Protein AF-A0AAD8GN77-F1 (afdb_monomer)

Nearest PDB structures (foldseek):
  3l4k-assembly1_A  TM=9.309E-01  e=2.927E-51  Saccharomyces cerevisiae
  6ca8-assembly1_A-2  TM=8.429E-01  e=8.773E-53  Plasmodium falciparum
  2rgr-assembly1_A-2  TM=9.368E-01  e=1.942E-48  Saccharomyces cerevisiae
  4gfh-assembly1_A  TM=6.280E-01  e=3.532E-57  Saccharomyces cerevisiae S288C
  8w50-assembly2_D  TM=7.967E-01  e=2.582E-47  Homo sapiens

Secondary structure (DSSP, 8-state):
------------SSSHHHHHHHHHH-SEEEEEEEETTTTEEEEEEEE------HHHHHHHHHHHHHHHHHHGGG----SSSS---BTTB-----SHHHHHHHHHHHT-S--SSPPP-----SSSHHHHGGGS-THHHHTT-SS----HHHHHTT---------SS--BSSTT--SB---GGGSSS--PPPHHHHHHHHHHS-HHHHHHHHHHHHHHHHHHTT-----S---S-TT-B--TTTTSTTTTT-EEEEEEHHHHHHHHHHHHHHH-SSSEEEEEE-SSPP-TTTS-HHHHHH-HHHHHHHHHHT--TTPPPSSSTTSS-SEEEEE--SSHHHHHHHHHHHHHHHHH-HHHHHSTTSEEEE---SEEEEETTEEEEESSHHHHHHHHHHHGGGGTTPEEEE--SGGGS-HHHHHHHHHTHHHHEEEEE--STHHHHHHHHHH-GGGHHHHHHHHHTPPTT----TT-SEEEHHHHIIIIIHHHHHHHHHHHSPPTTT---HHHHHHHHHHHHTT--S-EEHHHHHHHHHHHSSS--------SSS------BTTB-EE---TTHHHHTTGGGGGGS-EEEETTEEEEES----SS-HHHHH-EEEE-SS-EEEE----HHHHHHHHHHHHTTPPPPP---

Foldseek 3Di:
DDDDDDDDDDDDDDPDVPVVVVLVPDQKDWDWDQDPVVRDIDIDIDHDDDDDDDVVVVVVVVVLLVVQAQVAQPDDGADPPPADDPPHDHDPRRYVVVVVVVVVVLPDDDDPDHDDDDDDADAQLPPVCVLVPLVVVQVPPPPDDDDSVLLSVLDDDDDHAQFPPWDAPDPVRRHTPDDPVRRVDDDHDDPVNVVCCNPVVCSVVVSVVVVVVVLLVLLQVLAAFLDQDDPDDPPKFAANCFSHQCQLQAEEEEEAPPLRVVLVVLLCVQVPRNRYMYDYDPAADDLVQPDDSVRCSPDVVNSSVRHSFRGGFPDADQASSGTRHSAYEYEYWLALRSLNSLLSVVSSCCVGHVNLLQHWRRYKYFADFFKWKDADPDIDTHRDPVVVVVVVVVCPPVCVRIDMDGDQTSNRDDSVVSNVCSVVVQLRMAIEHEDDCVLSVLSCCQRPPVNLVVVVVLLVPDDPPQADDSRDRYDYSNSSSNRRNSVSQVVQCQQFAADQQALDRPLLQLLVQLQVVVVFADKDWPVVSLVVSPVLDRHDRNPDDDDDQWPPPQPDDPNIGITGGHPCVCVFQPPVCVVVFQFDDDPNHTGGGPHTHTPFRVCQQPPHWGDGRSDTDTHDHFDVVLRVVQVVCVVVVHDRDDTDD

pLDDT: mean 76.48, std 20.09, range [21.8, 98.31]

Solvent-accessible surface area (backbone atoms only — not comparable to full-atom values): 37657 Å² total; per-residue (Å²): 136,85,84,80,90,74,91,76,82,88,80,80,89,86,70,68,60,63,66,51,52,51,52,71,67,31,42,69,41,72,54,77,46,75,41,81,89,76,77,44,75,48,76,51,76,47,74,77,44,85,88,90,67,75,71,59,50,59,55,50,53,49,50,52,51,54,50,26,18,73,61,21,81,87,53,88,81,81,70,65,104,54,78,59,55,66,92,84,40,73,78,84,45,54,28,54,64,49,46,53,47,55,60,58,58,71,69,56,90,83,73,95,70,87,76,84,87,79,88,77,86,84,50,65,63,73,66,65,53,72,62,59,62,60,60,68,71,39,74,75,42,92,86,59,82,75,58,61,73,64,57,58,74,74,59,86,83,88,85,89,84,82,57,49,87,74,42,49,80,50,94,85,56,63,33,71,62,59,51,76,91,55,26,85,61,85,84,80,81,52,70,67,58,54,48,46,53,57,70,74,61,51,52,58,60,53,51,52,52,53,47,53,50,52,52,52,54,58,58,45,74,53,42,22,56,56,45,64,72,86,82,92,61,83,79,56,44,75,21,73,34,26,22,44,95,58,2,54,75,10,31,36,33,40,16,54,26,69,49,28,37,54,35,49,56,40,16,36,74,68,72,38,48,50,44,41,20,41,38,56,36,92,66,78,64,74,63,59,89,79,46,53,72,65,56,55,70,68,33,61,64,61,39,46,53,21,41,66,36,12,43,52,70,86,51,82,42,84,65,38,83,66,22,9,33,26,24,42,30,40,35,44,40,89,49,49,66,29,37,46,41,52,50,34,54,54,48,48,41,50,74,65,36,48,46,47,56,65,32,78,54,22,46,29,36,45,61,61,62,39,38,38,41,35,41,93,90,49,74,46,76,24,70,46,68,70,59,44,51,53,50,52,61,72,50,48,89,66,52,78,72,56,49,77,45,74,50,89,33,52,62,67,56,52,68,65,55,33,29,49,50,41,74,48,37,76,79,32,41,32,29,42,40,70,86,54,74,62,32,59,51,41,54,43,38,77,66,39,82,90,30,38,68,60,36,43,53,54,61,70,68,64,57,92,87,66,61,64,75,77,85,52,54,68,41,42,53,39,50,44,43,72,25,42,39,44,54,25,38,53,53,38,32,52,52,29,42,51,42,83,59,39,32,42,25,50,60,56,43,37,48,49,41,49,40,58,76,66,60,32,74,59,80,41,50,46,70,59,51,54,49,47,36,47,71,67,39,95,81,64,89,74,74,90,79,88,65,77,68,22,65,79,62,70,56,75,57,95,87,45,52,41,42,33,56,28,84,62,43,55,72,37,46,42,73,88,50,57,85,76,46,60,57,39,72,58,96,88,41,79,41,47,46,83,55,59,74,42,81,52,68,40,26,45,42,69,15,46,74,23,69,32,68,67,46,73,48,79,41,64,38,34,58,62,68,57,54,52,49,34,52,55,24,54,79,66,76,39,82,71,71,92,82,71,106

Mean predicted aligned error: 15.73 Å

Radius of gyration: 40.12 Å; Cα contacts (8 Å, |Δi|>4): 880; chains: 1; bounding box: 76×79×118 Å

Structure (mmCIF, N/CA/C/O backbone):
data_AF-A0AAD8GN77-F1
#
_entry.id   AF-A0AAD8GN77-F1
#
loop_
_atom_site.group_PDB
_atom_site.id
_atom_site.type_symbol
_atom_site.label_atom_id
_atom_site.label_alt_id
_atom_site.label_comp_id
_atom_site.label_asym_id
_atom_site.label_entity_id
_atom_site.label_seq_id
_atom_site.pdbx_PDB_ins_code
_atom_site.Cartn_x
_atom_site.Cartn_y
_atom_site.Cartn_z
_atom_site.occupancy
_atom_site.B_iso_or_equiv
_atom_site.auth_seq_id
_atom_site.auth_comp_id
_atom_site.auth_asym_id
_atom_site.auth_atom_id
_atom_site.pdbx_PDB_model_num
ATOM 1 N N . MET A 1 1 ? -11.536 31.924 71.959 1.00 21.80 1 MET A N 1
ATOM 2 C CA . MET A 1 1 ? -10.703 33.104 72.291 1.00 21.80 1 MET A CA 1
ATOM 3 C C . MET A 1 1 ? -9.266 32.761 71.918 1.00 21.80 1 MET A C 1
ATOM 5 O O . MET A 1 1 ? -8.663 31.939 72.588 1.00 21.80 1 MET A O 1
ATOM 9 N N . MET A 1 2 ? -8.771 33.267 70.785 1.00 22.30 2 MET A N 1
ATOM 10 C CA . MET A 1 2 ? -7.471 32.883 70.216 1.00 22.30 2 MET A CA 1
ATOM 11 C C . MET A 1 2 ? -6.432 33.934 70.622 1.00 22.30 2 MET A C 1
ATOM 13 O O . MET A 1 2 ? -6.514 35.077 70.181 1.00 22.30 2 MET A O 1
ATOM 17 N N . ILE A 1 3 ? -5.495 33.584 71.505 1.00 22.05 3 ILE A N 1
ATOM 18 C CA . ILE A 1 3 ? -4.409 34.485 71.917 1.00 22.05 3 ILE A CA 1
ATOM 19 C C . ILE A 1 3 ? -3.175 34.133 71.085 1.00 22.05 3 ILE A C 1
ATOM 21 O O . ILE A 1 3 ? -2.456 33.190 71.400 1.00 22.05 3 ILE A O 1
ATOM 25 N N . ILE A 1 4 ? -2.915 34.894 70.021 1.00 25.59 4 ILE A N 1
ATOM 26 C CA . ILE A 1 4 ? -1.644 34.825 69.290 1.00 25.59 4 ILE A CA 1
ATOM 27 C C . ILE A 1 4 ? -0.663 35.790 69.967 1.00 25.59 4 ILE A C 1
ATOM 29 O O . ILE A 1 4 ? -0.833 37.006 69.902 1.00 25.59 4 ILE A O 1
ATOM 33 N N . ARG A 1 5 ? 0.392 35.269 70.604 1.00 23.03 5 ARG A N 1
ATOM 34 C CA . ARG A 1 5 ? 1.530 36.080 71.068 1.00 23.03 5 ARG A CA 1
ATOM 35 C C . ARG A 1 5 ? 2.590 36.175 69.969 1.00 23.03 5 ARG A C 1
ATOM 37 O O . ARG A 1 5 ? 3.481 35.334 69.899 1.00 23.03 5 ARG A O 1
ATOM 44 N N . ARG A 1 6 ? 2.553 37.232 69.151 1.00 25.50 6 ARG A N 1
ATOM 45 C CA . ARG A 1 6 ? 3.766 37.782 68.518 1.00 25.50 6 ARG A CA 1
ATOM 46 C C . ARG A 1 6 ? 3.587 39.245 68.112 1.00 25.50 6 ARG A C 1
ATOM 48 O O . ARG A 1 6 ? 2.530 39.666 67.661 1.00 25.50 6 ARG A O 1
ATOM 55 N N . ARG A 1 7 ? 4.661 40.001 68.328 1.00 26.09 7 ARG A N 1
ATOM 56 C CA . ARG A 1 7 ? 4.835 41.445 68.141 1.00 26.09 7 ARG A CA 1
ATOM 57 C C . ARG A 1 7 ? 4.789 41.779 66.641 1.00 26.09 7 ARG A C 1
ATOM 59 O O . ARG A 1 7 ? 5.755 41.504 65.939 1.00 26.09 7 ARG A O 1
ATOM 66 N N . LEU A 1 8 ? 3.680 42.336 66.156 1.00 26.48 8 LEU A N 1
ATOM 67 C CA . LEU A 1 8 ? 3.592 42.948 64.826 1.00 26.48 8 LEU A CA 1
ATOM 68 C C . LEU A 1 8 ? 3.950 44.431 64.964 1.00 26.48 8 LEU A C 1
ATOM 70 O O . LEU A 1 8 ? 3.227 45.194 65.603 1.00 26.48 8 LEU A O 1
ATOM 74 N N . LEU A 1 9 ? 5.104 44.810 64.414 1.00 25.84 9 LEU A N 1
ATOM 75 C CA . LEU A 1 9 ? 5.415 46.200 64.097 1.00 25.84 9 LEU A CA 1
ATOM 76 C C . LEU A 1 9 ? 4.416 46.657 63.030 1.00 25.84 9 LEU A C 1
ATOM 78 O O . LEU A 1 9 ? 4.234 45.999 62.008 1.00 25.84 9 LEU A O 1
ATOM 82 N N . VAL A 1 10 ? 3.709 47.738 63.340 1.00 28.64 10 VAL A N 1
ATOM 83 C CA . VAL A 1 10 ? 2.703 48.352 62.481 1.00 28.64 10 VAL A CA 1
ATOM 84 C C . VAL A 1 10 ? 3.429 49.176 61.423 1.00 28.64 10 VAL A C 1
ATOM 86 O O . VAL A 1 10 ? 3.903 50.265 61.725 1.00 28.64 10 VAL A O 1
ATOM 89 N N . GLU A 1 11 ? 3.475 48.673 60.192 1.00 25.22 11 GLU A N 1
ATOM 90 C CA . GLU A 1 11 ? 3.658 49.490 58.989 1.00 25.22 11 GLU A CA 1
ATOM 91 C C . GLU A 1 11 ? 2.377 49.424 58.136 1.00 25.22 11 GLU A C 1
ATOM 93 O O . GLU A 1 11 ? 2.049 48.434 57.484 1.00 25.22 11 GLU A O 1
ATOM 98 N N . THR A 1 12 ? 1.582 50.477 58.339 1.00 30.67 12 THR A N 1
ATOM 99 C CA . THR A 1 12 ? 0.864 51.310 57.358 1.00 30.67 12 THR A CA 1
ATOM 100 C C . THR A 1 12 ? -0.041 50.684 56.264 1.00 30.67 12 THR A C 1
ATOM 102 O O . THR A 1 12 ? 0.352 50.068 55.278 1.00 30.67 12 THR A O 1
ATOM 105 N N . GLU A 1 13 ? -1.334 50.994 56.444 1.00 33.00 13 GLU A N 1
ATOM 106 C CA . GLU A 1 13 ? -2.409 51.256 55.463 1.00 33.00 13 GLU A CA 1
ATOM 107 C C . GLU A 1 13 ? -3.150 50.121 54.731 1.00 33.00 13 GLU A C 1
ATOM 109 O O . GLU A 1 13 ? -4.336 50.297 54.452 1.00 33.00 13 GLU A O 1
ATOM 114 N N . ARG A 1 14 ? -2.599 48.922 54.495 1.00 43.00 14 ARG A N 1
ATOM 115 C CA . ARG A 1 14 ? -3.318 47.890 53.687 1.00 43.00 14 ARG A CA 1
ATOM 116 C C . ARG A 1 14 ? -4.125 46.827 54.456 1.00 43.00 14 ARG A C 1
ATOM 118 O O . ARG A 1 14 ? -4.660 45.897 53.851 1.00 43.00 14 ARG A O 1
ATOM 125 N N . LEU A 1 15 ? -4.249 46.937 55.781 1.00 40.44 15 LEU A N 1
ATOM 126 C CA . LEU A 1 15 ? -4.758 45.855 56.651 1.00 40.44 15 LEU A CA 1
ATOM 127 C C . LEU A 1 15 ? -6.023 46.174 57.466 1.00 40.44 15 LEU A C 1
ATOM 129 O O . LEU A 1 15 ? -6.455 45.357 58.276 1.00 40.44 15 LEU A O 1
ATOM 133 N N . VAL A 1 16 ? -6.669 47.318 57.246 1.00 45.31 16 VAL A N 1
ATOM 134 C CA . VAL A 1 16 ? -7.695 47.806 58.188 1.00 45.31 16 VAL A CA 1
ATOM 135 C C . VAL A 1 16 ? -9.099 47.214 57.948 1.00 45.31 16 VAL A C 1
ATOM 137 O O . VAL A 1 16 ? -9.914 47.195 58.868 1.00 45.31 16 VAL A O 1
ATOM 140 N N . LEU A 1 17 ? -9.403 46.673 56.760 1.00 46.22 17 LEU A N 1
ATOM 141 C CA . LEU A 1 17 ? -10.754 46.170 56.450 1.00 46.22 17 LEU A CA 1
ATOM 142 C C . LEU A 1 17 ? -11.062 44.761 56.975 1.00 46.22 17 LEU A C 1
ATOM 144 O O . LEU A 1 17 ? -12.214 44.488 57.277 1.00 46.22 17 LEU A O 1
ATOM 148 N N . GLY A 1 18 ? -10.080 43.862 57.106 1.00 51.44 18 GLY A N 1
ATOM 149 C CA . GLY A 1 18 ? -10.348 42.453 57.450 1.00 51.44 18 GLY A CA 1
ATOM 150 C C . GLY A 1 18 ? -10.932 42.265 58.855 1.00 51.44 18 GLY A C 1
ATOM 151 O O . GLY A 1 18 ? -11.941 41.587 59.027 1.00 51.44 18 GLY A O 1
ATOM 152 N N . ALA A 1 19 ? -10.341 42.928 59.852 1.00 52.38 19 ALA A N 1
ATOM 153 C CA . ALA A 1 19 ? -10.852 42.914 61.224 1.00 52.38 19 ALA A CA 1
ATOM 154 C C . ALA A 1 19 ? -12.201 43.646 61.350 1.00 52.38 19 ALA A C 1
ATOM 156 O O . ALA A 1 19 ? -13.055 43.231 62.129 1.00 52.38 19 ALA A O 1
ATOM 157 N N . LYS A 1 20 ? -12.417 44.699 60.547 1.00 52.25 20 LYS A N 1
ATOM 158 C CA . LYS A 1 20 ? -13.692 45.431 60.486 1.00 52.25 20 LYS A CA 1
ATOM 159 C C . LYS A 1 20 ? -14.803 44.600 59.839 1.00 52.25 20 LYS A C 1
ATOM 161 O O . LYS A 1 20 ? -15.907 44.590 60.360 1.00 52.25 20 LYS A O 1
ATOM 166 N N . LEU A 1 21 ? -14.504 43.863 58.767 1.00 52.50 21 LEU A N 1
ATOM 167 C CA . LEU A 1 21 ? -15.432 42.921 58.137 1.00 52.50 21 LEU A CA 1
ATOM 168 C C . LEU A 1 21 ? -15.814 41.806 59.110 1.00 52.50 21 LEU A C 1
ATOM 170 O O . LEU A 1 21 ? -16.997 41.554 59.279 1.00 52.50 21 LEU A O 1
ATOM 174 N N . ALA A 1 22 ? -14.851 41.207 59.818 1.00 55.16 22 ALA A N 1
ATOM 175 C CA . ALA A 1 22 ? -15.169 40.240 60.868 1.00 55.16 22 ALA A CA 1
ATOM 176 C C . ALA A 1 22 ? -16.116 40.855 61.916 1.00 55.16 22 ALA A C 1
ATOM 178 O O . ALA A 1 22 ? -17.167 40.293 62.184 1.00 55.16 22 ALA A O 1
ATOM 179 N N . ASN A 1 23 ? -15.818 42.051 62.430 1.00 52.72 23 ASN A N 1
ATOM 180 C CA . ASN A 1 23 ? -16.689 42.723 63.400 1.00 52.72 23 ASN A CA 1
ATOM 181 C C . ASN A 1 23 ? -18.132 42.937 62.889 1.00 52.72 23 ASN A C 1
ATOM 183 O O . ASN A 1 23 ? -19.076 42.773 63.648 1.00 52.72 23 ASN A O 1
ATOM 187 N N . ILE A 1 24 ? -18.311 43.250 61.600 1.00 54.50 24 ILE A N 1
ATOM 188 C CA . ILE A 1 24 ? -19.633 43.457 60.979 1.00 54.50 24 ILE A CA 1
ATOM 189 C C . ILE A 1 24 ? -20.463 42.159 60.918 1.00 54.50 24 ILE A C 1
ATOM 191 O O . ILE A 1 24 ? -21.686 42.222 60.994 1.00 54.50 24 ILE A O 1
ATOM 195 N N . TYR A 1 25 ? -19.820 40.992 60.801 1.00 52.91 25 TYR A N 1
ATOM 196 C CA . TYR A 1 25 ? -20.494 39.696 60.622 1.00 52.91 25 TYR A CA 1
ATOM 197 C C . TYR A 1 25 ? -20.617 38.846 61.907 1.00 52.91 25 TYR A C 1
ATOM 199 O O . TYR A 1 25 ? -21.169 37.749 61.846 1.00 52.91 25 TYR A O 1
ATOM 207 N N . TYR A 1 26 ? -20.116 39.297 63.067 1.00 47.84 26 TYR A N 1
ATOM 208 C CA . TYR A 1 26 ? -20.188 38.539 64.329 1.00 47.84 26 TYR A CA 1
ATOM 209 C C . TYR A 1 26 ? -21.155 39.173 65.346 1.00 47.84 26 TYR A C 1
ATOM 211 O O . TYR A 1 26 ? -21.042 40.344 65.686 1.00 47.84 26 TYR A O 1
ATOM 219 N N . VAL A 1 27 ? -22.049 38.355 65.926 1.00 52.53 27 VAL A N 1
ATOM 220 C CA . VAL A 1 27 ? -23.014 38.760 66.982 1.00 52.53 27 VAL A CA 1
ATOM 221 C C . VAL A 1 27 ? -22.341 39.257 68.263 1.00 52.53 27 VAL A C 1
ATOM 223 O O . VAL A 1 27 ? -22.945 39.999 69.032 1.00 52.53 27 VAL A O 1
ATOM 226 N N . TYR A 1 28 ? -21.115 38.798 68.519 1.00 49.34 28 TYR A N 1
ATOM 227 C CA . TYR A 1 28 ? -20.301 39.160 69.672 1.00 49.34 28 TYR A CA 1
ATOM 228 C C . TYR A 1 28 ? -18.827 39.126 69.261 1.00 49.34 28 TYR A C 1
ATOM 230 O O . TYR A 1 28 ? -18.290 38.057 68.955 1.00 49.34 28 TYR A O 1
ATOM 238 N N . PHE A 1 29 ? -18.167 40.282 69.251 1.00 49.69 29 PHE A N 1
ATOM 239 C CA . PHE A 1 29 ? -16.754 40.417 68.907 1.00 49.69 29 PHE A CA 1
ATOM 240 C C . PHE A 1 29 ? -16.032 41.183 70.017 1.00 49.69 29 PHE A C 1
ATOM 242 O O . PHE A 1 29 ? -16.305 42.356 70.259 1.00 49.69 29 PHE A O 1
ATOM 249 N N . ALA A 1 30 ? -15.118 40.507 70.716 1.00 49.56 30 ALA A N 1
ATOM 250 C CA . ALA A 1 30 ? -14.340 41.090 71.804 1.00 49.56 30 ALA A CA 1
ATOM 251 C C . ALA A 1 30 ? -12.860 41.158 71.418 1.00 49.56 30 ALA A C 1
ATOM 253 O O . ALA A 1 30 ? -12.229 40.131 71.153 1.00 49.56 30 ALA A O 1
ATOM 254 N N . ILE A 1 31 ? -12.297 42.364 71.421 1.00 51.59 31 ILE A N 1
ATOM 255 C CA . ILE A 1 31 ? -10.862 42.587 71.257 1.00 51.59 31 ILE A CA 1
ATOM 256 C C . ILE A 1 31 ? -10.257 42.707 72.651 1.00 51.59 31 ILE A C 1
ATOM 258 O O . ILE A 1 31 ? -10.619 43.600 73.413 1.00 51.59 31 ILE A O 1
ATOM 262 N N . LYS A 1 32 ? -9.317 41.813 72.970 1.00 53.97 32 LYS A N 1
ATOM 263 C CA . LYS A 1 32 ? -8.529 41.857 74.206 1.00 53.97 32 LYS A CA 1
ATOM 264 C C . LYS A 1 32 ? -7.063 42.041 73.856 1.00 53.97 32 LYS A C 1
ATOM 266 O O . LYS A 1 32 ? -6.464 41.167 73.232 1.00 53.97 32 LYS A O 1
ATOM 271 N N . ILE A 1 33 ? -6.485 43.165 74.263 1.00 55.59 33 ILE A N 1
ATOM 272 C CA . ILE A 1 33 ? -5.070 43.482 74.051 1.00 55.59 33 ILE A CA 1
ATOM 273 C C . ILE A 1 33 ? -4.431 43.711 75.414 1.00 55.59 33 ILE A C 1
ATOM 275 O O . ILE A 1 33 ? -4.917 44.502 76.217 1.00 55.59 33 ILE A O 1
ATOM 279 N N . ALA A 1 34 ? -3.327 43.018 75.674 1.00 57.59 34 ALA A N 1
ATOM 280 C CA . ALA A 1 34 ? -2.477 43.286 76.823 1.00 57.59 34 ALA A CA 1
ATOM 281 C C . ALA A 1 34 ? -1.236 44.035 76.334 1.00 57.59 34 ALA A C 1
ATOM 283 O O . ALA A 1 34 ? -0.402 43.454 75.635 1.00 57.59 34 ALA A O 1
ATOM 284 N N . ASP A 1 35 ? -1.124 45.316 76.686 1.00 60.31 35 ASP A N 1
ATOM 285 C CA . ASP A 1 35 ? 0.064 46.109 76.387 1.00 60.31 35 ASP A CA 1
ATOM 286 C C . ASP A 1 35 ? 1.051 45.997 77.551 1.00 60.31 35 ASP A C 1
ATOM 288 O O . ASP A 1 35 ? 0.879 46.588 78.618 1.00 60.31 35 ASP A O 1
ATOM 292 N N . VAL A 1 36 ? 2.107 45.218 77.323 1.00 57.69 36 VAL A N 1
ATOM 293 C CA . VAL A 1 36 ? 3.156 44.954 78.313 1.00 57.69 36 VAL A CA 1
ATOM 294 C C . VAL A 1 36 ? 3.947 46.223 78.651 1.00 57.69 36 VAL A C 1
ATOM 296 O O . VAL A 1 36 ? 4.448 46.327 79.763 1.00 57.69 36 VAL A O 1
ATOM 299 N N . LYS A 1 37 ? 4.040 47.205 77.741 1.00 58.19 37 LYS A N 1
ATOM 300 C CA . LYS A 1 37 ? 4.781 48.456 77.986 1.00 58.19 37 LYS A CA 1
ATOM 301 C C . LYS A 1 37 ? 4.005 49.451 78.841 1.00 58.19 37 LYS A C 1
ATOM 303 O O . LYS A 1 37 ? 4.614 50.237 79.553 1.00 58.19 37 LYS A O 1
ATOM 308 N N . ARG A 1 38 ? 2.675 49.448 78.741 1.00 60.06 38 ARG A N 1
ATOM 309 C CA . ARG A 1 38 ? 1.796 50.361 79.492 1.00 60.06 38 ARG A CA 1
ATOM 310 C C . ARG A 1 38 ? 1.157 49.707 80.717 1.00 60.06 38 ARG A C 1
ATOM 312 O O . ARG A 1 38 ? 0.389 50.370 81.403 1.00 60.06 38 ARG A O 1
ATOM 319 N N . HIS A 1 39 ? 1.437 48.426 80.972 1.00 63.28 39 HIS A N 1
ATOM 320 C CA . HIS A 1 39 ? 0.827 47.600 82.025 1.00 63.28 39 HIS A CA 1
ATOM 321 C C . HIS A 1 39 ? -0.711 47.631 82.054 1.00 63.28 39 HIS A C 1
ATOM 323 O O . HIS A 1 39 ? -1.326 47.356 83.080 1.00 63.28 39 HIS A O 1
ATOM 329 N N . HIS A 1 40 ? -1.344 47.915 80.916 1.00 57.53 40 HIS A N 1
ATOM 330 C CA . HIS A 1 40 ? -2.795 47.988 80.795 1.00 57.53 40 HIS A CA 1
ATOM 331 C C . HIS A 1 40 ? -3.330 46.835 79.950 1.00 57.53 40 HIS A C 1
ATOM 333 O O . HIS A 1 40 ? -2.723 46.400 78.964 1.00 57.53 40 HIS A O 1
ATOM 339 N N . LYS A 1 41 ? -4.508 46.349 80.341 1.00 58.16 41 LYS A N 1
ATOM 340 C CA . LYS A 1 41 ? -5.333 45.463 79.524 1.00 58.16 41 LYS A CA 1
ATOM 341 C C . LYS A 1 41 ? -6.493 46.278 78.977 1.00 58.16 41 LYS A C 1
ATOM 343 O O . LYS A 1 41 ? -7.196 46.929 79.741 1.00 58.16 41 LYS A O 1
ATOM 348 N N . TYR A 1 42 ? -6.678 46.219 77.669 1.00 54.47 42 TYR A N 1
ATOM 349 C CA . TYR A 1 42 ? -7.792 46.846 76.978 1.00 54.47 42 TYR A CA 1
ATOM 350 C C . TYR A 1 42 ? -8.748 45.753 76.517 1.00 54.47 42 TYR A C 1
ATOM 352 O O . TYR A 1 42 ? -8.329 44.800 75.854 1.00 54.47 42 TYR A O 1
ATOM 360 N N . GLU A 1 43 ? -10.017 45.890 76.886 1.00 53.53 43 GLU A N 1
ATOM 361 C CA . GLU A 1 43 ? -11.106 45.032 76.435 1.00 53.53 43 GLU A CA 1
ATOM 362 C C . GLU A 1 43 ? -12.199 45.910 75.836 1.00 53.53 43 GLU A C 1
ATOM 364 O O . GLU A 1 43 ? -12.701 46.820 76.491 1.00 53.53 43 GLU A O 1
ATOM 369 N N . GLN A 1 44 ? -12.544 45.648 74.579 1.00 44.44 44 GLN A N 1
ATOM 370 C CA . GLN A 1 44 ? -13.636 46.328 73.894 1.00 44.44 44 GLN A CA 1
ATOM 371 C C . GLN A 1 44 ? -14.526 45.286 73.225 1.00 44.44 44 GLN A C 1
ATOM 373 O O . GLN A 1 44 ? -14.026 44.395 72.532 1.00 44.44 44 GLN A O 1
ATOM 378 N N . VAL A 1 45 ? -15.833 45.389 73.462 1.00 48.94 45 VAL A N 1
ATOM 379 C CA . VAL A 1 45 ? -16.840 44.410 73.039 1.00 48.94 45 VAL A CA 1
ATOM 380 C C . VAL A 1 45 ? -17.855 45.082 72.118 1.00 48.94 45 VAL A C 1
ATOM 382 O O . VAL A 1 45 ? -18.349 46.163 72.424 1.00 48.94 45 VAL A O 1
ATOM 385 N N . PHE A 1 46 ? -18.167 44.422 71.006 1.00 48.12 46 PHE A N 1
ATOM 386 C CA . PHE A 1 46 ? -19.177 44.817 70.024 1.00 48.12 46 PHE A CA 1
ATOM 387 C C . PHE A 1 46 ? -20.244 43.709 69.920 1.00 48.12 46 PHE A C 1
ATOM 389 O O . PHE A 1 46 ? -19.877 42.530 69.938 1.00 48.12 46 PHE A O 1
ATOM 396 N N . SER A 1 47 ? -21.542 44.051 69.831 1.00 48.03 47 SER A N 1
ATOM 397 C CA . SER A 1 47 ? -22.639 43.064 69.753 1.00 48.03 47 SER A CA 1
ATOM 398 C C . SER A 1 47 ? -23.795 43.427 68.797 1.00 48.03 47 SER A C 1
ATOM 400 O O . SER A 1 47 ? -24.049 44.605 68.551 1.00 48.03 47 SER A O 1
ATOM 402 N N . SER A 1 48 ? -24.531 42.388 68.345 1.00 46.91 48 SER A N 1
ATOM 403 C CA . SER A 1 48 ? -25.694 42.345 67.405 1.00 46.91 48 SER A CA 1
ATOM 404 C C . SER A 1 48 ? -25.305 42.253 65.909 1.00 46.91 48 SER A C 1
ATOM 406 O O . SER A 1 48 ? -25.053 43.271 65.280 1.00 46.91 48 SER A O 1
ATOM 408 N N . ASN A 1 49 ? -25.194 41.073 65.268 1.00 42.47 49 ASN A N 1
ATOM 409 C CA . ASN A 1 49 ? -26.331 40.357 64.649 1.00 42.47 49 ASN A CA 1
ATOM 410 C C . ASN A 1 49 ? -26.011 38.899 64.191 1.00 42.47 49 ASN A C 1
ATOM 412 O O . ASN A 1 49 ? -25.020 38.671 63.510 1.00 42.47 49 ASN A O 1
ATOM 416 N N . MET A 1 50 ? -26.909 37.972 64.589 1.00 37.84 50 MET A N 1
ATOM 417 C CA . MET A 1 50 ? -27.168 36.512 64.339 1.00 37.84 50 MET A CA 1
ATOM 418 C C . MET A 1 50 ? -26.759 35.861 62.979 1.00 37.84 50 MET A C 1
ATOM 420 O O . MET A 1 50 ? -26.484 36.599 62.050 1.00 37.84 50 MET A O 1
ATOM 424 N N . GLN A 1 51 ? -26.782 34.539 62.666 1.00 41.41 51 GLN A N 1
ATOM 425 C CA . GLN A 1 51 ? -27.026 33.190 63.262 1.00 41.41 51 GLN A CA 1
ATOM 426 C C . GLN A 1 51 ? -26.625 32.108 62.199 1.00 41.41 51 GLN A C 1
ATOM 428 O O . GLN A 1 51 ? -26.554 32.442 61.022 1.00 41.41 51 GLN A O 1
ATOM 433 N N . ASN A 1 52 ? -26.496 30.831 62.621 1.00 38.31 52 ASN A N 1
ATOM 434 C CA . ASN A 1 52 ? -26.182 29.549 61.920 1.00 38.31 52 ASN A CA 1
ATOM 435 C C . ASN A 1 52 ? -24.721 29.074 62.010 1.00 38.31 52 ASN A C 1
ATOM 437 O O . ASN A 1 52 ? -23.806 29.845 61.760 1.00 38.31 52 ASN A O 1
ATOM 441 N N . LYS A 1 53 ? -24.501 27.823 62.463 1.00 48.53 53 LYS A N 1
ATOM 442 C CA . LYS A 1 53 ? -23.186 27.366 62.962 1.00 48.53 53 LYS A CA 1
ATOM 443 C C . LYS A 1 53 ? -22.753 25.924 62.665 1.00 48.53 53 LYS A C 1
ATOM 445 O O . LYS A 1 53 ? -21.670 25.568 63.117 1.00 48.53 53 LYS A O 1
ATOM 450 N N . ASP A 1 54 ? -23.485 25.113 61.906 1.00 41.31 54 ASP A N 1
ATOM 451 C CA . ASP A 1 54 ? -23.091 23.697 61.775 1.00 41.31 54 ASP A CA 1
ATOM 452 C C . ASP A 1 54 ? -22.191 23.391 60.557 1.00 41.31 54 ASP A C 1
ATOM 454 O O . ASP A 1 54 ? -21.187 22.693 60.720 1.00 41.31 54 ASP A O 1
ATOM 458 N N . ASP A 1 55 ? -22.418 23.994 59.382 1.00 40.50 55 ASP A N 1
ATOM 459 C CA . ASP A 1 55 ? -21.535 23.808 58.207 1.00 40.50 55 ASP A CA 1
ATOM 460 C C . ASP A 1 55 ? -20.233 24.636 58.285 1.00 40.50 55 ASP A C 1
ATOM 462 O O . ASP A 1 55 ? -19.157 24.188 57.867 1.00 40.50 55 ASP A O 1
ATOM 466 N N . ASP A 1 56 ? -20.288 25.814 58.911 1.00 46.16 56 ASP A N 1
ATOM 467 C CA . ASP A 1 56 ? -19.139 26.716 59.053 1.00 46.16 56 ASP A CA 1
ATOM 468 C C . ASP A 1 56 ? -18.038 26.130 59.941 1.00 46.16 56 ASP A C 1
ATOM 470 O O . ASP A 1 56 ? -16.850 26.358 59.710 1.00 46.16 56 ASP A O 1
ATOM 474 N N . VAL A 1 57 ? -18.400 25.317 60.937 1.00 48.06 57 VAL A N 1
ATOM 475 C CA . VAL A 1 57 ? -17.436 24.718 61.869 1.00 48.06 57 VAL A CA 1
ATOM 476 C C . VAL A 1 57 ? -16.523 23.719 61.159 1.00 48.06 57 VAL A C 1
ATOM 478 O O . VAL A 1 57 ? -15.337 23.648 61.480 1.00 48.06 57 VAL A O 1
ATOM 481 N N . ALA A 1 58 ? -17.021 22.973 60.169 1.00 48.12 58 ALA A N 1
ATOM 482 C CA . ALA A 1 58 ? -16.202 22.038 59.398 1.00 48.12 58 ALA A CA 1
ATOM 483 C C . ALA A 1 58 ? -15.194 22.769 58.491 1.00 48.12 58 ALA A C 1
ATOM 485 O O . ALA A 1 58 ? -14.012 22.410 58.453 1.00 48.12 58 ALA A O 1
ATOM 486 N N . VAL A 1 59 ? -15.631 23.839 57.818 1.00 51.81 59 VAL A N 1
ATOM 487 C CA . VAL A 1 59 ? -14.771 24.686 56.974 1.00 51.81 59 VAL A CA 1
ATOM 488 C C . VAL A 1 59 ? -13.749 25.451 57.821 1.00 51.81 59 VAL A C 1
ATOM 490 O O . VAL A 1 59 ? -12.571 25.522 57.465 1.00 51.81 59 VAL A O 1
ATOM 493 N N . MET A 1 60 ? -14.153 25.955 58.989 1.00 53.94 60 MET A N 1
ATOM 494 C CA . MET A 1 60 ? -13.253 26.611 59.939 1.00 53.94 60 MET A CA 1
ATOM 495 C C . MET A 1 60 ? -12.218 25.634 60.504 1.00 53.94 60 MET A C 1
ATOM 497 O O . MET A 1 60 ? -11.035 25.971 60.545 1.00 53.94 60 MET A O 1
ATOM 501 N N . LYS A 1 61 ? -12.617 24.405 60.863 1.00 56.09 61 LYS A N 1
ATOM 502 C CA . LYS A 1 61 ? -11.687 23.339 61.277 1.00 56.09 61 LYS A CA 1
ATOM 503 C C . LYS A 1 61 ? -10.649 23.056 60.189 1.00 56.09 61 LYS A C 1
ATOM 505 O O . LYS A 1 61 ? -9.460 23.019 60.500 1.00 56.09 61 LYS A O 1
ATOM 510 N N . LYS A 1 62 ? -11.061 22.944 58.917 1.00 62.16 62 LYS A N 1
ATOM 511 C CA . LYS A 1 62 ? -10.132 22.812 57.777 1.00 62.16 62 LYS A CA 1
ATOM 512 C C . LYS A 1 62 ? -9.162 23.991 57.716 1.00 62.16 62 LYS A C 1
ATOM 514 O O . LYS A 1 62 ? -7.956 23.787 57.613 1.00 62.16 62 LYS A O 1
ATOM 519 N N . ARG A 1 63 ? -9.666 25.221 57.836 1.00 64.81 63 ARG A N 1
ATOM 520 C CA . ARG A 1 63 ? -8.829 26.420 57.733 1.00 64.81 63 ARG A CA 1
ATOM 521 C C . ARG A 1 63 ? -7.763 26.488 58.824 1.00 64.81 63 ARG A C 1
ATOM 523 O O . ARG A 1 63 ? -6.665 26.971 58.568 1.00 64.81 63 ARG A O 1
ATOM 530 N N . VAL A 1 64 ? -8.054 25.971 60.017 1.00 62.72 64 VAL A N 1
ATOM 531 C CA . VAL A 1 64 ? -7.053 25.851 61.086 1.00 62.72 64 VAL A CA 1
ATOM 532 C C . VAL A 1 64 ? -5.949 24.857 60.721 1.00 62.72 64 VAL A C 1
ATOM 534 O O . VAL A 1 64 ? -4.777 25.151 60.955 1.00 62.72 64 VAL A O 1
ATOM 537 N N . VAL A 1 65 ? -6.291 23.737 60.078 1.00 63.97 65 VAL A N 1
ATOM 538 C CA . VAL A 1 65 ? -5.303 22.782 59.547 1.00 63.97 65 VAL A CA 1
ATOM 539 C C . VAL A 1 65 ? -4.456 23.415 58.435 1.00 63.97 65 VAL A C 1
ATOM 541 O O . VAL A 1 65 ? -3.236 23.260 58.449 1.00 63.97 65 VAL A O 1
ATOM 544 N N . ASP A 1 66 ? -5.065 24.183 57.523 1.00 66.19 66 ASP A N 1
ATOM 545 C CA . ASP A 1 66 ? -4.341 24.915 56.471 1.00 66.19 66 ASP A CA 1
ATOM 546 C C . ASP A 1 66 ? -3.323 25.906 57.074 1.00 66.19 66 ASP A C 1
ATOM 548 O O . ASP A 1 66 ? -2.180 25.997 56.626 1.00 66.19 66 ASP A O 1
ATOM 552 N N . ILE A 1 67 ? -3.715 26.639 58.124 1.00 66.25 67 ILE A N 1
ATOM 553 C CA . ILE A 1 67 ? -2.844 27.604 58.813 1.00 66.25 67 ILE A CA 1
ATOM 554 C C . ILE A 1 67 ? -1.677 26.891 59.508 1.00 66.25 67 ILE A C 1
ATOM 556 O O . ILE A 1 67 ? -0.532 27.329 59.382 1.00 66.25 67 ILE A O 1
ATOM 560 N N . ALA A 1 68 ? -1.946 25.785 60.209 1.00 65.56 68 ALA A N 1
ATOM 561 C CA . ALA A 1 68 ? -0.909 24.987 60.863 1.00 65.56 68 ALA A CA 1
ATOM 562 C C . ALA A 1 68 ? 0.118 24.444 59.851 1.00 65.56 68 ALA A C 1
ATOM 564 O O . ALA A 1 68 ? 1.325 24.492 60.096 1.00 65.56 68 ALA A O 1
ATOM 565 N N . ALA A 1 69 ? -0.346 24.007 58.677 1.00 67.94 69 ALA A N 1
ATOM 566 C CA . ALA A 1 69 ? 0.506 23.518 57.597 1.00 67.94 69 ALA A CA 1
ATOM 567 C C . ALA A 1 69 ? 1.431 24.595 57.007 1.00 67.94 69 ALA A C 1
ATOM 569 O O . ALA A 1 69 ? 2.594 24.311 56.710 1.00 67.94 69 ALA A O 1
ATOM 570 N N . CYS A 1 70 ? 0.929 25.823 56.837 1.00 67.00 70 CYS A N 1
ATOM 571 C CA . CYS A 1 70 ? 1.672 26.916 56.206 1.00 67.00 70 CYS A CA 1
ATOM 572 C C . CYS A 1 70 ? 2.682 27.600 57.143 1.00 67.00 70 CYS A C 1
ATOM 574 O O . CYS A 1 70 ? 3.702 28.091 56.664 1.00 67.00 70 CYS A O 1
ATOM 576 N N . LEU A 1 71 ? 2.422 27.636 58.458 1.00 66.50 71 LEU A N 1
ATOM 577 C CA . LEU A 1 71 ? 3.283 28.311 59.446 1.00 66.50 71 LEU A CA 1
ATOM 578 C C . LEU A 1 71 ? 4.459 27.447 59.948 1.00 66.50 71 LEU A C 1
ATOM 580 O O . LEU A 1 71 ? 5.439 27.988 60.467 1.00 66.50 71 LEU A O 1
ATOM 584 N N . GLY A 1 72 ? 4.394 26.122 59.769 1.00 58.28 72 GLY A N 1
ATOM 585 C CA . GLY A 1 72 ? 5.471 25.181 60.101 1.00 58.28 72 GLY A CA 1
ATOM 586 C C . GLY A 1 72 ? 5.756 25.026 61.606 1.00 58.28 72 GLY A C 1
ATOM 587 O O . GLY A 1 72 ? 4.980 25.447 62.459 1.00 58.28 72 GLY A O 1
ATOM 588 N N . LYS A 1 73 ? 6.910 24.428 61.951 1.00 56.19 73 LYS A N 1
ATOM 589 C CA . LYS A 1 73 ? 7.289 24.028 63.330 1.00 56.19 73 LYS A CA 1
ATOM 590 C C . LYS A 1 73 ? 7.399 25.172 64.354 1.00 56.19 73 LYS A C 1
ATOM 592 O O . LYS A 1 73 ? 7.515 24.901 65.545 1.00 56.19 73 LYS A O 1
ATOM 597 N N . ALA A 1 74 ? 7.411 26.430 63.914 1.00 51.81 74 ALA A N 1
ATOM 598 C CA . ALA A 1 74 ? 7.633 27.589 64.780 1.00 51.81 74 ALA A CA 1
ATOM 599 C C . ALA A 1 74 ? 6.373 28.051 65.536 1.00 51.81 74 ALA A C 1
ATOM 601 O O . ALA A 1 74 ? 6.483 28.866 66.453 1.00 51.81 74 ALA A O 1
ATOM 602 N N . VAL A 1 75 ? 5.184 27.571 65.153 1.00 55.12 75 VAL A N 1
ATOM 603 C CA . VAL A 1 75 ? 3.905 28.007 65.727 1.00 55.12 75 VAL A CA 1
ATOM 604 C C . VAL A 1 75 ? 3.045 26.790 66.057 1.00 55.12 75 VAL A C 1
ATOM 606 O O . VAL A 1 75 ? 2.739 25.986 65.182 1.00 55.12 75 VAL A O 1
ATOM 609 N N . LYS A 1 76 ? 2.620 26.668 67.31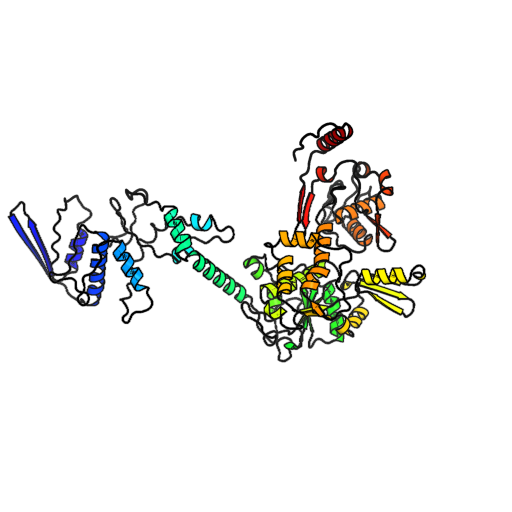9 1.00 53.66 76 LYS A N 1
ATOM 610 C CA . LYS A 1 76 ? 1.605 25.694 67.737 1.00 53.66 76 LYS A CA 1
ATOM 611 C C . LYS A 1 76 ? 0.227 26.339 67.576 1.00 53.66 76 LYS A C 1
ATOM 613 O O . LYS A 1 76 ? -0.012 27.408 68.134 1.00 53.66 76 LYS A O 1
ATOM 618 N N . VAL A 1 77 ? -0.649 25.726 66.783 1.00 54.28 77 VAL A N 1
ATOM 619 C CA . VAL A 1 77 ? -2.016 26.215 66.555 1.00 54.28 77 VAL A CA 1
ATOM 620 C C . VAL A 1 77 ? -2.979 25.339 67.351 1.00 54.28 77 VAL A C 1
ATOM 622 O O . VAL A 1 77 ? -3.037 24.133 67.136 1.00 54.28 77 VAL A O 1
ATOM 625 N N . GLU A 1 78 ? -3.716 25.945 68.279 1.00 49.44 78 GLU A N 1
ATOM 626 C CA . GLU A 1 78 ? -4.679 25.265 69.152 1.00 49.44 78 GLU A CA 1
ATOM 627 C C . GLU A 1 78 ? -6.066 25.895 68.982 1.00 49.44 78 GLU A C 1
ATOM 629 O O . GLU A 1 78 ? -6.200 27.114 68.841 1.00 49.44 78 GLU A O 1
ATOM 634 N N . LEU A 1 79 ? -7.107 25.061 68.977 1.00 40.81 79 LEU A N 1
ATOM 635 C CA . LEU A 1 79 ? -8.498 25.465 68.783 1.00 40.81 79 LEU A CA 1
ATOM 636 C C . LEU A 1 79 ? -9.273 25.099 70.059 1.00 40.81 79 LEU A C 1
ATOM 638 O O . LEU A 1 79 ? -9.634 23.945 70.242 1.00 40.81 79 LEU A O 1
ATOM 642 N N . ASN A 1 80 ? -9.515 26.105 70.912 1.00 39.78 80 ASN A N 1
ATOM 643 C CA . ASN A 1 80 ? -10.003 26.006 72.301 1.00 39.78 80 ASN A CA 1
ATOM 644 C C . ASN A 1 80 ? -9.021 25.303 73.257 1.00 39.78 80 ASN A C 1
ATOM 646 O O . ASN A 1 80 ? -8.318 24.381 72.881 1.00 39.78 80 ASN A O 1
ATOM 650 N N . ALA A 1 81 ? -8.944 25.772 74.505 1.00 38.91 81 ALA A N 1
ATOM 651 C CA . ALA A 1 81 ? -8.042 25.260 75.546 1.00 38.91 81 ALA A CA 1
ATOM 652 C C . ALA A 1 81 ? -8.481 23.888 76.114 1.00 38.91 81 ALA A C 1
ATOM 654 O O . ALA A 1 81 ? -8.448 23.662 77.318 1.00 38.91 81 ALA A O 1
ATOM 655 N N . ALA A 1 82 ? -8.916 22.997 75.231 1.00 30.97 82 ALA A N 1
ATOM 656 C CA . ALA A 1 82 ? -9.031 21.565 75.424 1.00 30.97 82 ALA A CA 1
ATOM 657 C C . ALA A 1 82 ? -8.518 20.945 74.119 1.00 30.97 82 ALA A C 1
ATOM 659 O O . ALA A 1 82 ? -8.832 21.427 73.033 1.00 30.97 82 ALA A O 1
ATOM 660 N N . GLU A 1 83 ? -7.640 19.966 74.253 1.00 33.41 83 GLU A N 1
ATOM 661 C CA . GLU A 1 83 ? -6.795 19.399 73.209 1.00 33.41 83 GLU A CA 1
ATOM 662 C C . GLU A 1 83 ? -7.546 19.107 71.898 1.00 33.41 83 GLU A C 1
ATOM 664 O O . GLU A 1 83 ? -8.721 18.743 71.888 1.00 33.41 83 GLU A O 1
ATOM 669 N N . VAL A 1 84 ? -6.866 19.296 70.762 1.00 37.72 84 VAL A N 1
ATOM 670 C CA . VAL A 1 84 ? -7.445 19.066 69.434 1.00 37.72 84 VAL A CA 1
ATOM 671 C C . VAL A 1 84 ? -7.688 17.565 69.244 1.00 37.72 84 VAL A C 1
ATOM 673 O O . VAL A 1 84 ? -6.823 16.854 68.739 1.00 37.72 84 VAL A O 1
ATOM 676 N N . GLU A 1 85 ? -8.867 17.095 69.644 1.00 31.05 85 GLU A N 1
ATOM 677 C CA . GLU A 1 85 ? -9.348 15.737 69.414 1.00 31.05 85 GLU A CA 1
ATOM 678 C C . GLU A 1 85 ? -10.254 15.679 68.174 1.00 31.05 85 GLU A C 1
ATOM 680 O O . GLU A 1 85 ? -11.360 16.224 68.135 1.00 31.05 85 GLU A O 1
ATOM 685 N N . LEU A 1 86 ? -9.803 14.955 67.149 1.00 34.44 86 LEU A N 1
ATOM 686 C CA . LEU A 1 86 ? -10.685 14.288 66.191 1.00 34.44 86 LEU A CA 1
ATOM 687 C C . LEU A 1 86 ? -10.864 12.856 66.707 1.00 34.44 86 LEU A C 1
ATOM 689 O O . LEU A 1 86 ? -9.978 12.032 66.513 1.00 34.44 86 LEU A O 1
ATOM 693 N N . ASN A 1 87 ? -11.967 12.569 67.407 1.00 34.81 87 ASN A N 1
ATOM 694 C CA . ASN A 1 87 ? -12.213 11.267 68.053 1.00 34.81 87 ASN A CA 1
ATOM 695 C C . ASN A 1 87 ? -11.060 10.796 68.977 1.00 34.81 87 ASN A C 1
ATOM 697 O O . ASN A 1 87 ? -10.667 9.634 68.907 1.00 34.81 87 ASN A O 1
ATOM 701 N N . GLY A 1 88 ? -10.477 11.676 69.801 1.00 38.31 88 GLY A N 1
ATOM 702 C CA . GLY A 1 88 ? -9.416 11.281 70.744 1.00 38.31 88 GLY A CA 1
ATOM 703 C C . GLY A 1 88 ? -7.977 11.239 70.201 1.00 38.31 88 GLY A C 1
ATOM 704 O O . GLY A 1 88 ? -7.112 10.657 70.848 1.00 38.31 88 GLY A O 1
ATOM 705 N N . GLN A 1 89 ? -7.673 11.815 69.027 1.00 42.16 89 GLN A N 1
ATOM 706 C CA . GLN A 1 89 ? -6.292 11.880 68.501 1.00 42.16 89 GLN A CA 1
ATOM 707 C C . GLN A 1 89 ? -5.862 13.281 68.025 1.00 42.16 89 GLN A C 1
ATOM 709 O O . GLN A 1 89 ? -6.616 13.965 67.328 1.00 42.16 89 GLN A O 1
ATOM 714 N N . GLN A 1 90 ? -4.612 13.658 68.366 1.00 46.44 90 GLN A N 1
ATOM 715 C CA . GLN A 1 90 ? -3.906 14.884 67.946 1.00 46.44 90 GLN A CA 1
ATOM 716 C C . GLN A 1 90 ? -3.921 15.069 66.422 1.00 46.44 90 GLN A C 1
ATOM 718 O O . GLN A 1 90 ? -3.622 14.136 65.679 1.00 46.44 90 GLN A O 1
ATOM 723 N N . VAL A 1 91 ? -4.144 16.300 65.946 1.00 51.31 91 VAL A N 1
ATOM 724 C CA . VAL A 1 91 ? -3.977 16.646 64.521 1.00 51.31 91 VAL A CA 1
ATOM 725 C C . VAL A 1 91 ? -2.478 16.742 64.181 1.00 51.31 91 VAL A C 1
ATOM 727 O O . VAL A 1 91 ? -1.811 17.675 64.630 1.00 51.31 91 VAL A O 1
ATOM 730 N N . PRO A 1 92 ? -1.912 15.827 63.370 1.00 56.12 92 PRO A N 1
ATOM 731 C CA . PRO A 1 92 ? -0.466 15.630 63.274 1.00 56.12 92 PRO A CA 1
ATOM 732 C C . PRO A 1 92 ? 0.157 16.415 62.103 1.00 56.12 92 PRO A C 1
ATOM 734 O O . PRO A 1 92 ? 0.963 15.885 61.333 1.00 56.12 92 PRO A O 1
ATOM 737 N N . VAL A 1 93 ? -0.219 17.685 61.924 1.00 60.19 93 VAL A N 1
ATOM 738 C CA . VAL A 1 93 ? 0.285 18.513 60.813 1.00 60.19 93 VAL A CA 1
ATOM 739 C C . VAL A 1 93 ? 1.230 19.584 61.345 1.00 60.19 93 VAL A C 1
ATOM 741 O O . VAL A 1 93 ? 0.803 20.636 61.804 1.00 60.19 93 VAL A O 1
ATOM 744 N N . ASN A 1 94 ? 2.533 19.305 61.282 1.00 64.75 94 ASN A N 1
ATOM 745 C CA . ASN A 1 94 ? 3.602 20.224 61.703 1.00 64.75 94 ASN A CA 1
ATOM 746 C C . ASN A 1 94 ? 4.467 20.727 60.529 1.00 64.75 94 ASN A C 1
ATOM 748 O O . ASN A 1 94 ? 5.456 21.439 60.730 1.00 64.75 94 ASN A O 1
ATOM 752 N N . SER A 1 95 ? 4.121 20.325 59.305 1.00 70.75 95 SER A N 1
ATOM 753 C CA . SER A 1 95 ? 4.813 20.688 58.075 1.00 70.75 95 SER A CA 1
ATOM 754 C C . SER A 1 95 ? 3.850 20.660 56.887 1.00 70.75 95 SER A C 1
ATOM 756 O O . SER A 1 95 ? 2.836 19.955 56.906 1.00 70.75 95 SER A O 1
ATOM 758 N N . PHE A 1 96 ? 4.199 21.385 55.824 1.00 72.81 96 PHE A N 1
ATOM 759 C CA . PHE A 1 96 ? 3.458 21.344 54.564 1.00 72.81 96 PHE A CA 1
ATOM 760 C C . PHE A 1 96 ? 3.487 19.946 53.916 1.00 72.81 96 PHE A C 1
ATOM 762 O O . PHE A 1 96 ? 2.531 19.550 53.257 1.00 72.81 96 PHE A O 1
ATOM 769 N N . THR A 1 97 ? 4.533 19.152 54.163 1.00 75.44 97 THR A N 1
ATOM 770 C CA . THR A 1 97 ? 4.616 17.759 53.699 1.00 75.44 97 THR A CA 1
ATOM 771 C C . THR A 1 97 ? 3.561 16.880 54.371 1.00 75.44 97 THR A C 1
ATOM 773 O O . THR A 1 97 ? 2.801 16.212 53.677 1.00 75.44 97 THR A O 1
ATOM 776 N N . ASN A 1 98 ? 3.427 16.959 55.702 1.00 70.75 98 ASN A N 1
ATOM 777 C CA . ASN A 1 98 ? 2.397 16.216 56.440 1.00 70.75 98 ASN A CA 1
ATOM 778 C C . ASN A 1 98 ? 0.986 16.599 55.974 1.00 70.75 98 ASN A C 1
ATOM 780 O O . ASN A 1 98 ? 0.087 15.763 55.944 1.00 70.75 98 ASN A O 1
ATOM 784 N N . TYR A 1 99 ? 0.791 17.869 55.608 1.00 72.50 99 TYR A N 1
ATOM 785 C CA . TYR A 1 99 ? -0.467 18.352 55.049 1.00 72.50 99 TYR A CA 1
ATOM 786 C C . TYR A 1 99 ? -0.786 17.688 53.707 1.00 72.50 99 TYR A C 1
ATOM 788 O O . TYR A 1 99 ? -1.898 17.200 53.523 1.00 72.50 99 TYR A O 1
ATOM 796 N N . ILE A 1 100 ? 0.187 17.599 52.794 1.00 72.75 100 ILE A N 1
ATOM 797 C CA . ILE A 1 100 ? 0.028 16.894 51.511 1.00 72.75 100 ILE A CA 1
ATOM 798 C C . ILE A 1 100 ? -0.272 15.406 51.744 1.00 72.75 100 ILE A C 1
ATOM 800 O O . ILE A 1 100 ? -1.139 14.837 51.075 1.00 72.75 100 ILE A O 1
ATOM 804 N N . ASP A 1 101 ? 0.383 14.777 52.722 1.00 71.50 101 ASP A N 1
ATOM 805 C CA . ASP A 1 101 ? 0.157 13.366 53.042 1.00 71.50 101 ASP A CA 1
ATOM 806 C C . ASP A 1 101 ? -1.282 13.078 53.492 1.00 71.50 101 ASP A C 1
ATOM 808 O O . ASP A 1 101 ? -1.801 12.005 53.181 1.00 71.50 101 ASP A O 1
ATOM 812 N N . LEU A 1 102 ? -1.995 14.033 54.103 1.00 68.94 102 LEU A N 1
ATOM 813 C CA . LEU A 1 102 ? -3.427 13.873 54.397 1.00 68.94 102 LEU A CA 1
ATOM 814 C C . LEU A 1 102 ? -4.264 13.675 53.121 1.00 68.94 102 LEU A C 1
ATOM 816 O O . LEU A 1 102 ? -5.142 12.805 53.085 1.00 68.94 102 LEU A O 1
ATOM 820 N N . TYR A 1 103 ? -3.963 14.424 52.054 1.00 69.00 103 TYR A N 1
ATOM 821 C CA . TYR A 1 103 ? -4.599 14.257 50.740 1.00 69.00 103 TYR A CA 1
ATOM 822 C C . TYR A 1 103 ? -4.137 12.973 50.048 1.00 69.00 103 TYR A C 1
ATOM 824 O O . TYR A 1 103 ? -4.913 12.315 49.359 1.00 69.00 103 TYR A O 1
ATOM 832 N N . ARG A 1 104 ? -2.890 12.548 50.263 1.00 65.44 104 ARG A N 1
ATOM 833 C CA . ARG A 1 104 ? -2.413 11.258 49.753 1.00 65.44 104 ARG A CA 1
ATOM 834 C C . ARG A 1 104 ? -3.130 10.094 50.434 1.00 65.44 104 ARG A C 1
ATOM 836 O O . ARG A 1 104 ? -3.536 9.143 49.774 1.00 65.44 104 ARG A O 1
ATOM 843 N N . MET A 1 105 ? -3.335 10.163 51.745 1.00 64.44 105 MET A N 1
ATOM 844 C CA . MET A 1 105 ? -4.030 9.124 52.498 1.00 64.44 105 MET A CA 1
ATOM 845 C C . MET A 1 105 ? -5.507 9.032 52.106 1.00 64.44 105 MET A C 1
ATOM 847 O O . MET A 1 105 ? -6.045 7.921 52.110 1.00 64.44 105 MET A O 1
ATOM 851 N N . SER A 1 106 ? -6.166 10.147 51.762 1.00 58.94 106 SER A N 1
ATOM 852 C CA . SER A 1 106 ? -7.590 10.175 51.382 1.00 58.94 106 SER A CA 1
ATOM 853 C C . SER A 1 106 ? -7.902 9.458 50.060 1.00 58.94 106 SER A C 1
ATOM 855 O O . SER A 1 106 ? -9.055 9.110 49.824 1.00 58.94 106 SER A O 1
ATOM 857 N N . THR A 1 107 ? -6.890 9.158 49.240 1.00 55.09 107 THR A N 1
ATOM 858 C CA . THR A 1 107 ? -7.043 8.440 47.959 1.00 55.09 107 THR A CA 1
ATOM 859 C C . THR A 1 107 ? -6.930 6.908 48.068 1.00 55.09 107 THR A C 1
ATOM 861 O O . THR A 1 107 ? -7.142 6.206 47.079 1.00 55.09 107 THR A O 1
ATOM 864 N N . LYS A 1 108 ? -6.634 6.348 49.254 1.00 56.75 108 LYS A N 1
ATOM 865 C CA . LYS A 1 108 ? -6.544 4.887 49.469 1.00 56.75 108 LYS A CA 1
ATOM 866 C C . LYS A 1 108 ? -7.941 4.236 49.529 1.00 56.75 108 LYS A C 1
ATOM 868 O O . LYS A 1 108 ? -8.782 4.660 50.316 1.00 56.75 108 LYS A O 1
ATOM 873 N N . LYS A 1 109 ? -8.156 3.177 48.729 1.00 48.28 109 LYS A N 1
ATOM 874 C CA . LYS A 1 109 ? -9.464 2.540 48.433 1.00 48.28 109 LYS A CA 1
ATOM 875 C C . LYS A 1 109 ? -10.209 1.859 49.602 1.00 48.28 109 LYS A C 1
ATOM 877 O O . LYS A 1 109 ? -11.404 1.645 49.460 1.00 48.28 109 LYS A O 1
ATOM 882 N N . ASN A 1 110 ? -9.571 1.548 50.733 1.00 49.59 110 ASN A N 1
ATOM 883 C CA . ASN A 1 110 ? -10.231 0.862 51.859 1.00 49.59 110 ASN A CA 1
ATOM 884 C C . ASN A 1 110 ? -10.493 1.821 53.024 1.00 49.59 110 ASN A C 1
ATOM 886 O O . ASN A 1 110 ? -9.559 2.146 53.759 1.00 49.59 110 ASN A O 1
ATOM 890 N N . ARG A 1 111 ? -11.749 2.259 53.202 1.00 53.31 111 ARG A N 1
ATOM 891 C CA . ARG A 1 111 ? -12.204 2.993 54.398 1.00 53.31 111 ARG A CA 1
ATOM 892 C C . ARG A 1 111 ? -13.666 2.694 54.738 1.00 53.31 111 ARG A C 1
ATOM 894 O O . ARG A 1 111 ? -14.496 2.626 53.840 1.00 53.31 111 ARG A O 1
ATOM 901 N N . GLU A 1 112 ? -13.963 2.624 56.039 1.00 41.66 112 GLU A N 1
ATOM 902 C CA . GLU A 1 112 ? -15.315 2.443 56.606 1.00 41.66 112 GLU A CA 1
ATOM 903 C C . GLU A 1 112 ? -16.129 3.746 56.729 1.00 41.66 112 GLU A C 1
ATOM 905 O O . GLU A 1 112 ? -17.347 3.690 56.877 1.00 41.66 112 GLU A O 1
ATOM 910 N N . LYS A 1 113 ? -15.507 4.936 56.641 1.00 37.97 113 LYS A N 1
ATOM 911 C CA . LYS A 1 113 ? -16.226 6.227 56.622 1.00 37.97 113 LYS A CA 1
ATOM 912 C C . LYS A 1 113 ? -15.645 7.215 55.600 1.00 37.97 113 LYS A C 1
ATOM 914 O O . LYS A 1 113 ? -14.419 7.366 55.531 1.00 37.97 113 LYS A O 1
ATOM 919 N N . PRO A 1 114 ? -16.496 7.917 54.825 1.00 37.03 114 PRO A N 1
ATOM 920 C CA . PRO A 1 114 ? -16.051 8.937 53.882 1.00 37.03 114 PRO A CA 1
ATOM 921 C C . PRO A 1 114 ? -15.569 10.188 54.629 1.00 37.03 114 PRO A C 1
ATOM 923 O O . PRO A 1 114 ? -16.221 10.662 55.556 1.00 37.03 114 PRO A O 1
ATOM 926 N N . LEU A 1 115 ? -14.432 10.748 54.209 1.00 41.25 115 LEU A N 1
ATOM 927 C CA . LEU A 1 115 ? -14.066 12.115 54.585 1.00 41.25 115 LEU A CA 1
ATOM 928 C C . LEU A 1 115 ? -14.919 13.102 53.780 1.00 41.25 115 LEU A C 1
ATOM 930 O O . LEU A 1 115 ? -15.240 12.844 52.617 1.00 41.25 115 LEU A O 1
ATOM 934 N N . CYS A 1 116 ? -15.266 14.229 54.404 1.00 31.88 116 CYS A N 1
ATOM 935 C CA . CYS A 1 116 ? -16.034 15.307 53.785 1.00 31.88 116 CYS A CA 1
ATOM 936 C C . CYS A 1 116 ? -15.414 15.701 52.430 1.00 31.88 116 CYS A C 1
ATOM 938 O O . CYS A 1 116 ? -14.213 15.971 52.342 1.00 31.88 116 CYS A O 1
ATOM 940 N N . LYS A 1 117 ? -16.223 15.697 51.360 1.00 30.86 117 LYS A N 1
ATOM 941 C CA . LYS A 1 117 ? -15.815 16.208 50.046 1.00 30.86 117 LYS A CA 1
ATOM 942 C C . LYS A 1 117 ? -15.670 17.719 50.160 1.00 30.86 117 LYS A C 1
ATOM 944 O O . LYS A 1 117 ? -16.657 18.426 50.319 1.00 30.86 117 LYS A O 1
ATOM 949 N N . ILE A 1 118 ? -14.441 18.202 50.060 1.00 37.28 118 ILE A N 1
ATOM 950 C CA . ILE A 1 118 ? -14.131 19.622 50.186 1.00 37.28 118 ILE A CA 1
ATOM 951 C C . ILE A 1 118 ? -13.904 20.197 48.785 1.00 37.28 118 ILE A C 1
ATOM 953 O O . ILE A 1 118 ? -13.003 19.771 48.064 1.00 37.28 118 ILE A O 1
ATOM 957 N N . VAL A 1 119 ? -14.747 21.157 48.406 1.00 30.19 119 VAL A N 1
ATOM 958 C CA . VAL A 1 119 ? -14.604 21.989 47.205 1.00 30.19 119 VAL A CA 1
ATOM 959 C C . VAL A 1 119 ? -13.605 23.100 47.535 1.00 30.19 119 VAL A C 1
ATOM 961 O O . VAL A 1 119 ? -13.812 23.813 48.513 1.00 30.19 119 VAL A O 1
ATOM 964 N N . ASP A 1 120 ? -12.519 23.233 46.767 1.00 38.47 120 ASP A N 1
ATOM 965 C CA . ASP A 1 120 ? -11.501 24.274 46.987 1.00 38.47 120 ASP A CA 1
ATOM 966 C C . ASP A 1 120 ? -11.459 25.305 45.853 1.00 38.47 120 ASP A C 1
ATOM 968 O O . ASP A 1 120 ? -11.717 24.996 44.683 1.00 38.47 120 ASP A O 1
ATOM 972 N N . SER A 1 121 ? -11.164 26.545 46.241 1.00 33.59 121 SER A N 1
ATOM 973 C CA . SER A 1 121 ? -11.276 27.770 45.447 1.00 33.59 121 SER A CA 1
ATOM 974 C C . SER A 1 121 ? -10.309 27.821 44.253 1.00 33.59 121 SER A C 1
ATOM 976 O O . SER A 1 121 ? -9.187 27.314 44.265 1.00 33.59 121 SER A O 1
ATOM 978 N N . ARG A 1 122 ? -10.786 28.411 43.152 1.00 40.06 122 ARG A N 1
ATOM 979 C CA . ARG A 1 122 ? -10.292 28.180 41.784 1.00 40.06 122 ARG A CA 1
ATOM 980 C C . ARG A 1 122 ? -9.132 29.066 41.293 1.00 40.06 122 ARG A C 1
ATOM 982 O O . ARG A 1 122 ? -8.767 28.906 40.132 1.00 40.06 122 ARG A O 1
ATOM 989 N N . SER A 1 123 ? -8.520 29.969 42.066 1.00 40.81 123 SER A N 1
ATOM 990 C CA . SER A 1 123 ? -7.777 31.086 41.433 1.00 40.81 123 SER A CA 1
ATOM 991 C C . SER A 1 123 ? -6.297 31.326 41.789 1.00 40.81 123 SER A C 1
ATOM 993 O O . SER A 1 123 ? -5.671 32.171 41.152 1.00 40.81 123 SER A O 1
ATOM 995 N N . VAL A 1 124 ? -5.641 30.512 42.627 1.00 39.44 124 VAL A N 1
ATOM 996 C CA . VAL A 1 124 ? -4.150 30.519 42.733 1.00 39.44 124 VAL A CA 1
ATOM 997 C C . VAL A 1 124 ? -3.486 29.618 41.665 1.00 39.44 124 VAL A C 1
ATOM 999 O O . VAL A 1 124 ? -2.307 29.758 41.331 1.00 39.44 124 VAL A O 1
ATOM 1002 N N . TYR A 1 125 ? -4.277 28.742 41.036 1.00 42.47 125 TYR A N 1
ATOM 1003 C CA . TYR A 1 125 ? -3.856 27.696 40.094 1.00 42.47 125 TYR A CA 1
ATOM 1004 C C . TYR A 1 125 ? -3.200 28.191 38.791 1.00 42.47 125 TYR A C 1
ATOM 1006 O O . TYR A 1 125 ? -2.381 27.484 38.204 1.00 42.47 125 TYR A O 1
ATOM 1014 N N . ALA A 1 126 ? -3.551 29.378 38.290 1.00 42.97 126 ALA A N 1
ATOM 1015 C CA . ALA A 1 126 ? -3.273 29.728 36.894 1.00 42.97 126 ALA A CA 1
ATOM 1016 C C . ALA A 1 126 ? -1.814 30.136 36.603 1.00 42.97 126 ALA A C 1
ATOM 1018 O O . ALA A 1 126 ? -1.354 29.941 35.481 1.00 42.97 126 ALA A O 1
ATOM 1019 N N . ARG A 1 127 ? -1.068 30.677 37.582 1.00 45.03 127 ARG A N 1
ATOM 1020 C CA . ARG A 1 127 ? 0.246 31.317 37.328 1.00 45.03 127 ARG A CA 1
ATOM 1021 C C . ARG A 1 127 ? 1.471 30.500 37.740 1.00 45.03 127 ARG A C 1
ATOM 1023 O O . ARG A 1 127 ? 2.522 30.654 37.121 1.00 45.03 127 ARG A O 1
ATOM 1030 N N . VAL A 1 128 ? 1.342 29.616 38.730 1.00 42.03 128 VAL A N 1
ATOM 1031 C CA . VAL A 1 128 ? 2.432 28.713 39.160 1.00 42.03 128 VAL A CA 1
ATOM 1032 C C . VAL A 1 128 ? 2.622 27.574 38.155 1.00 42.03 128 VAL A C 1
ATOM 1034 O O . VAL A 1 128 ? 3.743 27.173 37.865 1.00 42.03 128 VAL A O 1
ATOM 1037 N N . ILE A 1 129 ? 1.540 27.126 37.514 1.00 45.56 129 ILE A N 1
ATOM 1038 C CA . ILE A 1 129 ? 1.590 26.089 36.476 1.00 45.56 129 ILE A CA 1
ATOM 1039 C C . ILE A 1 129 ? 2.254 26.595 35.179 1.00 45.56 129 ILE A C 1
ATOM 1041 O O . ILE A 1 129 ? 2.791 25.797 34.423 1.00 45.56 129 ILE A O 1
ATOM 1045 N N . ASP A 1 130 ? 2.309 27.907 34.930 1.00 48.75 130 ASP A N 1
ATOM 1046 C CA . ASP A 1 130 ? 3.096 28.460 33.813 1.00 48.75 130 ASP A CA 1
ATOM 1047 C C . ASP A 1 130 ? 4.619 28.400 34.050 1.00 48.75 130 ASP A C 1
ATOM 1049 O O . ASP A 1 130 ? 5.379 28.794 33.172 1.00 48.75 130 ASP A O 1
ATOM 1053 N N . ALA A 1 131 ? 5.086 27.975 35.231 1.00 44.19 131 ALA A N 1
ATOM 1054 C CA . ALA A 1 131 ? 6.486 27.600 35.467 1.00 44.19 131 ALA A CA 1
ATOM 1055 C C . ALA A 1 131 ? 6.742 26.099 35.223 1.00 44.19 131 ALA A C 1
ATOM 1057 O O . ALA A 1 131 ? 7.889 25.687 35.068 1.00 44.19 131 ALA A O 1
ATOM 1058 N N . PHE A 1 132 ? 5.681 25.285 35.139 1.00 49.41 132 PHE A N 1
ATOM 1059 C CA . PHE A 1 132 ? 5.755 23.917 34.635 1.00 49.41 132 PHE A CA 1
ATOM 1060 C C . PHE A 1 132 ? 5.903 23.997 33.114 1.00 49.41 132 PHE A C 1
ATOM 1062 O O . PHE A 1 132 ? 4.925 23.972 32.364 1.00 49.41 132 PHE A O 1
ATOM 1069 N N . ASP A 1 133 ? 7.139 24.174 32.657 1.00 50.59 133 ASP A N 1
ATOM 1070 C CA . ASP A 1 133 ? 7.444 24.199 31.238 1.00 50.59 133 ASP A CA 1
ATOM 1071 C C . ASP A 1 133 ? 7.148 22.818 30.626 1.00 50.59 133 ASP A C 1
ATOM 1073 O O . ASP A 1 133 ? 7.919 21.860 30.713 1.00 50.59 133 ASP A O 1
ATOM 1077 N N . THR A 1 134 ? 5.972 22.704 30.007 1.00 51.06 134 THR A N 1
ATOM 1078 C CA . THR A 1 134 ? 5.497 21.504 29.306 1.00 51.06 134 THR A CA 1
ATOM 1079 C C . THR A 1 134 ? 6.390 21.101 28.126 1.00 51.06 134 THR A C 1
ATOM 1081 O O . THR A 1 134 ? 6.217 20.012 27.575 1.00 51.06 134 THR A O 1
ATOM 1084 N N . SER A 1 135 ? 7.368 21.934 27.746 1.00 50.81 135 SER A N 1
ATOM 1085 C CA . SER A 1 135 ? 8.345 21.625 26.701 1.00 50.81 135 SER A CA 1
ATOM 1086 C C . SER A 1 135 ? 9.240 20.425 27.053 1.00 50.81 135 SER A C 1
ATOM 1088 O O . SER A 1 135 ? 9.608 19.664 26.159 1.00 50.81 135 SER A O 1
ATOM 1090 N N . ALA A 1 136 ? 9.527 20.176 28.338 1.00 50.91 136 ALA A N 1
ATOM 1091 C CA . ALA A 1 136 ? 10.387 19.068 28.772 1.00 50.91 136 ALA A CA 1
ATOM 1092 C C . ALA A 1 136 ? 9.741 17.677 28.588 1.00 50.91 136 ALA A C 1
ATOM 1094 O O . ALA A 1 136 ? 10.437 16.703 28.295 1.00 50.91 136 ALA A O 1
ATOM 1095 N N . VAL A 1 137 ? 8.408 17.580 28.700 1.00 52.19 137 VAL A N 1
ATOM 1096 C CA . VAL A 1 137 ? 7.654 16.339 28.425 1.00 52.19 137 VAL A CA 1
ATOM 1097 C C . VAL A 1 137 ? 7.680 16.020 26.926 1.00 52.19 137 VAL A C 1
ATOM 1099 O O . VAL A 1 137 ? 7.882 14.867 26.545 1.00 52.19 137 VAL A O 1
ATOM 1102 N N . ASN A 1 138 ? 7.568 17.050 26.084 1.00 51.66 138 ASN A N 1
ATOM 1103 C CA . ASN A 1 138 ? 7.530 16.926 24.626 1.00 51.66 138 ASN A CA 1
ATOM 1104 C C . ASN A 1 138 ? 8.926 16.783 23.975 1.00 51.66 138 ASN A C 1
ATOM 1106 O O . ASN A 1 138 ? 9.039 16.181 22.915 1.00 51.66 138 ASN A O 1
ATOM 1110 N N . LYS A 1 139 ? 10.013 17.259 24.605 1.00 51.28 139 LYS A N 1
ATOM 1111 C CA . LYS A 1 139 ? 11.385 17.242 24.040 1.00 51.28 139 LYS A CA 1
ATOM 1112 C C . LYS A 1 139 ? 12.015 15.850 23.844 1.00 51.28 139 LYS A C 1
ATOM 1114 O O . LYS A 1 139 ? 13.077 15.765 23.235 1.00 51.28 139 LYS A O 1
ATOM 1119 N N . LYS A 1 140 ? 11.416 14.764 24.355 1.00 48.19 140 LYS A N 1
ATOM 1120 C CA . LYS A 1 140 ? 11.984 13.397 24.258 1.00 48.19 140 LYS A CA 1
ATOM 1121 C C . LYS A 1 140 ? 11.063 12.321 23.661 1.00 48.19 140 LYS A C 1
ATOM 1123 O O . LYS A 1 140 ? 11.560 11.230 23.414 1.00 48.19 140 LYS A O 1
ATOM 1128 N N . ASN A 1 141 ? 9.784 12.603 23.399 1.00 49.94 141 ASN A N 1
ATOM 1129 C CA . ASN A 1 141 ? 8.915 11.705 22.626 1.00 49.94 141 ASN A CA 1
ATOM 1130 C C . ASN A 1 141 ? 8.793 12.277 21.213 1.00 49.94 141 ASN A C 1
ATOM 1132 O O . ASN A 1 141 ? 8.074 13.250 21.011 1.00 49.94 141 ASN A O 1
ATOM 1136 N N . LYS A 1 142 ? 9.524 11.707 20.248 1.00 47.72 142 LYS A N 1
ATOM 1137 C CA . LYS A 1 142 ? 9.503 12.191 18.856 1.00 47.72 142 LYS A CA 1
ATOM 1138 C C . LYS A 1 142 ? 8.154 11.958 18.158 1.00 47.72 142 LYS A C 1
ATOM 1140 O O . LYS A 1 142 ? 7.863 12.666 17.202 1.00 47.72 142 LYS A O 1
ATOM 1145 N N . ASP A 1 143 ? 7.325 11.046 18.674 1.00 44.50 143 ASP A N 1
ATOM 1146 C CA . ASP A 1 143 ? 6.130 10.575 17.961 1.00 44.50 143 ASP A CA 1
ATOM 1147 C C . ASP A 1 143 ? 4.813 11.242 18.398 1.00 44.50 143 ASP A C 1
ATOM 1149 O O . ASP A 1 143 ? 3.850 11.236 17.633 1.00 44.50 143 ASP A O 1
ATOM 1153 N N . VAL A 1 144 ? 4.737 11.841 19.599 1.00 52.16 144 VAL A N 1
ATOM 1154 C CA . VAL A 1 144 ? 3.486 12.424 20.128 1.00 52.16 144 VAL A CA 1
ATOM 1155 C C . VAL A 1 144 ? 3.749 13.701 20.933 1.00 52.16 144 VAL A C 1
ATOM 1157 O O . VAL A 1 144 ? 4.394 13.678 21.982 1.00 52.16 144 VAL A O 1
ATOM 1160 N N . LEU A 1 145 ? 3.199 14.820 20.450 1.00 56.16 145 LEU A N 1
ATOM 1161 C CA . LEU A 1 145 ? 3.231 16.137 21.094 1.00 56.16 145 LEU A CA 1
ATOM 1162 C C . LEU A 1 145 ? 1.940 16.375 21.888 1.00 56.16 145 LEU A C 1
ATOM 1164 O O . LEU A 1 145 ? 0.866 16.558 21.313 1.00 56.16 145 LEU A O 1
ATOM 1168 N N . PHE A 1 146 ? 2.036 16.452 23.216 1.00 63.25 146 PHE A N 1
ATOM 1169 C CA . PHE A 1 146 ? 0.875 16.743 24.056 1.00 63.25 146 PHE A CA 1
ATOM 1170 C C . PHE A 1 146 ? 0.653 18.250 24.200 1.00 63.25 146 PHE A C 1
ATOM 1172 O O . PHE A 1 146 ? 1.557 19.009 24.561 1.00 63.25 146 PHE A O 1
ATOM 1179 N N . ALA A 1 147 ? -0.590 18.692 23.994 1.00 63.50 147 ALA A N 1
ATOM 1180 C CA . ALA A 1 147 ? -0.985 20.068 24.278 1.00 63.50 147 ALA A CA 1
ATOM 1181 C C . ALA A 1 147 ? -0.882 20.369 25.785 1.00 63.50 147 ALA A C 1
ATOM 1183 O O . ALA A 1 147 ? -1.401 19.610 26.609 1.00 63.50 147 ALA A O 1
ATOM 1184 N N . ALA A 1 148 ? -0.312 21.523 26.149 1.00 61.66 148 ALA A N 1
ATOM 1185 C CA . ALA A 1 148 ? -0.094 21.919 27.545 1.00 61.66 148 ALA A CA 1
ATOM 1186 C C . ALA A 1 148 ? -1.370 21.836 28.403 1.00 61.66 148 ALA A C 1
ATOM 1188 O O . ALA A 1 148 ? -1.347 21.348 29.529 1.00 61.66 148 ALA A O 1
ATOM 1189 N N . ARG A 1 149 ? -2.527 22.221 27.844 1.00 66.62 149 ARG A N 1
ATOM 1190 C CA . ARG A 1 149 ? -3.836 22.125 28.515 1.00 66.62 149 ARG A CA 1
ATOM 1191 C C . ARG A 1 149 ? -4.204 20.688 28.918 1.00 66.62 149 ARG A C 1
ATOM 1193 O O . ARG A 1 149 ? -4.851 20.512 29.946 1.00 66.62 149 ARG A O 1
ATOM 1200 N N . SER A 1 150 ? -3.832 19.681 28.128 1.00 65.69 150 SER A N 1
ATOM 1201 C CA . SER A 1 150 ? -4.115 18.270 28.428 1.00 65.69 150 SER A CA 1
ATOM 1202 C C . SER A 1 150 ? -3.266 17.768 29.591 1.00 65.69 150 SER A C 1
ATOM 1204 O O . SER A 1 150 ? -3.792 17.087 30.466 1.00 65.69 150 SER A O 1
ATOM 1206 N N . VAL A 1 151 ? -1.994 18.176 29.640 1.00 67.75 151 VAL A N 1
ATOM 1207 C CA . VAL A 1 151 ? -1.075 17.859 30.743 1.00 67.75 151 VAL A CA 1
ATOM 1208 C C . VAL A 1 151 ? -1.552 18.516 32.040 1.00 67.75 151 VAL A C 1
ATOM 1210 O O . VAL A 1 151 ? -1.690 17.835 33.051 1.00 67.75 151 VAL A O 1
ATOM 1213 N N . LYS A 1 152 ? -1.920 19.808 32.002 1.00 68.75 152 LYS A N 1
ATOM 1214 C CA . LYS A 1 152 ? -2.418 20.549 33.180 1.00 68.75 152 LYS A CA 1
ATOM 1215 C C . LYS A 1 152 ? -3.637 19.882 33.840 1.00 68.75 152 LYS A C 1
ATOM 1217 O O . LYS A 1 152 ? -3.783 19.969 35.051 1.00 68.75 152 LYS A O 1
ATOM 1222 N N . LYS A 1 153 ? -4.499 19.198 33.073 1.00 68.69 153 LYS A N 1
ATOM 1223 C CA . LYS A 1 153 ? -5.682 18.486 33.601 1.00 68.69 153 LYS A CA 1
ATOM 1224 C C . LYS A 1 153 ? -5.357 17.197 34.367 1.00 68.69 153 LYS A C 1
ATOM 1226 O O . LYS A 1 153 ? -6.234 16.705 35.064 1.00 68.69 153 LYS A O 1
ATOM 1231 N N . GLN A 1 154 ? -4.158 16.640 34.201 1.00 70.38 154 GLN A N 1
ATOM 1232 C CA . GLN A 1 154 ? -3.729 15.394 34.852 1.00 70.38 154 GLN A CA 1
ATOM 1233 C C . GLN A 1 154 ? -2.897 15.637 36.117 1.00 70.38 154 GLN A C 1
ATOM 1235 O O . GLN A 1 154 ? -2.491 14.687 36.776 1.00 70.38 154 GLN A O 1
ATOM 1240 N N . LEU A 1 155 ? -2.619 16.899 36.452 1.00 69.75 155 LEU A N 1
ATOM 1241 C CA . LEU A 1 155 ? -1.770 17.257 37.580 1.00 69.75 155 LEU A CA 1
ATOM 1242 C C . LEU A 1 155 ? -2.608 17.804 38.731 1.00 69.75 155 LEU A C 1
ATOM 1244 O O . LEU A 1 155 ? -3.485 18.645 38.535 1.00 69.75 155 LEU A O 1
ATOM 1248 N N . TRP A 1 156 ? -2.266 17.373 39.941 1.00 71.69 156 TRP A N 1
ATOM 1249 C CA . TRP A 1 156 ? -2.675 18.031 41.174 1.00 71.69 156 TRP A CA 1
ATOM 1250 C C . TRP A 1 156 ? -1.454 18.731 41.762 1.00 71.69 156 TRP A C 1
ATOM 1252 O O . TRP A 1 156 ? -0.442 18.086 42.031 1.00 71.69 156 TRP A O 1
ATOM 1262 N N . VAL A 1 157 ? -1.525 20.051 41.933 1.00 70.50 157 VAL A N 1
ATOM 1263 C CA . VAL A 1 157 ? -0.380 20.864 42.361 1.00 70.50 157 VAL A CA 1
ATOM 1264 C C . VAL A 1 157 ? -0.699 21.529 43.692 1.00 70.50 157 VAL A C 1
ATOM 1266 O O . VAL A 1 157 ? -1.679 22.261 43.801 1.00 70.50 157 VAL A O 1
ATOM 1269 N N . PHE A 1 158 ? 0.149 21.290 44.689 1.00 71.88 158 PHE A N 1
ATOM 1270 C CA . PHE A 1 158 ? 0.123 21.990 45.971 1.00 71.88 158 PHE A CA 1
ATOM 1271 C C . PHE A 1 158 ? 1.188 23.085 45.959 1.00 71.88 158 PHE A C 1
ATOM 1273 O O . PHE A 1 158 ? 2.322 22.837 45.553 1.00 71.88 158 PHE A O 1
ATOM 1280 N N . VAL A 1 159 ? 0.833 24.293 46.400 1.00 72.44 159 VAL A N 1
ATOM 1281 C CA . VAL A 1 159 ? 1.747 25.443 46.415 1.00 72.44 159 VAL A CA 1
ATOM 1282 C C . VAL A 1 159 ? 1.703 26.108 47.783 1.00 72.44 159 VAL A C 1
ATOM 1284 O O . VAL A 1 159 ? 0.635 26.498 48.245 1.00 72.44 159 VAL A O 1
ATOM 1287 N N . ASN A 1 160 ? 2.873 26.284 48.393 1.00 76.88 160 ASN A N 1
ATOM 1288 C CA . ASN A 1 160 ? 3.081 27.168 49.533 1.00 76.88 160 ASN A CA 1
ATOM 1289 C C . ASN A 1 160 ? 4.227 28.122 49.181 1.00 76.88 160 ASN A C 1
ATOM 1291 O O . ASN A 1 160 ? 5.330 27.664 48.884 1.00 76.88 160 ASN A O 1
ATOM 1295 N N . ALA A 1 161 ? 3.952 29.425 49.142 1.00 74.62 161 ALA A N 1
ATOM 1296 C CA . ALA A 1 161 ? 4.899 30.433 48.680 1.00 74.62 161 ALA A CA 1
ATOM 1297 C C . ALA A 1 161 ? 4.796 31.716 49.510 1.00 74.62 161 ALA A C 1
ATOM 1299 O O . ALA A 1 161 ? 3.706 32.121 49.916 1.00 74.62 161 ALA A O 1
ATOM 1300 N N . LEU A 1 162 ? 5.940 32.369 49.707 1.00 77.50 162 LEU A N 1
ATOM 1301 C CA . LEU A 1 162 ? 6.047 33.693 50.312 1.00 77.50 162 LEU A CA 1
ATOM 1302 C C . LEU A 1 162 ? 6.319 34.700 49.195 1.00 77.50 162 LEU A C 1
ATOM 1304 O O . LEU A 1 162 ? 7.274 34.541 48.438 1.00 77.50 162 LEU A O 1
ATOM 1308 N N . ILE A 1 163 ? 5.435 35.687 49.066 1.00 75.56 163 ILE A N 1
ATOM 1309 C CA . ILE A 1 163 ? 5.462 36.685 47.995 1.00 75.56 163 ILE A CA 1
ATOM 1310 C C . ILE A 1 163 ? 5.648 38.056 48.629 1.00 75.56 163 ILE A C 1
ATOM 1312 O O . ILE A 1 163 ? 4.878 38.419 49.520 1.00 75.56 163 ILE A O 1
ATOM 1316 N N . ASP A 1 164 ? 6.622 38.818 48.139 1.00 76.19 164 ASP A N 1
ATOM 1317 C CA . ASP A 1 164 ? 6.865 40.177 48.616 1.00 76.19 164 ASP A CA 1
ATOM 1318 C C . ASP A 1 164 ? 5.738 41.111 48.163 1.00 76.19 164 ASP A C 1
ATOM 1320 O O . ASP A 1 164 ? 5.421 41.208 46.977 1.00 76.19 164 ASP A O 1
ATOM 1324 N N . ASN A 1 165 ? 5.116 41.798 49.125 1.00 79.00 165 ASN A N 1
ATOM 1325 C CA . ASN A 1 165 ? 4.073 42.806 48.899 1.00 79.00 165 ASN A CA 1
ATOM 1326 C C . ASN A 1 165 ? 2.991 42.380 47.875 1.00 79.00 165 ASN A C 1
ATOM 1328 O O . ASN A 1 165 ? 2.812 43.033 46.839 1.00 79.00 165 ASN A O 1
ATOM 1332 N N . PRO A 1 166 ? 2.240 41.292 48.139 1.00 76.31 166 PRO A N 1
ATOM 1333 C CA . PRO A 1 166 ? 1.324 40.721 47.165 1.00 76.31 166 PRO A CA 1
ATOM 1334 C C . PRO A 1 166 ? 0.131 41.645 46.877 1.00 76.31 166 PRO A C 1
ATOM 1336 O O . PRO A 1 166 ? -0.406 42.316 47.760 1.00 76.31 166 PRO A O 1
ATOM 1339 N N . THR A 1 167 ? -0.314 41.630 45.624 1.00 75.38 167 THR A N 1
ATOM 1340 C CA . THR A 1 167 ? -1.523 42.301 45.131 1.00 75.38 167 THR A CA 1
ATOM 1341 C C . THR A 1 167 ? -2.555 41.252 44.737 1.00 75.38 167 THR A C 1
ATOM 1343 O O . THR A 1 167 ? -2.188 40.194 44.219 1.00 75.38 167 THR A O 1
ATOM 1346 N N . PHE A 1 168 ? -3.831 41.543 44.986 1.00 77.38 168 PHE A N 1
ATOM 1347 C CA . PHE A 1 168 ? -4.952 40.642 44.722 1.00 77.38 168 PHE A CA 1
ATOM 1348 C C . PHE A 1 168 ? -6.064 41.368 43.965 1.00 77.38 168 PHE A C 1
ATOM 1350 O O . PHE A 1 168 ? -6.117 42.597 43.964 1.00 77.38 168 PHE A O 1
ATOM 1357 N N . ASP A 1 169 ? -6.950 40.592 43.344 1.00 72.25 169 ASP A N 1
ATOM 1358 C CA . ASP A 1 169 ? -8.136 41.081 42.635 1.00 72.25 169 ASP A CA 1
ATOM 1359 C C . ASP A 1 169 ? -9.158 41.756 43.559 1.00 72.25 169 ASP A C 1
ATOM 1361 O O . ASP A 1 169 ? -9.799 42.730 43.171 1.00 72.25 169 ASP A O 1
ATOM 1365 N N . SER A 1 170 ? -9.302 41.248 44.784 1.00 76.88 170 SER A N 1
ATOM 1366 C CA . SER A 1 170 ? -10.260 41.745 45.767 1.00 76.88 170 SER A CA 1
ATOM 1367 C C . SER A 1 170 ? -9.768 41.589 47.212 1.00 76.88 170 SER A C 1
ATOM 1369 O O . SER A 1 170 ? -8.731 40.982 47.496 1.00 76.88 170 SER A O 1
ATOM 1371 N N . GLN A 1 171 ? -10.551 42.115 48.159 1.00 70.69 171 GLN A N 1
ATOM 1372 C CA . GLN A 1 171 ? -10.272 42.012 49.593 1.00 70.69 171 GLN A CA 1
ATOM 1373 C C . GLN A 1 171 ? -10.393 40.582 50.143 1.00 70.69 171 GLN A C 1
ATOM 1375 O O . GLN A 1 171 ? -9.800 40.297 51.186 1.00 70.69 171 GLN A O 1
ATOM 1380 N N . THR A 1 172 ? -11.106 39.675 49.461 1.00 69.06 172 THR A N 1
ATOM 1381 C CA . THR A 1 172 ? -11.124 38.252 49.848 1.00 69.06 172 THR A CA 1
ATOM 1382 C C . THR A 1 172 ? -9.782 37.573 49.568 1.00 69.06 172 THR A C 1
ATOM 1384 O O . THR A 1 172 ? -9.482 36.543 50.168 1.00 69.06 172 THR A O 1
ATOM 1387 N N . LYS A 1 173 ? -8.927 38.203 48.740 1.00 73.31 173 LYS A N 1
ATOM 1388 C CA . LYS A 1 173 ? -7.558 37.772 48.415 1.00 73.31 173 LYS A CA 1
ATOM 1389 C C . LYS A 1 173 ? -7.501 36.353 47.847 1.00 73.31 173 LYS A C 1
ATOM 1391 O O . LYS A 1 173 ? -6.557 35.609 48.104 1.00 73.31 173 LYS A O 1
ATOM 1396 N N . GLU A 1 174 ? -8.512 35.990 47.066 1.00 65.19 174 GLU A N 1
ATOM 1397 C CA . GLU A 1 174 ? -8.608 34.676 46.429 1.00 65.19 174 GLU A CA 1
ATOM 1398 C C . GLU A 1 174 ? -7.669 34.551 45.223 1.00 65.19 174 GLU A C 1
ATOM 1400 O O . GLU A 1 174 ? -7.032 33.511 45.053 1.00 65.19 174 GLU A O 1
ATOM 1405 N N . THR A 1 175 ? -7.517 35.613 44.418 1.00 69.31 175 THR A N 1
ATOM 1406 C CA . THR A 1 175 ? -6.689 35.585 43.202 1.00 69.31 175 THR A CA 1
ATOM 1407 C C . THR A 1 175 ? -5.479 36.509 43.321 1.00 69.31 175 THR A C 1
ATOM 1409 O O . THR A 1 175 ? -5.614 37.731 43.367 1.00 69.31 175 THR A O 1
ATOM 1412 N N . LEU A 1 176 ? -4.267 35.943 43.306 1.00 74.31 176 LEU A N 1
ATOM 1413 C CA . LEU A 1 176 ? -3.022 36.720 43.288 1.00 74.31 176 LEU A CA 1
ATOM 1414 C C . LEU A 1 176 ? -2.801 37.377 41.912 1.00 74.31 176 LEU A C 1
ATOM 1416 O O . LEU A 1 176 ? -2.643 36.694 40.896 1.00 74.31 176 LEU A O 1
ATOM 1420 N N . THR A 1 177 ? -2.698 38.707 41.880 1.00 76.56 177 THR A N 1
ATOM 1421 C CA . THR A 1 177 ? -2.486 39.500 40.658 1.00 76.56 177 THR A CA 1
ATOM 1422 C C . THR A 1 177 ? -1.045 39.972 40.462 1.00 76.56 177 THR A C 1
ATOM 1424 O O . THR A 1 177 ? -0.715 40.413 39.355 1.00 76.56 177 THR A O 1
ATOM 1427 N N . THR A 1 178 ? -0.160 39.813 41.454 1.00 75.25 178 THR A N 1
ATOM 1428 C CA . THR A 1 178 ? 1.271 40.161 41.337 1.00 75.25 178 THR A CA 1
ATOM 1429 C C . THR A 1 178 ? 1.920 39.446 40.143 1.00 75.25 178 THR A C 1
ATOM 1431 O O . THR A 1 178 ? 1.671 38.263 39.892 1.00 75.25 178 THR A O 1
ATOM 1434 N N . ARG A 1 179 ? 2.734 40.172 39.365 1.00 76.25 179 ARG A N 1
ATOM 1435 C CA . ARG A 1 179 ? 3.499 39.612 38.234 1.00 76.25 179 ARG A CA 1
ATOM 1436 C C . ARG A 1 179 ? 4.713 38.832 38.750 1.00 76.25 179 ARG A C 1
ATOM 1438 O O . ARG A 1 179 ? 5.272 39.205 39.773 1.00 76.25 179 ARG A O 1
ATOM 1445 N N . LYS A 1 180 ? 5.172 37.819 38.000 1.00 73.62 180 LYS A N 1
ATOM 1446 C CA . LYS A 1 180 ? 6.322 36.963 38.376 1.00 73.62 180 LYS A CA 1
ATOM 1447 C C . LYS A 1 180 ? 7.583 37.761 38.750 1.00 73.62 180 LYS A C 1
ATOM 1449 O O . LYS A 1 180 ? 8.297 37.376 39.664 1.00 73.62 180 LYS A O 1
ATOM 1454 N N . SER A 1 181 ? 7.835 38.887 38.080 1.00 77.19 181 SER A N 1
ATOM 1455 C CA . SER A 1 181 ? 8.978 39.768 38.363 1.00 77.19 181 SER A CA 1
ATOM 1456 C C . SER A 1 181 ? 8.920 40.450 39.735 1.00 77.19 181 SER A C 1
ATOM 1458 O O . SER A 1 181 ? 9.952 40.860 40.246 1.00 77.19 181 SER A O 1
ATOM 1460 N N . GLY A 1 182 ? 7.731 40.578 40.327 1.00 76.25 182 GLY A N 1
ATOM 1461 C CA . GLY A 1 182 ? 7.511 41.208 41.629 1.00 76.25 182 GLY A CA 1
ATOM 1462 C C . GLY A 1 182 ? 7.325 40.214 42.771 1.00 76.25 182 GLY A C 1
ATOM 1463 O O . GLY A 1 182 ? 6.781 40.595 43.796 1.00 76.25 182 GLY A O 1
ATOM 1464 N N . PHE A 1 183 ? 7.691 38.940 42.596 1.00 77.69 183 PHE A N 1
ATOM 1465 C CA . PHE A 1 183 ? 7.530 37.932 43.651 1.00 77.69 183 PHE A CA 1
ATOM 1466 C C . PHE A 1 183 ? 8.584 38.019 44.762 1.00 77.69 183 PHE A C 1
ATOM 1468 O O . PHE A 1 183 ? 8.369 37.440 45.823 1.00 77.69 183 PHE A O 1
ATOM 1475 N N . GLY A 1 184 ? 9.717 38.687 44.519 1.00 76.69 184 GLY A N 1
ATOM 1476 C CA . GLY A 1 184 ? 10.856 38.727 45.450 1.00 76.69 184 GLY A CA 1
ATOM 1477 C C . GLY A 1 184 ? 11.695 37.442 45.477 1.00 76.69 184 GLY A C 1
ATOM 1478 O O . GLY A 1 184 ? 12.841 37.448 45.912 1.00 76.69 184 GLY A O 1
ATOM 1479 N N . SER A 1 185 ? 11.166 36.342 44.935 1.00 74.00 185 SER A N 1
ATOM 1480 C CA . SER A 1 185 ? 11.830 35.042 44.837 1.00 74.00 185 SER A CA 1
ATOM 1481 C C . SER A 1 185 ? 11.591 34.381 43.473 1.00 74.00 185 SER A C 1
ATOM 1483 O O . SER A 1 185 ? 10.614 34.673 42.776 1.00 74.00 185 SER A O 1
ATOM 1485 N N . LYS A 1 186 ? 12.503 33.483 43.075 1.00 72.94 186 LYS A N 1
ATOM 1486 C CA . LYS A 1 186 ? 12.369 32.635 41.881 1.00 72.94 186 LYS A CA 1
ATOM 1487 C C . LYS A 1 186 ? 12.097 31.192 42.302 1.00 72.94 186 LYS A C 1
ATOM 1489 O O . LYS A 1 186 ? 12.737 30.683 43.215 1.00 72.94 186 LYS A O 1
ATOM 1494 N N . CYS A 1 187 ? 11.175 30.532 41.607 1.00 67.69 187 CYS A N 1
ATOM 1495 C CA . CYS A 1 187 ? 10.907 29.105 41.758 1.00 67.69 187 CYS A CA 1
ATOM 1496 C C . CYS A 1 187 ? 11.227 28.419 40.427 1.00 67.69 187 CYS A C 1
ATOM 1498 O O . CYS A 1 187 ? 10.424 28.461 39.495 1.00 67.69 187 CYS A O 1
ATOM 1500 N N . GLU A 1 188 ? 12.426 27.848 40.330 1.00 68.31 188 GLU A N 1
ATOM 1501 C CA . GLU A 1 188 ? 12.851 27.032 39.192 1.00 68.31 188 GLU A CA 1
ATOM 1502 C C . GLU A 1 188 ? 12.708 25.554 39.561 1.00 68.31 188 GLU A C 1
ATOM 1504 O O . GLU A 1 188 ? 13.103 25.125 40.647 1.00 68.31 188 GLU A O 1
ATOM 1509 N N . LEU A 1 189 ? 12.093 24.773 38.673 1.00 69.00 189 LEU A N 1
ATOM 1510 C CA . LEU A 1 189 ? 11.922 23.337 38.872 1.00 69.00 189 LEU A CA 1
ATOM 1511 C C . LEU A 1 189 ? 13.199 22.624 38.427 1.00 69.00 189 LEU A C 1
ATOM 1513 O O . LEU A 1 189 ? 13.623 22.779 37.283 1.00 69.00 189 LEU A O 1
ATOM 1517 N N . SER A 1 190 ? 13.800 21.829 39.314 1.00 72.81 190 SER A N 1
ATOM 1518 C CA . SER A 1 190 ? 15.010 21.074 38.983 1.00 72.81 190 SER A CA 1
ATOM 1519 C C . SER A 1 190 ? 14.736 19.986 37.939 1.00 72.81 190 SER A C 1
ATOM 1521 O O . SER A 1 190 ? 13.646 19.404 37.886 1.00 72.81 190 SER A O 1
ATOM 1523 N N . GLU A 1 191 ? 15.745 19.656 37.127 1.00 66.81 191 GLU A N 1
ATOM 1524 C CA . GLU A 1 191 ? 15.626 18.577 36.136 1.00 66.81 191 GLU A CA 1
ATOM 1525 C C . GLU A 1 191 ? 15.272 17.228 36.777 1.00 66.81 191 GLU A C 1
ATOM 1527 O O . GLU A 1 191 ? 14.516 16.443 36.204 1.00 66.81 191 GLU A O 1
ATOM 1532 N N . ASP A 1 192 ? 15.770 16.964 37.985 1.00 74.88 192 ASP A N 1
ATOM 1533 C CA . ASP A 1 192 ? 15.494 15.720 38.704 1.00 74.88 192 ASP A CA 1
ATOM 1534 C C . ASP A 1 192 ? 14.042 15.629 39.179 1.00 74.88 192 ASP A C 1
ATOM 1536 O O . ASP A 1 192 ? 13.445 14.552 39.138 1.00 74.88 192 ASP A O 1
ATOM 1540 N N . PHE A 1 193 ? 13.429 16.755 39.555 1.00 72.31 193 PHE A N 1
ATOM 1541 C CA . PHE A 1 193 ? 11.999 16.802 39.849 1.00 72.31 193 PHE A CA 1
ATOM 1542 C C . PHE A 1 193 ? 11.169 16.488 38.595 1.00 72.31 193 PHE A C 1
ATOM 1544 O O . PHE A 1 193 ? 10.251 15.668 38.647 1.00 72.31 193 PHE A O 1
ATOM 1551 N N . LEU A 1 194 ? 11.536 17.059 37.443 1.00 68.62 194 LEU A N 1
ATOM 1552 C CA . LEU A 1 194 ? 10.863 16.789 36.168 1.00 68.62 194 LEU A CA 1
ATOM 1553 C C . LEU A 1 194 ? 11.014 15.324 35.724 1.00 68.62 194 LEU A C 1
ATOM 1555 O O . LEU A 1 194 ? 10.054 14.739 35.216 1.00 68.62 194 LEU A O 1
ATOM 1559 N N . LYS A 1 195 ? 12.180 14.700 35.949 1.00 68.06 195 LYS A N 1
ATOM 1560 C CA . LYS A 1 195 ? 12.394 13.265 35.681 1.00 68.06 195 LYS A CA 1
ATOM 1561 C C . LYS A 1 195 ? 11.490 12.386 36.545 1.00 68.06 195 LYS A C 1
ATOM 1563 O O . LYS A 1 195 ? 10.841 11.495 36.000 1.00 68.06 195 LYS A O 1
ATOM 1568 N N . LYS A 1 196 ? 11.391 12.664 37.850 1.00 71.38 196 LYS A N 1
ATOM 1569 C CA . LYS A 1 196 ? 10.506 11.924 38.769 1.00 71.38 196 LYS A CA 1
ATOM 1570 C C . LYS A 1 196 ? 9.042 12.051 38.367 1.00 71.38 196 LYS A C 1
ATOM 1572 O O . LYS A 1 196 ? 8.346 11.049 38.255 1.00 71.38 196 LYS A O 1
ATOM 1577 N N . VAL A 1 197 ? 8.591 13.261 38.032 1.00 67.62 197 VAL A N 1
ATOM 1578 C CA . VAL A 1 197 ? 7.229 13.470 37.517 1.00 67.62 197 VAL A CA 1
ATOM 1579 C C . VAL A 1 197 ? 7.014 12.715 36.203 1.00 67.62 197 VAL A C 1
ATOM 1581 O O . VAL A 1 197 ? 5.936 12.180 35.991 1.00 67.62 197 VAL A O 1
ATOM 1584 N N . LYS A 1 198 ? 8.005 12.602 35.316 1.00 63.72 198 LYS A N 1
ATOM 1585 C CA . LYS A 1 198 ? 7.838 11.862 34.057 1.00 63.72 198 LYS A CA 1
ATOM 1586 C C . LYS A 1 198 ? 7.744 10.343 34.255 1.00 63.72 198 LYS A C 1
ATOM 1588 O O . LYS A 1 198 ? 6.906 9.718 33.613 1.00 63.72 198 LYS A O 1
ATOM 1593 N N . ILE A 1 199 ? 8.623 9.773 35.078 1.00 63.84 199 ILE A N 1
ATOM 1594 C CA . ILE A 1 199 ? 8.820 8.317 35.185 1.00 63.84 199 ILE A CA 1
ATOM 1595 C C . ILE A 1 199 ? 7.923 7.708 36.266 1.00 63.84 199 ILE A C 1
ATOM 1597 O O . ILE A 1 199 ? 7.316 6.670 36.042 1.00 63.84 199 ILE A O 1
ATOM 1601 N N . GLU A 1 200 ? 7.801 8.355 37.425 1.00 64.44 200 GLU A N 1
ATOM 1602 C CA . GLU A 1 200 ? 7.198 7.744 38.619 1.00 64.44 200 GLU A CA 1
ATOM 1603 C C . GLU A 1 200 ? 5.707 8.085 38.794 1.00 64.44 200 GLU A C 1
ATOM 1605 O O . GLU A 1 200 ? 5.025 7.460 39.602 1.00 64.44 200 GLU A O 1
ATOM 1610 N N . SER A 1 201 ? 5.173 9.073 38.061 1.00 65.50 201 SER A N 1
ATOM 1611 C CA . SER A 1 201 ? 3.798 9.565 38.277 1.00 65.50 201 SER A CA 1
ATOM 1612 C C . SER A 1 201 ? 2.708 8.879 37.442 1.00 65.50 201 SER A C 1
ATOM 1614 O O . SER A 1 201 ? 1.527 9.126 37.683 1.00 65.50 201 SER A O 1
ATOM 1616 N N . GLY A 1 202 ? 3.066 8.090 36.420 1.00 68.25 202 GLY A N 1
ATOM 1617 C CA . GLY A 1 202 ? 2.101 7.476 35.489 1.00 68.25 202 GLY A CA 1
ATOM 1618 C C . GLY A 1 202 ? 1.310 8.469 34.612 1.00 68.25 202 GLY A C 1
ATOM 1619 O O . GLY A 1 202 ? 0.407 8.070 33.871 1.00 68.25 202 GLY A O 1
ATOM 1620 N N . VAL A 1 203 ? 1.632 9.771 34.654 1.00 69.00 203 VAL A N 1
ATOM 1621 C CA . VAL A 1 203 ? 0.925 10.816 33.886 1.00 69.00 203 VAL A CA 1
ATOM 1622 C C . VAL A 1 203 ? 1.068 10.598 32.379 1.00 69.00 203 VAL A C 1
ATOM 1624 O O . VAL A 1 203 ? 0.106 10.790 31.638 1.00 69.00 203 VAL A O 1
ATOM 1627 N N . VAL A 1 204 ? 2.244 10.166 31.913 1.00 65.62 204 VAL A N 1
ATOM 1628 C CA . VAL A 1 204 ? 2.494 9.913 30.484 1.00 65.62 204 VAL A CA 1
ATOM 1629 C C . VAL A 1 204 ? 1.663 8.732 29.982 1.00 65.62 204 VAL A C 1
ATOM 1631 O O . VAL A 1 204 ? 1.007 8.852 28.952 1.00 65.62 204 VAL A O 1
ATOM 1634 N N . GLU A 1 205 ? 1.624 7.627 30.726 1.00 68.50 205 GLU A N 1
ATOM 1635 C CA . GLU A 1 205 ? 0.816 6.445 30.390 1.00 68.50 205 GLU A CA 1
ATOM 1636 C C . GLU A 1 205 ? -0.678 6.779 30.357 1.00 68.50 205 GLU A C 1
ATOM 1638 O O . GLU A 1 205 ? -1.386 6.421 29.416 1.00 68.50 205 GLU A O 1
ATOM 1643 N N . SER A 1 206 ? -1.147 7.555 31.336 1.00 70.44 206 SER A N 1
ATOM 1644 C CA . SER A 1 206 ? -2.534 8.026 31.393 1.00 70.44 206 SER A CA 1
ATOM 1645 C C . SER A 1 206 ? -2.885 8.931 30.206 1.00 70.44 206 SER A C 1
ATOM 1647 O O . SER A 1 206 ? -3.972 8.825 29.638 1.00 70.44 206 SER A O 1
ATOM 1649 N N . LEU A 1 207 ? -1.967 9.812 29.792 1.00 69.06 207 LEU A N 1
ATOM 1650 C CA . LEU A 1 207 ? -2.148 10.671 28.619 1.00 69.06 207 LEU A CA 1
ATOM 1651 C C . LEU A 1 207 ? -2.179 9.867 27.315 1.00 69.06 207 LEU A C 1
ATOM 1653 O O . LEU A 1 207 ? -3.074 10.098 26.501 1.00 69.06 207 LEU A O 1
ATOM 1657 N N . LEU A 1 208 ? -1.270 8.902 27.150 1.00 68.00 208 LEU A N 1
ATOM 1658 C CA . LEU A 1 208 ? -1.251 7.982 26.008 1.00 68.00 208 LEU A CA 1
ATOM 1659 C C . LEU A 1 208 ? -2.540 7.152 25.937 1.00 68.00 208 LEU A C 1
ATOM 1661 O O . LEU A 1 208 ? -3.132 7.020 24.867 1.00 68.00 208 LEU A O 1
ATOM 1665 N N . GLY A 1 209 ? -3.034 6.660 27.078 1.00 69.56 209 GLY A N 1
ATOM 1666 C CA . GLY A 1 209 ? -4.314 5.955 27.167 1.00 69.56 209 GLY A CA 1
ATOM 1667 C C . GLY A 1 209 ? -5.512 6.839 26.800 1.00 69.56 209 GLY A C 1
ATOM 1668 O O . GLY A 1 209 ? -6.406 6.428 26.065 1.00 69.56 209 GLY A O 1
ATOM 1669 N N . LEU A 1 210 ? -5.542 8.094 27.252 1.00 70.12 210 LEU A N 1
ATOM 1670 C CA . LEU A 1 210 ? -6.605 9.031 26.872 1.00 70.12 210 LEU A CA 1
ATOM 1671 C C . LEU A 1 210 ? -6.573 9.380 25.385 1.00 70.12 210 LEU A C 1
ATOM 1673 O O . LEU A 1 210 ? -7.624 9.602 24.779 1.00 70.12 210 LEU A O 1
ATOM 1677 N N . GLU A 1 211 ? -5.385 9.468 24.802 1.00 68.25 211 GLU A N 1
ATOM 1678 C CA . GLU A 1 211 ? -5.216 9.719 23.381 1.00 68.25 211 GLU A CA 1
ATOM 1679 C C . GLU A 1 211 ? -5.653 8.521 22.544 1.00 68.25 211 GLU A C 1
ATOM 1681 O O . GLU A 1 211 ? -6.483 8.696 21.654 1.00 68.25 211 GLU A O 1
ATOM 1686 N N . SER A 1 212 ? -5.239 7.302 22.893 1.00 66.88 212 SER A N 1
ATOM 1687 C CA . SER A 1 212 ? -5.698 6.086 22.213 1.00 66.88 212 SER A CA 1
ATOM 1688 C C . SER A 1 212 ? -7.222 5.922 22.293 1.00 66.88 212 SER A C 1
ATOM 1690 O O . SER A 1 212 ? -7.863 5.578 21.296 1.00 66.88 212 SER A O 1
ATOM 1692 N N . ILE A 1 213 ? -7.842 6.284 23.424 1.00 72.81 213 ILE A N 1
ATOM 1693 C CA . ILE A 1 213 ? -9.304 6.321 23.579 1.00 72.81 213 ILE A CA 1
ATOM 1694 C C . ILE A 1 213 ? -9.939 7.378 22.663 1.00 72.81 213 ILE A C 1
ATOM 1696 O O . ILE A 1 213 ? -10.964 7.109 22.033 1.00 72.81 213 ILE A O 1
ATOM 1700 N N . LYS A 1 214 ? -9.367 8.586 22.565 1.00 76.75 214 LYS A N 1
ATOM 1701 C CA . LYS A 1 214 ? -9.869 9.634 21.653 1.00 76.75 214 LYS A CA 1
ATOM 1702 C C . LYS A 1 214 ? -9.757 9.209 20.190 1.00 76.75 214 LYS A C 1
ATOM 1704 O O . LYS A 1 214 ? -10.717 9.399 19.445 1.00 76.75 214 LYS A O 1
ATOM 1709 N N . LEU A 1 215 ? -8.624 8.630 19.795 1.00 72.25 215 LEU A N 1
ATOM 1710 C CA . LEU A 1 215 ? -8.390 8.121 18.443 1.00 72.25 215 LEU A CA 1
ATOM 1711 C C . LEU A 1 215 ? -9.394 7.015 18.108 1.00 72.25 215 LEU A C 1
ATOM 1713 O O . LEU A 1 215 ? -10.095 7.112 17.103 1.00 72.25 215 LEU A O 1
ATOM 1717 N N . SER A 1 216 ? -9.563 6.044 19.008 1.00 75.38 216 SER A N 1
ATOM 1718 C CA . SER A 1 216 ? -10.543 4.962 18.860 1.00 75.38 216 SER A CA 1
ATOM 1719 C C . SER A 1 216 ? -11.971 5.494 18.728 1.00 75.38 216 SER A C 1
ATOM 1721 O O . SER A 1 216 ? -12.718 5.052 17.860 1.00 75.38 216 SER A O 1
ATOM 1723 N N . ARG A 1 217 ? -12.365 6.488 19.540 1.00 81.56 217 ARG A N 1
ATOM 1724 C CA . ARG A 1 217 ? -13.686 7.133 19.415 1.00 81.56 217 ARG A CA 1
ATOM 1725 C C . ARG A 1 217 ? -13.868 7.841 18.079 1.00 81.56 217 ARG A C 1
ATOM 1727 O O . ARG A 1 217 ? -14.972 7.833 17.553 1.00 81.56 217 ARG A O 1
ATOM 1734 N N . ASN A 1 218 ? -12.829 8.481 17.550 1.00 82.00 218 ASN A N 1
ATOM 1735 C CA . ASN A 1 218 ? -12.918 9.167 16.265 1.00 82.00 218 ASN A CA 1
ATOM 1736 C C . ASN A 1 218 ? -13.040 8.181 15.100 1.00 82.00 218 ASN A C 1
ATOM 1738 O O . ASN A 1 218 ? -13.862 8.412 14.221 1.00 82.00 218 ASN A O 1
ATOM 1742 N N . LEU A 1 219 ? -12.302 7.069 15.126 1.00 81.81 219 LEU A N 1
ATOM 1743 C CA . LEU A 1 219 ? -12.413 6.010 14.116 1.00 81.81 219 LEU A CA 1
ATOM 1744 C C . LEU A 1 219 ? -13.788 5.329 14.130 1.00 81.81 219 LEU A C 1
ATOM 1746 O O . LEU A 1 219 ? -14.337 5.036 13.069 1.00 81.81 219 LEU A O 1
ATOM 1750 N N . LYS A 1 220 ? -14.382 5.160 15.320 1.00 86.12 220 LYS A N 1
ATOM 1751 C CA . LYS A 1 220 ? -15.740 4.616 15.473 1.00 86.12 220 LYS A CA 1
ATOM 1752 C C . LYS A 1 220 ? -16.830 5.467 14.816 1.00 86.12 220 LYS A C 1
ATOM 1754 O O . LYS A 1 220 ? -17.877 4.942 14.464 1.00 86.12 220 LYS A O 1
ATOM 1759 N N . LYS A 1 221 ? -16.607 6.772 14.612 1.00 86.06 221 LYS A N 1
ATOM 1760 C CA . LYS A 1 221 ? -17.592 7.655 13.951 1.00 86.06 221 LYS A CA 1
ATOM 1761 C C . LYS A 1 221 ? -17.821 7.306 12.483 1.00 86.06 221 LYS A C 1
ATOM 1763 O O . LYS A 1 221 ? -18.836 7.704 11.929 1.00 86.06 221 LYS A O 1
ATOM 1768 N N . THR A 1 222 ? -16.871 6.620 11.852 1.00 85.75 222 THR A N 1
ATOM 1769 C CA . THR A 1 222 ? -16.953 6.224 10.441 1.00 85.75 222 THR A CA 1
ATOM 1770 C C . THR A 1 222 ? -17.232 4.731 10.284 1.00 85.75 222 THR A C 1
ATOM 1772 O O . THR A 1 222 ? -16.939 4.166 9.232 1.00 85.75 222 THR A O 1
ATOM 1775 N N . ASP A 1 223 ? -17.661 4.049 11.349 1.00 89.44 223 ASP A N 1
ATOM 1776 C CA . ASP A 1 223 ? -17.988 2.624 11.302 1.00 89.44 223 ASP A CA 1
ATOM 1777 C C . ASP A 1 223 ? -19.221 2.356 10.442 1.00 89.44 223 ASP A C 1
ATOM 1779 O O . ASP A 1 223 ? -20.106 3.201 10.316 1.00 89.44 223 ASP A O 1
ATOM 1783 N N . GLY A 1 224 ? -19.242 1.169 9.840 1.00 88.69 224 GLY A N 1
ATOM 1784 C CA . GLY A 1 224 ? -20.433 0.624 9.207 1.00 88.69 224 GLY A CA 1
ATOM 1785 C C . GLY A 1 224 ? -21.265 -0.207 10.184 1.00 88.69 224 GLY A C 1
ATOM 1786 O O . GLY A 1 224 ? -20.821 -0.577 11.275 1.00 88.69 224 GLY A O 1
ATOM 1787 N N . SER A 1 225 ? -22.468 -0.547 9.748 1.00 91.12 225 SER A N 1
ATOM 1788 C CA . SER A 1 225 ? -23.405 -1.453 10.414 1.00 91.12 225 SER A CA 1
ATOM 1789 C C . SER A 1 225 ? -23.885 -2.503 9.418 1.00 91.12 225 SER A C 1
ATOM 1791 O O . SER A 1 225 ? -23.846 -2.293 8.204 1.00 91.12 225 SER A O 1
ATOM 1793 N N . LYS A 1 226 ? -24.353 -3.648 9.927 1.00 92.25 226 LYS A N 1
ATOM 1794 C CA . LYS A 1 226 ? -25.107 -4.597 9.108 1.00 92.25 226 LYS A CA 1
ATOM 1795 C C . LYS A 1 226 ? -26.493 -4.018 8.847 1.00 92.25 226 LYS A C 1
ATOM 1797 O O . LYS A 1 226 ? -27.376 -4.110 9.692 1.00 92.25 226 LYS A O 1
ATOM 1802 N N . GLU A 1 227 ? -26.636 -3.389 7.693 1.00 91.50 227 GLU A N 1
ATOM 1803 C CA . GLU A 1 227 ? -27.888 -2.831 7.188 1.00 91.50 227 GLU A CA 1
ATOM 1804 C C . GLU A 1 227 ? -28.250 -3.537 5.883 1.00 91.50 227 GLU A C 1
ATOM 1806 O O . GLU A 1 227 ? -27.358 -3.870 5.107 1.00 91.50 227 GLU A O 1
ATOM 1811 N N . ASP A 1 228 ? -29.535 -3.756 5.610 1.00 87.19 228 ASP A N 1
ATOM 1812 C CA . ASP A 1 228 ? -29.958 -4.437 4.376 1.00 87.19 228 ASP A CA 1
ATOM 1813 C C . ASP A 1 228 ? -29.603 -3.633 3.116 1.00 87.19 228 ASP A C 1
ATOM 1815 O O . ASP A 1 228 ? -29.301 -4.202 2.071 1.00 87.19 228 ASP A O 1
ATOM 1819 N N . ARG A 1 229 ? -29.600 -2.298 3.192 1.00 87.31 229 ARG A N 1
ATOM 1820 C CA . ARG A 1 229 ? -29.253 -1.425 2.063 1.00 87.31 229 ARG A CA 1
ATOM 1821 C C . ARG A 1 229 ? -28.356 -0.286 2.505 1.00 87.31 229 ARG A C 1
ATOM 1823 O O . ARG A 1 229 ? -28.641 0.372 3.498 1.00 87.31 229 ARG A O 1
ATOM 1830 N N . VAL A 1 230 ? -27.335 -0.003 1.703 1.00 90.25 230 VAL A N 1
ATOM 1831 C CA . VAL A 1 230 ? -26.443 1.144 1.892 1.00 90.25 230 VAL A CA 1
ATOM 1832 C C . VAL A 1 230 ? -26.671 2.139 0.756 1.00 90.25 230 VAL A C 1
ATOM 1834 O O . VAL A 1 230 ? -26.583 1.787 -0.417 1.00 90.25 230 VAL A O 1
ATOM 1837 N N . ILE A 1 231 ? -26.981 3.390 1.100 1.00 86.38 231 ILE A N 1
ATOM 1838 C CA . ILE A 1 231 ? -27.284 4.461 0.137 1.00 86.38 231 ILE A CA 1
ATOM 1839 C C . ILE A 1 231 ? -26.157 5.498 0.161 1.00 86.38 231 ILE A C 1
ATOM 1841 O O . ILE A 1 231 ? -25.554 5.758 1.202 1.00 86.38 231 ILE A O 1
ATOM 1845 N N . GLY A 1 232 ? -25.889 6.126 -0.985 1.00 86.00 232 GLY A N 1
ATOM 1846 C CA . GLY A 1 232 ? -24.977 7.271 -1.070 1.00 86.00 232 GLY A CA 1
ATOM 1847 C C . GLY A 1 232 ? -23.503 6.905 -1.233 1.00 86.00 232 GLY A C 1
ATOM 1848 O O . GLY A 1 232 ? -22.649 7.763 -1.022 1.00 86.00 232 GLY A O 1
ATOM 1849 N N . ILE A 1 233 ? -23.200 5.663 -1.620 1.00 91.94 233 ILE A N 1
ATOM 1850 C CA . ILE A 1 233 ? -21.862 5.249 -2.056 1.00 91.94 233 ILE A CA 1
ATOM 1851 C C . ILE A 1 233 ? -21.860 5.188 -3.588 1.00 91.94 233 ILE A C 1
ATOM 1853 O O . ILE A 1 233 ? -22.507 4.304 -4.152 1.00 91.94 233 ILE A O 1
ATOM 1857 N N . PRO A 1 234 ? -21.183 6.126 -4.276 1.00 88.19 234 PRO A N 1
ATOM 1858 C CA . PRO A 1 234 ? -21.068 6.099 -5.731 1.00 88.19 234 PRO A CA 1
ATOM 1859 C C . PRO A 1 234 ? -20.394 4.812 -6.212 1.00 88.19 234 PRO A C 1
ATOM 1861 O O . PRO A 1 234 ? -19.543 4.268 -5.515 1.00 88.19 234 PRO A O 1
ATOM 1864 N N . GLU A 1 235 ? -20.753 4.356 -7.412 1.00 91.38 235 GLU A N 1
ATOM 1865 C CA . GLU A 1 235 ? -20.140 3.210 -8.109 1.00 91.38 235 GLU A CA 1
ATOM 1866 C C . GLU A 1 235 ? -20.311 1.830 -7.450 1.00 91.38 235 GLU A C 1
ATOM 1868 O O . GLU A 1 235 ? -19.935 0.836 -8.074 1.00 91.38 235 GLU A O 1
ATOM 1873 N N . LEU A 1 236 ? -20.915 1.737 -6.263 1.00 95.44 236 LEU A N 1
ATOM 1874 C CA . LEU A 1 236 ? -21.276 0.465 -5.644 1.00 95.44 236 LEU A CA 1
ATOM 1875 C C . LEU A 1 236 ? -22.412 -0.211 -6.418 1.00 95.44 236 LEU A C 1
ATOM 1877 O O . LEU A 1 236 ? -23.502 0.341 -6.551 1.00 95.44 236 LEU A O 1
ATOM 1881 N N . GLU A 1 237 ? -22.168 -1.444 -6.843 1.00 95.38 237 GLU A N 1
ATOM 1882 C CA . GLU A 1 237 ? -23.189 -2.368 -7.330 1.00 95.38 237 GLU A CA 1
ATOM 1883 C C . GLU A 1 237 ? -23.428 -3.396 -6.224 1.00 95.38 237 GLU A C 1
ATOM 1885 O O . GLU A 1 237 ? -22.646 -4.326 -6.049 1.00 95.38 237 GLU A O 1
ATOM 1890 N N . ASP A 1 238 ? -24.453 -3.177 -5.406 1.00 96.12 238 ASP A N 1
ATOM 1891 C CA . ASP A 1 238 ? -24.692 -3.965 -4.194 1.00 96.12 238 ASP A CA 1
ATOM 1892 C C . ASP A 1 238 ? -25.384 -5.301 -4.525 1.00 96.12 238 ASP A C 1
ATOM 1894 O O . ASP A 1 238 ? -26.283 -5.349 -5.371 1.00 96.12 238 ASP A O 1
ATOM 1898 N N . ALA A 1 239 ? -24.994 -6.386 -3.850 1.00 96.69 239 ALA A N 1
ATOM 1899 C CA . ALA A 1 239 ? -25.673 -7.671 -3.995 1.00 96.69 239 ALA A CA 1
ATOM 1900 C C . ALA A 1 239 ? -27.087 -7.598 -3.400 1.00 96.69 239 ALA A C 1
ATOM 1902 O O . ALA A 1 239 ? -27.292 -6.984 -2.353 1.00 96.69 239 ALA A 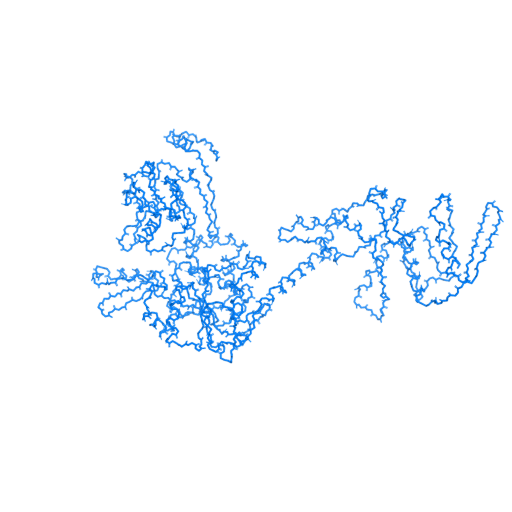O 1
ATOM 1903 N N . HIS A 1 240 ? -28.066 -8.268 -4.013 1.00 96.06 240 HIS A N 1
ATOM 1904 C CA . HIS A 1 240 ? -29.456 -8.184 -3.551 1.00 96.06 240 HIS A CA 1
ATOM 1905 C C . HIS A 1 240 ? -29.660 -8.704 -2.119 1.00 96.06 240 HIS A C 1
ATOM 1907 O O . HIS A 1 240 ? -30.561 -8.226 -1.432 1.00 96.06 240 HIS A O 1
ATOM 1913 N N . TYR A 1 241 ? -28.853 -9.673 -1.673 1.00 96.62 241 TYR A N 1
ATOM 1914 C CA . TYR A 1 241 ? -28.939 -10.258 -0.329 1.00 96.62 241 TYR A CA 1
ATOM 1915 C C . TYR A 1 241 ? -27.880 -9.730 0.651 1.00 96.62 241 TYR A C 1
ATOM 1917 O O . TYR A 1 241 ? -27.786 -10.219 1.782 1.00 96.62 241 TYR A O 1
ATOM 1925 N N . ALA A 1 242 ? -27.103 -8.716 0.257 1.00 96.75 242 ALA A N 1
ATOM 1926 C CA . ALA A 1 242 ? -26.120 -8.099 1.138 1.00 96.75 242 ALA A CA 1
ATOM 1927 C C . ALA A 1 242 ? -26.799 -7.463 2.360 1.00 96.75 242 ALA A C 1
ATOM 1929 O O . ALA A 1 242 ? -27.779 -6.735 2.242 1.00 96.75 242 ALA A O 1
ATOM 1930 N N . GLY A 1 243 ? -26.274 -7.728 3.557 1.00 95.19 243 GLY A N 1
ATOM 1931 C CA . GLY A 1 243 ? -26.863 -7.249 4.816 1.00 95.19 243 GLY A CA 1
ATOM 1932 C C . GLY A 1 243 ? -28.034 -8.069 5.363 1.00 95.19 243 GLY A C 1
ATOM 1933 O O . GLY A 1 243 ? -28.276 -7.993 6.563 1.00 95.19 243 GLY A O 1
ATOM 1934 N N . GLY A 1 244 ? -28.665 -8.918 4.547 1.00 95.12 244 GLY A N 1
ATOM 1935 C CA . GLY A 1 244 ? -29.802 -9.746 4.953 1.00 95.12 244 GLY A CA 1
ATOM 1936 C C . GLY A 1 244 ? -29.430 -11.058 5.672 1.00 95.12 244 GLY A C 1
ATOM 1937 O O . GLY A 1 244 ? -28.295 -11.244 6.132 1.00 95.12 244 GLY A O 1
ATOM 1938 N N . PRO A 1 245 ? -30.368 -12.023 5.760 1.00 94.75 245 PRO A N 1
ATOM 1939 C CA . PRO A 1 245 ? -30.127 -13.336 6.376 1.00 94.75 245 PRO A CA 1
ATOM 1940 C C . PRO A 1 245 ? -29.047 -14.164 5.657 1.00 94.75 245 PRO A C 1
ATOM 1942 O O . PRO A 1 245 ? -28.248 -14.847 6.297 1.00 94.75 245 PRO A O 1
ATOM 1945 N N . GLN A 1 246 ? -28.974 -14.049 4.327 1.00 95.75 246 GLN A N 1
ATOM 1946 C CA . GLN A 1 246 ? -28.005 -14.754 3.475 1.00 95.75 246 GLN A CA 1
ATOM 1947 C C . GLN A 1 246 ? -26.708 -13.954 3.249 1.00 95.75 246 GLN A C 1
ATOM 1949 O O . GLN A 1 246 ? -25.906 -14.278 2.374 1.00 95.75 246 GLN A O 1
ATOM 1954 N N . SER A 1 247 ? -26.462 -12.911 4.051 1.00 96.00 247 SER A N 1
ATOM 1955 C CA . SER A 1 247 ? -25.283 -12.049 3.900 1.00 96.00 247 SER A CA 1
ATOM 1956 C C . SER A 1 247 ? -23.958 -12.809 4.009 1.00 96.00 247 SER A C 1
ATOM 1958 O O . SER A 1 247 ? -22.972 -12.421 3.390 1.00 96.00 247 SER A O 1
ATOM 1960 N N . HIS A 1 248 ? -23.937 -13.905 4.768 1.00 95.69 248 HIS A N 1
ATOM 1961 C CA . HIS A 1 248 ? -22.765 -14.751 4.982 1.00 95.69 248 HIS A CA 1
ATOM 1962 C C . HIS A 1 248 ? -22.319 -15.524 3.727 1.00 95.69 248 HIS A C 1
ATOM 1964 O O . HIS A 1 248 ? -21.158 -15.908 3.646 1.00 95.69 248 HIS A O 1
ATOM 1970 N N . GLU A 1 249 ? -23.202 -15.710 2.742 1.00 95.88 249 GLU A N 1
ATOM 1971 C CA . GLU A 1 249 ? -22.869 -16.287 1.429 1.00 95.88 249 GLU A CA 1
ATOM 1972 C C . GLU A 1 249 ? -22.453 -15.203 0.421 1.00 95.88 249 GLU A C 1
ATOM 1974 O O . GLU A 1 249 ? -21.809 -15.482 -0.593 1.00 95.88 249 GLU A O 1
ATOM 1979 N N . CYS A 1 250 ? -22.802 -13.942 0.696 1.00 97.69 250 CYS A N 1
ATOM 1980 C CA . CYS A 1 250 ? -22.536 -12.840 -0.215 1.00 97.69 250 CYS A CA 1
ATOM 1981 C C . CYS A 1 250 ? -21.037 -12.511 -0.282 1.00 97.69 250 CYS A C 1
ATOM 1983 O O . CYS A 1 250 ? -20.338 -12.450 0.732 1.00 97.69 250 CYS A O 1
ATOM 1985 N N . THR A 1 251 ? -20.561 -12.219 -1.490 1.00 98.06 251 THR A N 1
ATOM 1986 C CA . THR A 1 251 ? -19.188 -11.829 -1.806 1.00 98.06 251 THR A CA 1
ATOM 1987 C C . THR A 1 251 ? -19.146 -10.411 -2.375 1.00 98.06 251 THR A C 1
ATOM 1989 O O . THR A 1 251 ? -19.784 -10.123 -3.388 1.00 98.06 251 THR A O 1
ATOM 1992 N N . LEU A 1 252 ? -18.370 -9.528 -1.746 1.00 98.25 252 LEU A N 1
ATOM 1993 C CA . LEU A 1 252 ? -18.037 -8.217 -2.299 1.00 98.25 252 LEU A CA 1
ATOM 1994 C C . LEU A 1 252 ? -16.765 -8.337 -3.138 1.00 98.25 252 LEU A C 1
ATOM 1996 O O . LEU A 1 252 ? -15.732 -8.740 -2.612 1.00 98.25 252 LEU A O 1
ATOM 2000 N N . ILE A 1 253 ? -16.825 -7.953 -4.408 1.00 98.00 253 ILE A N 1
ATOM 2001 C CA . ILE A 1 253 ? -15.681 -7.905 -5.318 1.00 98.00 253 ILE A CA 1
ATOM 2002 C C . ILE A 1 253 ? -15.107 -6.484 -5.316 1.00 98.00 253 ILE A C 1
ATOM 2004 O O . ILE A 1 253 ? -15.770 -5.541 -5.751 1.00 98.00 253 ILE A O 1
ATOM 2008 N N . LEU A 1 254 ? -13.873 -6.327 -4.839 1.00 97.62 254 LEU A N 1
ATOM 2009 C CA . LEU A 1 254 ? -13.103 -5.091 -4.964 1.00 97.62 254 LEU A CA 1
ATOM 2010 C C . LEU A 1 254 ? -12.292 -5.120 -6.254 1.00 97.62 254 LEU A C 1
ATOM 2012 O O . LEU A 1 254 ? -11.482 -6.029 -6.435 1.00 97.62 254 LEU A O 1
ATOM 2016 N N . THR A 1 255 ? -12.496 -4.135 -7.128 1.00 95.50 255 THR A N 1
ATOM 2017 C CA . THR A 1 255 ? -11.856 -4.106 -8.452 1.00 95.50 255 THR A CA 1
ATOM 2018 C C . THR A 1 255 ? -10.792 -3.026 -8.565 1.00 95.50 255 THR A C 1
ATOM 2020 O O . THR A 1 255 ? -10.934 -1.947 -7.992 1.00 95.50 255 THR A O 1
ATOM 2023 N N . GLU A 1 256 ? -9.740 -3.281 -9.341 1.00 91.81 256 GLU A N 1
ATOM 2024 C CA . GLU A 1 256 ? -8.743 -2.267 -9.698 1.00 91.81 256 GLU A CA 1
ATOM 2025 C C . GLU A 1 256 ? -9.297 -1.298 -10.759 1.00 91.81 256 GLU A C 1
ATOM 2027 O O . GLU A 1 256 ? -9.217 -1.522 -11.967 1.00 91.81 256 GLU A O 1
ATOM 2032 N N . GLY A 1 257 ? -9.929 -0.217 -10.297 1.00 88.75 257 GLY A N 1
ATOM 2033 C CA . GLY A 1 257 ? -10.532 0.800 -11.156 1.00 88.75 257 GLY A CA 1
ATOM 2034 C C . GLY A 1 257 ? -11.771 0.342 -11.939 1.00 88.75 257 GLY A C 1
ATOM 2035 O O . GLY A 1 257 ? -12.300 -0.764 -11.778 1.00 88.75 257 GLY A O 1
ATOM 2036 N N . ASP A 1 258 ? -12.246 1.235 -12.811 1.00 85.06 258 ASP A N 1
ATOM 2037 C CA . ASP A 1 258 ? -13.482 1.046 -13.586 1.00 85.06 258 ASP A CA 1
ATOM 2038 C C . ASP A 1 258 ? -13.343 0.015 -14.714 1.00 85.06 258 ASP A C 1
ATOM 2040 O O . ASP A 1 258 ? -14.321 -0.620 -15.113 1.00 85.06 258 ASP A O 1
ATOM 2044 N N . SER A 1 259 ? -12.120 -0.177 -15.213 1.00 83.38 259 SER A N 1
ATOM 2045 C CA . SER A 1 259 ? -11.810 -1.174 -16.242 1.00 83.38 259 SER A CA 1
ATOM 2046 C C . SER A 1 259 ? -12.115 -2.589 -15.734 1.00 83.38 259 SER A C 1
ATOM 2048 O O . SER A 1 259 ? -12.927 -3.310 -16.320 1.00 83.38 259 SER A O 1
ATOM 2050 N N . ALA A 1 260 ? -11.566 -2.940 -14.566 1.00 89.00 260 ALA A N 1
ATOM 2051 C CA . ALA A 1 260 ? -11.835 -4.205 -13.892 1.00 89.00 260 ALA A CA 1
ATOM 2052 C C . ALA A 1 260 ? -13.301 -4.321 -13.433 1.00 89.00 260 ALA A C 1
ATOM 2054 O O . ALA A 1 260 ? -13.886 -5.405 -13.492 1.00 89.00 260 ALA A O 1
ATOM 2055 N N . LYS A 1 261 ? -13.957 -3.210 -13.061 1.00 91.75 261 LYS A N 1
ATOM 2056 C CA . LYS A 1 261 ? -15.405 -3.211 -12.788 1.00 91.75 261 LYS A CA 1
ATOM 2057 C C . LYS A 1 261 ? -16.205 -3.685 -14.003 1.00 91.75 261 LYS A C 1
ATOM 2059 O O . LYS A 1 261 ? -17.129 -4.481 -13.845 1.00 91.75 261 LYS A O 1
ATOM 2064 N N . GLY A 1 262 ? -15.855 -3.238 -15.210 1.00 91.25 262 GLY A N 1
ATOM 2065 C CA . GLY A 1 262 ? -16.497 -3.687 -16.449 1.00 91.25 262 GLY A CA 1
ATOM 2066 C C . GLY A 1 262 ? -16.439 -5.208 -16.633 1.00 91.25 262 GLY A C 1
ATOM 2067 O O . GLY A 1 262 ? -17.453 -5.822 -16.979 1.00 91.25 262 GLY A O 1
ATOM 2068 N N . PHE A 1 263 ? -15.287 -5.813 -16.327 1.00 93.06 263 PHE A N 1
ATOM 2069 C CA . PHE A 1 263 ? -15.086 -7.264 -16.340 1.00 93.06 263 PHE A CA 1
ATOM 2070 C C . PHE A 1 263 ? -15.985 -7.977 -15.316 1.00 93.06 263 PHE A C 1
ATOM 2072 O O . PHE A 1 263 ? -16.744 -8.876 -15.686 1.00 93.06 263 PHE A O 1
ATOM 2079 N N . ALA A 1 264 ? -15.998 -7.520 -14.056 1.00 94.06 264 ALA A N 1
ATOM 2080 C CA . ALA A 1 264 ? -16.868 -8.089 -13.022 1.00 94.06 264 ALA A CA 1
ATOM 2081 C C . ALA A 1 264 ? -18.346 -7.998 -13.412 1.00 94.06 264 ALA A C 1
ATOM 2083 O O . ALA A 1 264 ? -19.076 -8.980 -13.317 1.00 94.06 264 ALA A O 1
ATOM 2084 N N . MET A 1 265 ? -18.798 -6.845 -13.910 1.00 94.00 265 MET A N 1
ATOM 2085 C CA . MET A 1 265 ? -20.198 -6.653 -14.297 1.00 94.00 265 MET A CA 1
ATOM 2086 C C . MET A 1 265 ? -20.629 -7.573 -15.445 1.00 94.00 265 MET A C 1
ATOM 2088 O O . MET A 1 265 ? -21.778 -8.025 -15.467 1.00 94.00 265 MET A O 1
ATOM 2092 N N . ALA A 1 266 ? -19.727 -7.889 -16.382 1.00 92.94 266 ALA A N 1
ATOM 2093 C CA . ALA A 1 266 ? -19.981 -8.906 -17.399 1.00 92.94 266 ALA A CA 1
ATOM 2094 C C . ALA A 1 266 ? -20.144 -10.297 -16.764 1.00 92.94 266 ALA A C 1
ATOM 2096 O O . ALA A 1 266 ? -21.090 -11.011 -17.103 1.00 92.94 266 ALA A O 1
ATOM 2097 N N . GLY A 1 267 ? -19.296 -10.642 -15.796 1.00 92.19 267 GLY A N 1
ATOM 2098 C CA . GLY A 1 267 ? -19.384 -11.873 -15.012 1.00 92.19 267 GLY A CA 1
ATOM 2099 C C . GLY A 1 267 ? -20.672 -12.020 -14.200 1.00 92.19 267 GLY A C 1
ATOM 2100 O O . GLY A 1 267 ? -21.333 -13.056 -14.254 1.00 92.19 267 GLY A O 1
ATOM 2101 N N . LEU A 1 268 ? -21.104 -10.951 -13.525 1.00 92.69 268 LEU A N 1
ATOM 2102 C CA . LEU A 1 268 ? -22.342 -10.912 -12.734 1.00 92.69 268 LEU A CA 1
ATOM 2103 C C . LEU A 1 268 ? -23.599 -11.204 -13.568 1.00 92.69 268 LEU A C 1
ATOM 2105 O O . LEU A 1 268 ? -24.606 -11.656 -13.026 1.00 92.69 268 LEU A O 1
ATOM 2109 N N . SER A 1 269 ? -23.560 -10.978 -14.886 1.00 91.81 269 SER A N 1
ATOM 2110 C CA . SER A 1 269 ? -24.664 -11.368 -15.777 1.00 91.81 269 SER A CA 1
ATOM 2111 C C . SER A 1 269 ? -24.835 -12.889 -15.922 1.00 91.81 269 SER A C 1
ATOM 2113 O O . SER A 1 269 ? -25.865 -13.330 -16.424 1.00 91.81 269 SER A O 1
ATOM 2115 N N . VAL A 1 270 ? -23.845 -13.674 -15.480 1.00 92.12 270 VAL A N 1
ATOM 2116 C CA . VAL A 1 270 ? -23.842 -15.144 -15.483 1.00 92.12 270 VAL A CA 1
ATOM 2117 C C . VAL A 1 270 ? -24.176 -15.691 -14.098 1.00 92.12 270 VAL A C 1
ATOM 2119 O O . VAL A 1 270 ? -25.123 -16.457 -13.963 1.00 92.12 270 VAL A O 1
ATOM 2122 N N . VAL A 1 271 ? -23.417 -15.288 -13.073 1.00 90.75 271 VAL A N 1
ATOM 2123 C CA . VAL A 1 271 ? -23.562 -15.815 -11.698 1.00 90.75 271 VAL A CA 1
ATOM 2124 C C . VAL A 1 271 ? -24.732 -15.191 -10.930 1.00 90.75 271 VAL A C 1
ATOM 2126 O O . VAL A 1 271 ? -25.121 -15.670 -9.867 1.00 90.75 271 VAL A O 1
ATOM 2129 N N . GLY A 1 272 ? -25.321 -14.125 -11.476 1.00 91.06 272 GLY A N 1
ATOM 2130 C CA . GLY A 1 272 ? -26.414 -13.383 -10.865 1.00 91.06 272 GLY A CA 1
ATOM 2131 C C . GLY A 1 272 ? -25.944 -12.332 -9.857 1.00 91.06 272 GLY A C 1
ATOM 2132 O O . GLY A 1 272 ? -24.800 -12.299 -9.412 1.00 91.06 272 GLY A O 1
ATOM 2133 N N . ARG A 1 273 ? -26.873 -11.444 -9.486 1.00 94.25 273 ARG A N 1
ATOM 2134 C CA . ARG A 1 273 ? -26.632 -10.302 -8.579 1.00 94.25 273 ARG A CA 1
ATOM 2135 C C . ARG A 1 273 ? -27.072 -10.558 -7.140 1.00 94.25 273 ARG A C 1
ATOM 2137 O O . ARG A 1 273 ? -27.030 -9.662 -6.306 1.00 94.25 273 ARG A O 1
ATOM 2144 N N . ASN A 1 274 ? -27.534 -11.769 -6.843 1.00 96.00 274 ASN A N 1
ATOM 2145 C CA . ASN A 1 274 ? -28.074 -12.089 -5.525 1.00 96.00 274 ASN A CA 1
ATOM 2146 C C . ASN A 1 274 ? -26.976 -12.124 -4.459 1.00 96.00 274 ASN A C 1
ATOM 2148 O O . ASN A 1 274 ? -27.134 -11.509 -3.407 1.00 96.00 274 ASN A O 1
ATOM 2152 N N . TYR A 1 275 ? -25.858 -12.784 -4.773 1.00 96.62 275 TYR A N 1
ATOM 2153 C CA . TYR A 1 275 ? -24.756 -13.026 -3.840 1.00 96.62 275 TYR A CA 1
ATOM 2154 C C . TYR A 1 275 ? -23.487 -12.231 -4.160 1.00 96.62 275 TYR A C 1
ATOM 2156 O O . TYR A 1 275 ? -22.562 -12.248 -3.360 1.00 96.62 275 TYR A O 1
ATOM 2164 N N . TYR A 1 276 ? -23.408 -11.531 -5.294 1.00 97.38 276 TYR A N 1
ATOM 2165 C CA . TYR A 1 276 ? -22.194 -10.823 -5.712 1.00 97.38 276 TYR A CA 1
ATOM 2166 C C . TYR A 1 276 ? -22.437 -9.323 -5.833 1.00 97.38 276 TYR A C 1
ATOM 2168 O O . TYR A 1 276 ? -23.329 -8.897 -6.565 1.00 97.38 276 TYR A O 1
ATOM 2176 N N . GLY A 1 277 ? -21.623 -8.546 -5.119 1.00 96.81 277 GLY A N 1
ATOM 2177 C CA . GLY A 1 277 ? -21.550 -7.091 -5.235 1.00 96.81 277 GLY A CA 1
ATOM 2178 C C . GLY A 1 277 ? -20.193 -6.658 -5.784 1.00 96.81 277 GLY A C 1
ATOM 2179 O O . GLY A 1 277 ? -19.225 -7.410 -5.686 1.00 96.81 277 GLY A O 1
ATOM 2180 N N . VAL A 1 278 ? -20.099 -5.461 -6.359 1.00 97.38 278 VAL A N 1
ATOM 2181 C CA . VAL A 1 278 ? -18.871 -4.933 -6.974 1.00 97.38 278 VAL A CA 1
ATOM 2182 C C . VAL A 1 278 ? -18.628 -3.497 -6.525 1.00 97.38 278 VAL A C 1
ATOM 2184 O O . VAL A 1 278 ? -19.532 -2.662 -6.579 1.00 97.38 278 VAL A O 1
ATOM 2187 N N . PHE A 1 279 ? -17.396 -3.192 -6.120 1.00 97.25 279 PHE A N 1
ATOM 2188 C CA . PHE A 1 279 ? -16.970 -1.838 -5.775 1.00 97.25 279 PHE A CA 1
ATOM 2189 C C . PHE A 1 279 ? -15.554 -1.547 -6.312 1.00 97.25 279 PHE A C 1
ATOM 2191 O O . PHE A 1 279 ? -14.614 -2.256 -5.943 1.00 97.25 279 PHE A O 1
ATOM 2198 N N . PRO A 1 280 ? -15.372 -0.528 -7.172 1.00 96.00 280 PRO A N 1
ATOM 2199 C CA . PRO A 1 280 ? -14.062 -0.189 -7.717 1.00 96.00 280 PRO A CA 1
ATOM 2200 C C . PRO A 1 280 ? -13.223 0.634 -6.734 1.00 96.00 280 PRO A C 1
ATOM 2202 O O . PRO A 1 280 ? -13.700 1.592 -6.126 1.00 96.00 280 PRO A O 1
ATOM 2205 N N . LEU A 1 281 ? -11.943 0.285 -6.617 1.00 93.75 281 LEU A N 1
ATOM 2206 C CA . LEU A 1 281 ? -10.928 1.082 -5.935 1.00 93.75 281 LEU A CA 1
ATOM 2207 C C . LEU A 1 281 ? -10.347 2.117 -6.905 1.00 93.75 281 LEU A C 1
ATOM 2209 O O . LEU A 1 281 ? -10.019 1.813 -8.052 1.00 93.75 281 LEU A O 1
ATOM 2213 N N . ARG A 1 282 ? -10.177 3.349 -6.436 1.00 86.94 282 ARG A N 1
ATOM 2214 C CA . ARG A 1 282 ? -9.596 4.484 -7.159 1.00 86.94 282 ARG A CA 1
ATOM 2215 C C . ARG A 1 282 ? -8.086 4.513 -6.932 1.00 86.94 282 ARG A C 1
ATOM 2217 O O . ARG A 1 282 ? -7.541 5.381 -6.252 1.00 86.94 282 ARG A O 1
ATOM 2224 N N . GLY A 1 283 ? -7.405 3.561 -7.564 1.00 82.50 283 GLY A N 1
ATOM 2225 C CA . GLY A 1 283 ? -5.949 3.436 -7.538 1.00 82.50 283 GLY A CA 1
ATOM 2226 C C . GLY A 1 283 ? -5.417 2.711 -6.299 1.00 82.50 283 GLY A C 1
ATOM 2227 O O . GLY A 1 283 ? -6.088 1.865 -5.709 1.00 82.50 283 GLY A O 1
ATOM 2228 N N . LYS A 1 284 ? -4.169 3.016 -5.922 1.00 85.88 284 LYS A N 1
ATOM 2229 C CA . LYS A 1 284 ? -3.479 2.348 -4.809 1.00 85.88 284 LYS A CA 1
ATOM 2230 C C . LYS A 1 284 ? -4.096 2.759 -3.472 1.00 85.88 284 LYS A C 1
ATOM 2232 O O . LYS A 1 284 ? -4.061 3.932 -3.103 1.00 85.88 284 LYS A O 1
ATOM 2237 N N . SER A 1 285 ? -4.595 1.778 -2.722 1.00 86.75 285 SER A N 1
ATOM 2238 C CA . SER A 1 285 ? -5.163 2.014 -1.395 1.00 86.75 285 SER A CA 1
ATOM 2239 C C . SER A 1 285 ? -4.138 2.623 -0.430 1.00 86.75 285 SER A C 1
ATOM 2241 O O . SER A 1 285 ? -2.941 2.336 -0.471 1.00 86.75 285 SER A O 1
ATOM 2243 N N . LEU A 1 286 ? -4.612 3.461 0.489 1.00 91.69 286 LEU A N 1
ATOM 2244 C CA . LEU A 1 286 ? -3.765 4.068 1.513 1.00 91.69 286 LEU A CA 1
ATOM 2245 C C . LEU A 1 286 ? -3.157 2.985 2.425 1.00 91.69 286 LEU A C 1
ATOM 2247 O O . LEU A 1 286 ? -3.887 2.178 2.999 1.00 91.69 286 LEU A O 1
ATOM 2251 N N . ASN A 1 287 ? -1.836 3.005 2.640 1.00 92.75 287 ASN A N 1
ATOM 2252 C CA . ASN A 1 287 ? -1.217 2.165 3.670 1.00 92.75 287 ASN A CA 1
ATOM 2253 C C . ASN A 1 287 ? -1.595 2.682 5.068 1.00 92.75 287 ASN A C 1
ATOM 2255 O O . ASN A 1 287 ? -0.952 3.564 5.638 1.00 92.75 287 ASN A O 1
ATOM 2259 N N . VAL A 1 288 ? -2.649 2.096 5.624 1.00 90.06 288 VAL A N 1
ATOM 2260 C CA . VAL A 1 288 ? -3.263 2.513 6.887 1.00 90.06 288 VAL A CA 1
ATOM 2261 C C . VAL A 1 288 ? -2.405 2.286 8.131 1.00 90.06 288 VAL A C 1
ATOM 2263 O O . VAL A 1 288 ? -2.676 2.917 9.148 1.00 90.06 288 VAL A O 1
ATOM 2266 N N . ARG A 1 289 ? -1.357 1.447 8.074 1.00 89.19 289 ARG A N 1
ATOM 2267 C CA . ARG A 1 289 ? -0.412 1.296 9.201 1.00 89.19 289 ARG A CA 1
ATOM 2268 C C . ARG A 1 289 ? 0.365 2.574 9.476 1.00 89.19 289 ARG A C 1
ATOM 2270 O O . ARG A 1 289 ? 0.719 2.856 10.612 1.00 89.19 289 ARG A O 1
ATOM 2277 N N . GLU A 1 290 ? 0.620 3.321 8.412 1.00 84.69 290 GLU A N 1
ATOM 2278 C CA . GLU A 1 290 ? 1.510 4.476 8.401 1.00 84.69 290 GLU A CA 1
ATOM 2279 C C . GLU A 1 290 ? 0.751 5.797 8.279 1.00 84.69 290 GLU A C 1
ATOM 2281 O O . GLU A 1 290 ? 1.355 6.873 8.299 1.00 84.69 290 GLU A O 1
ATOM 2286 N N . ALA A 1 291 ? -0.567 5.713 8.105 1.00 85.69 291 ALA A N 1
ATOM 2287 C CA . ALA A 1 291 ? -1.439 6.855 7.956 1.00 85.69 291 ALA A CA 1
ATOM 2288 C C . ALA A 1 291 ? -1.841 7.413 9.321 1.00 85.69 291 ALA A C 1
ATOM 2290 O O . ALA A 1 291 ? -2.173 6.687 10.259 1.00 85.69 291 ALA A O 1
ATOM 2291 N N . SER A 1 292 ? -1.885 8.738 9.414 1.00 84.50 292 SER A N 1
ATOM 2292 C CA . SER A 1 292 ? -2.490 9.400 10.565 1.00 84.50 292 SER A CA 1
ATOM 2293 C C . SER A 1 292 ? -3.990 9.093 10.635 1.00 84.50 292 SER A C 1
ATOM 2295 O O . SER A 1 292 ? -4.664 8.923 9.618 1.00 84.50 292 SER A O 1
ATOM 2297 N N . VAL A 1 293 ? -4.557 9.116 11.843 1.00 82.56 293 VAL A N 1
ATOM 2298 C CA . VAL A 1 293 ? -6.007 8.924 12.038 1.00 82.56 293 VAL A CA 1
ATOM 2299 C C . VAL A 1 293 ? -6.830 9.940 11.246 1.00 82.56 293 VAL A C 1
ATOM 2301 O O . VAL A 1 293 ? -7.904 9.608 10.756 1.00 82.56 293 VAL A O 1
ATOM 2304 N N . LYS A 1 294 ? -6.307 11.157 11.054 1.00 85.69 294 LYS A N 1
ATOM 2305 C CA . LYS A 1 294 ? -6.934 12.166 10.198 1.00 85.69 294 LYS A CA 1
ATOM 2306 C C . LYS A 1 294 ? -7.006 11.701 8.739 1.00 85.69 294 LYS A C 1
ATOM 2308 O O . LYS A 1 294 ? -8.090 11.717 8.174 1.00 85.69 294 LYS A O 1
ATOM 2313 N N . GLN A 1 295 ? -5.899 11.221 8.169 1.00 89.31 295 GLN A N 1
ATOM 2314 C CA . GLN A 1 295 ? -5.872 10.703 6.794 1.00 89.31 295 GLN A CA 1
ATOM 2315 C C . GLN A 1 295 ? -6.809 9.505 6.607 1.00 89.31 295 GLN A C 1
ATOM 2317 O O . GLN A 1 295 ? -7.488 9.420 5.592 1.00 89.31 295 GLN A O 1
ATOM 2322 N N . ILE A 1 296 ? -6.880 8.603 7.591 1.00 89.69 296 ILE A N 1
ATOM 2323 C CA . ILE A 1 296 ? -7.790 7.447 7.551 1.00 89.69 296 ILE A CA 1
ATOM 2324 C C . ILE A 1 296 ? -9.254 7.904 7.570 1.00 89.69 296 ILE A C 1
ATOM 2326 O O . ILE A 1 296 ? -10.071 7.381 6.820 1.00 89.69 296 ILE A O 1
ATOM 2330 N N . ILE A 1 297 ? -9.592 8.882 8.418 1.00 87.19 297 ILE A N 1
ATOM 2331 C CA . ILE A 1 297 ? -10.950 9.431 8.495 1.00 87.19 297 ILE A CA 1
ATOM 2332 C C . ILE A 1 297 ? -11.297 10.201 7.223 1.00 87.19 297 ILE A C 1
ATOM 2334 O O . ILE A 1 297 ? -12.427 10.111 6.780 1.00 87.19 297 ILE A O 1
ATOM 2338 N N . GLU A 1 298 ? -10.377 10.948 6.623 1.00 90.00 298 GLU A N 1
ATOM 2339 C CA . GLU A 1 298 ? -10.657 11.739 5.416 1.00 90.00 298 GLU A CA 1
ATOM 2340 C C . GLU A 1 298 ? -10.679 10.894 4.132 1.00 90.00 298 GLU A C 1
ATOM 2342 O O . GLU A 1 298 ? -11.234 11.325 3.122 1.00 90.00 298 GLU A O 1
ATOM 2347 N N . ASN A 1 299 ? -10.123 9.679 4.158 1.00 92.56 299 ASN A N 1
ATOM 2348 C CA . ASN A 1 299 ? -10.120 8.788 3.006 1.00 92.56 299 ASN A CA 1
ATOM 2349 C C . ASN A 1 299 ? -11.516 8.181 2.767 1.00 92.56 299 ASN A C 1
ATOM 2351 O O . ASN A 1 299 ? -11.975 7.297 3.496 1.00 92.56 299 ASN A O 1
ATOM 2355 N N . ALA A 1 300 ? -12.177 8.648 1.706 1.00 92.25 300 ALA A N 1
ATOM 2356 C CA . ALA A 1 300 ? -13.518 8.212 1.331 1.00 92.25 300 ALA A CA 1
ATOM 2357 C C . ALA A 1 300 ? -13.599 6.718 0.974 1.00 92.25 300 ALA A C 1
ATOM 2359 O O . ALA A 1 300 ? -14.607 6.085 1.272 1.00 92.25 300 ALA A O 1
ATOM 2360 N N . GLU A 1 301 ? -12.556 6.127 0.387 1.00 92.69 301 GLU A N 1
ATOM 2361 C CA . GLU A 1 301 ? -12.564 4.710 0.002 1.00 92.69 301 GLU A CA 1
ATOM 2362 C C . GLU A 1 301 ? -12.609 3.797 1.222 1.00 92.69 301 GLU A C 1
ATOM 2364 O O . GLU A 1 301 ? -13.439 2.894 1.291 1.00 92.69 301 GLU A O 1
ATOM 2369 N N . ILE A 1 302 ? -11.775 4.080 2.227 1.00 93.06 302 ILE A N 1
ATOM 2370 C CA . ILE A 1 302 ? -11.776 3.345 3.495 1.00 93.06 302 ILE A CA 1
ATOM 2371 C C . ILE A 1 302 ? -13.145 3.464 4.165 1.00 93.06 302 ILE A C 1
ATOM 2373 O O . ILE A 1 302 ? -13.686 2.466 4.644 1.00 93.06 302 ILE A O 1
ATOM 2377 N N . GLN A 1 303 ? -13.731 4.666 4.188 1.00 93.06 303 GLN A N 1
ATOM 2378 C CA . GLN A 1 303 ? -15.078 4.852 4.727 1.00 93.06 303 GLN A CA 1
ATOM 2379 C C . GLN A 1 303 ? -16.126 4.045 3.956 1.00 93.06 303 GLN A C 1
ATOM 2381 O O . GLN A 1 303 ? -16.997 3.432 4.574 1.00 93.06 303 GLN A O 1
ATOM 2386 N N . ASN A 1 304 ? -16.049 4.034 2.625 1.00 95.12 304 ASN A N 1
ATOM 2387 C CA . ASN A 1 304 ? -16.980 3.299 1.781 1.00 95.12 304 ASN A CA 1
ATOM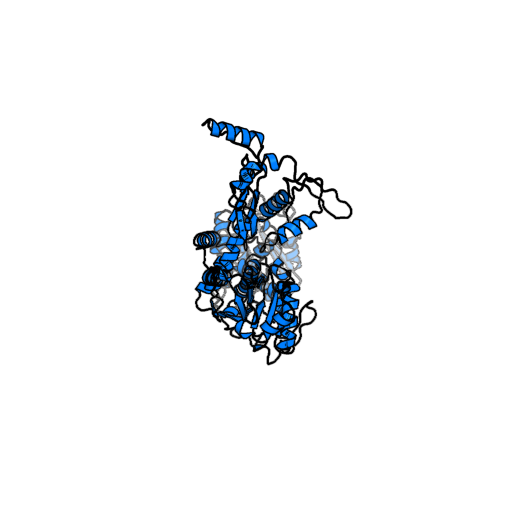 2388 C C . ASN A 1 304 ? -16.857 1.797 2.029 1.00 95.12 304 ASN A C 1
ATOM 2390 O O . ASN A 1 304 ? -17.862 1.172 2.339 1.00 95.12 304 ASN A O 1
ATOM 2394 N N . ILE A 1 305 ? -15.646 1.231 2.025 1.00 95.75 305 ILE A N 1
ATOM 2395 C CA . ILE A 1 305 ? -15.419 -0.196 2.311 1.00 95.75 305 ILE A CA 1
ATOM 2396 C C . ILE A 1 305 ? -15.966 -0.566 3.695 1.00 95.75 305 ILE A C 1
ATOM 2398 O O . ILE A 1 305 ? -16.666 -1.570 3.837 1.00 95.75 305 ILE A O 1
ATOM 2402 N N . LYS A 1 306 ? -15.719 0.269 4.714 1.00 95.06 306 LYS A N 1
ATOM 2403 C CA . LYS A 1 306 ? -16.275 0.062 6.059 1.00 95.06 306 LYS A CA 1
ATOM 2404 C C . LYS A 1 306 ? -17.797 0.008 6.056 1.00 95.06 306 LYS A C 1
ATOM 2406 O O . LYS A 1 306 ? -18.367 -0.885 6.677 1.00 95.06 306 LYS A O 1
ATOM 2411 N N . LYS A 1 307 ? -18.449 0.944 5.367 1.00 95.44 307 LYS A N 1
ATOM 2412 C CA . LYS A 1 307 ? -19.912 1.003 5.262 1.00 95.44 307 LYS A CA 1
ATOM 2413 C C . LYS A 1 307 ? -20.479 -0.170 4.461 1.00 95.44 307 LYS A C 1
ATOM 2415 O O . LYS A 1 307 ? -21.426 -0.792 4.921 1.00 95.44 307 LYS A O 1
ATOM 2420 N N . ILE A 1 308 ? -19.875 -0.510 3.320 1.00 97.12 308 ILE A N 1
ATOM 2421 C CA . ILE A 1 308 ? -20.327 -1.602 2.443 1.00 97.12 308 ILE A CA 1
ATOM 2422 C C . ILE A 1 308 ? -20.279 -2.941 3.175 1.00 97.12 308 ILE A C 1
ATOM 2424 O O . ILE A 1 308 ? -21.229 -3.710 3.073 1.00 97.12 308 ILE A O 1
ATOM 2428 N N . LEU A 1 309 ? -19.195 -3.213 3.911 1.00 97.25 309 LEU A N 1
ATOM 2429 C CA . LEU A 1 309 ? -19.007 -4.467 4.646 1.00 97.25 309 LEU A CA 1
ATOM 2430 C C . LEU A 1 309 ? -19.693 -4.475 6.023 1.00 97.25 309 LEU A C 1
ATOM 2432 O O . LEU A 1 309 ? -19.941 -5.549 6.568 1.00 97.25 309 LEU A O 1
ATOM 2436 N N . GLY A 1 310 ? -20.017 -3.308 6.586 1.00 95.62 310 GLY A N 1
ATOM 2437 C CA . GLY A 1 310 ? -20.564 -3.181 7.941 1.00 95.62 310 GLY A CA 1
ATOM 2438 C C . GLY A 1 310 ? -19.502 -3.282 9.046 1.00 95.62 310 GLY A C 1
ATOM 2439 O O . GLY A 1 310 ? -19.769 -3.814 10.121 1.00 95.62 310 GLY A O 1
ATOM 2440 N N . LEU A 1 311 ? -18.281 -2.807 8.784 1.00 96.00 311 LEU A N 1
ATOM 2441 C CA . LEU A 1 311 ? -17.129 -2.962 9.675 1.00 96.00 311 LEU A CA 1
ATOM 2442 C C . LEU A 1 311 ? -17.101 -1.924 10.810 1.00 96.00 311 LEU A C 1
ATOM 2444 O O . LEU A 1 311 ? -17.092 -0.710 10.586 1.00 96.00 311 LEU A O 1
ATOM 2448 N N . GLN A 1 312 ? -16.985 -2.435 12.035 1.00 93.00 312 GLN A N 1
ATOM 2449 C CA . GLN A 1 312 ? -16.915 -1.697 13.302 1.00 93.00 312 GLN A CA 1
ATOM 2450 C C . GLN A 1 312 ? -15.531 -1.773 13.966 1.00 93.00 312 GLN A C 1
ATOM 2452 O O . GLN A 1 312 ? -14.987 -2.864 14.150 1.00 93.00 312 GLN A O 1
ATOM 2457 N N . HIS A 1 313 ? -14.960 -0.640 14.379 1.00 88.06 313 HIS A N 1
ATOM 2458 C CA . HIS A 1 313 ? -13.655 -0.564 15.041 1.00 88.06 313 HIS A CA 1
ATOM 2459 C C . HIS A 1 313 ? -13.672 -1.131 16.462 1.00 88.06 313 HIS A C 1
ATOM 2461 O O . HIS A 1 313 ? -14.568 -0.866 17.267 1.00 88.06 313 HIS A O 1
ATOM 2467 N N . GLY A 1 314 ? -12.601 -1.849 16.812 1.00 83.19 314 GLY A N 1
ATOM 2468 C CA . GLY A 1 314 ? -12.430 -2.452 18.136 1.00 83.19 314 GLY A CA 1
ATOM 2469 C C . GLY A 1 314 ? -13.342 -3.654 18.391 1.00 83.19 314 GLY A C 1
ATOM 2470 O O . GLY A 1 314 ? -13.367 -4.159 19.511 1.00 83.19 314 GLY A O 1
ATOM 2471 N N . LYS A 1 315 ? -14.082 -4.110 17.374 1.00 89.88 315 LYS A N 1
ATOM 2472 C CA . LYS A 1 315 ? -14.812 -5.373 17.405 1.00 89.88 315 LYS A CA 1
ATOM 2473 C C . LYS A 1 315 ? -13.884 -6.501 16.964 1.00 89.88 315 LYS A C 1
ATOM 2475 O O . LYS A 1 315 ? -13.255 -6.412 15.911 1.00 89.88 315 LYS A O 1
ATOM 2480 N N . LYS A 1 316 ? -13.822 -7.560 17.771 1.00 93.19 316 LYS A N 1
ATOM 2481 C CA . LYS A 1 316 ? -13.222 -8.835 17.381 1.00 93.19 316 LYS A CA 1
ATOM 2482 C C . LYS A 1 316 ? -14.315 -9.669 16.714 1.00 93.19 316 LYS A C 1
ATOM 2484 O O . LYS A 1 316 ? -15.335 -9.945 17.335 1.00 93.19 316 LYS A O 1
ATOM 2489 N N . TYR A 1 317 ? -14.121 -9.997 15.447 1.00 93.88 317 TYR A N 1
ATOM 2490 C CA . TYR A 1 317 ? -15.019 -10.853 14.676 1.00 93.88 317 TYR A CA 1
ATOM 2491 C C . TYR A 1 317 ? -14.583 -12.303 14.833 1.00 93.88 317 TYR A C 1
ATOM 2493 O O . TYR A 1 317 ? -13.443 -12.623 14.498 1.00 93.88 317 TYR A O 1
ATOM 2501 N N . GLU A 1 318 ? -15.471 -13.137 15.360 1.00 93.38 318 GLU A N 1
ATOM 2502 C CA . GLU A 1 318 ? -15.306 -14.597 15.406 1.00 93.38 318 GLU A CA 1
ATOM 2503 C C . GLU A 1 318 ? -15.889 -15.253 14.147 1.00 93.38 318 GLU A C 1
ATOM 2505 O O . GLU A 1 318 ? -15.389 -16.274 13.686 1.00 93.38 318 GLU A O 1
ATOM 2510 N N . ASP A 1 319 ? -16.894 -14.609 13.553 1.00 93.75 319 ASP A N 1
ATOM 2511 C CA . ASP A 1 319 ? -17.566 -15.013 12.326 1.00 93.75 319 ASP A CA 1
ATOM 2512 C C . ASP A 1 319 ? -17.968 -13.783 11.483 1.00 93.75 319 ASP A C 1
ATOM 2514 O O . ASP A 1 319 ? -17.714 -12.626 11.844 1.00 93.75 319 ASP A O 1
ATOM 2518 N N . VAL A 1 320 ? -18.626 -14.043 10.350 1.00 95.56 320 VAL A N 1
ATOM 2519 C CA . VAL A 1 320 ? -19.114 -13.022 9.409 1.00 95.56 320 VAL A CA 1
ATOM 2520 C C . VAL A 1 320 ? -20.597 -12.672 9.579 1.00 95.56 320 VAL A C 1
ATOM 2522 O O . VAL A 1 320 ? -21.134 -11.878 8.811 1.00 95.56 320 VAL A O 1
ATOM 2525 N N . SER A 1 321 ? -21.285 -13.227 10.581 1.00 93.94 321 SER A N 1
ATOM 2526 C CA . SER A 1 321 ? -22.738 -13.070 10.771 1.00 93.94 321 SER A CA 1
ATOM 2527 C C . SER A 1 321 ? -23.158 -11.607 10.909 1.00 93.94 321 SER A C 1
ATOM 2529 O O . SER A 1 321 ? -24.225 -11.203 10.441 1.00 93.94 321 SER A O 1
ATOM 2531 N N . SER A 1 322 ? -22.290 -10.797 11.517 1.00 94.31 322 SER A N 1
ATOM 2532 C CA . SER A 1 322 ? -22.505 -9.370 11.750 1.00 94.31 322 SER A CA 1
ATOM 2533 C C . SER A 1 322 ? -22.033 -8.457 10.616 1.00 94.31 322 SER A C 1
ATOM 2535 O O . SER A 1 322 ? -22.067 -7.240 10.782 1.00 94.31 322 SER A O 1
ATOM 2537 N N . LEU A 1 323 ? -21.600 -9.022 9.487 1.00 97.06 323 LEU A N 1
ATOM 2538 C CA . LEU A 1 323 ? -21.191 -8.286 8.294 1.00 97.06 323 LEU A CA 1
ATOM 2539 C C . LEU A 1 323 ? -22.282 -8.321 7.219 1.00 97.06 323 LEU A C 1
ATOM 2541 O O . LEU A 1 323 ? -23.145 -9.208 7.186 1.00 97.06 323 LEU A O 1
ATOM 2545 N N . ARG A 1 324 ? -22.220 -7.350 6.304 1.00 97.62 324 ARG A N 1
ATOM 2546 C CA . ARG A 1 324 ? -23.079 -7.311 5.111 1.00 97.62 324 ARG A CA 1
ATOM 2547 C C . ARG A 1 324 ? -22.674 -8.312 4.035 1.00 97.62 324 ARG A C 1
ATOM 2549 O O . ARG A 1 324 ? -23.524 -8.714 3.247 1.00 97.62 324 ARG A O 1
ATOM 2556 N N . TYR A 1 325 ? -21.407 -8.708 4.032 1.00 98.25 325 TYR A N 1
ATOM 2557 C CA . TYR A 1 325 ? -20.835 -9.693 3.125 1.00 98.25 325 TYR A CA 1
ATOM 2558 C C . TYR A 1 325 ? -19.997 -10.682 3.930 1.00 98.25 325 TYR A C 1
ATOM 2560 O O . TYR A 1 325 ? -19.211 -10.274 4.787 1.00 98.25 325 TYR A O 1
ATOM 2568 N N . GLY A 1 326 ? -20.162 -11.972 3.647 1.00 97.19 326 GLY A N 1
ATOM 2569 C CA . GLY A 1 326 ? -19.361 -13.036 4.243 1.00 97.19 326 GLY A CA 1
ATOM 2570 C C . GLY A 1 326 ? -17.987 -13.193 3.610 1.00 97.19 326 GLY A C 1
ATOM 2571 O O . GLY A 1 326 ? -17.080 -13.749 4.226 1.00 97.19 326 GLY A O 1
ATOM 2572 N N . HIS A 1 327 ? -17.813 -12.672 2.397 1.00 98.06 327 HIS A N 1
ATOM 2573 C CA . HIS A 1 327 ? -16.571 -12.783 1.653 1.00 98.06 327 HIS A CA 1
ATOM 2574 C C . HIS A 1 327 ? -16.184 -11.451 1.011 1.00 98.06 327 HIS A C 1
ATOM 2576 O O . HIS A 1 327 ? -17.027 -10.703 0.513 1.00 98.06 327 HIS A O 1
ATOM 2582 N N . LEU A 1 328 ? -14.885 -11.190 0.980 1.00 98.31 328 LEU A N 1
ATOM 2583 C CA . LEU A 1 328 ? -14.238 -10.092 0.288 1.00 98.31 328 LEU A CA 1
ATOM 2584 C C . LEU A 1 328 ? -13.306 -10.684 -0.765 1.00 98.31 328 LEU A C 1
ATOM 2586 O O . LEU A 1 328 ? -12.297 -11.302 -0.435 1.00 98.31 328 LEU A O 1
ATOM 2590 N N . MET A 1 329 ? -13.656 -10.511 -2.030 1.00 98.12 329 MET A N 1
ATOM 2591 C CA . MET A 1 329 ? -12.881 -10.978 -3.168 1.00 98.12 329 MET A CA 1
ATOM 2592 C C . MET A 1 329 ? -12.124 -9.810 -3.784 1.00 98.12 329 MET A C 1
ATOM 2594 O O . MET A 1 329 ? -12.717 -8.780 -4.092 1.00 98.12 329 MET A O 1
ATOM 2598 N N . ILE A 1 330 ? -10.819 -9.962 -3.962 1.00 97.38 330 ILE A N 1
ATOM 2599 C CA . ILE A 1 330 ? -9.977 -8.956 -4.600 1.00 97.38 330 ILE A CA 1
ATOM 2600 C C . ILE A 1 330 ? -9.766 -9.371 -6.055 1.00 97.38 330 ILE A C 1
ATOM 2602 O O . ILE A 1 330 ? -9.333 -10.491 -6.319 1.00 97.38 330 ILE A O 1
ATOM 2606 N N . MET A 1 331 ? -10.103 -8.478 -6.983 1.00 95.19 331 MET A N 1
ATOM 2607 C CA . MET A 1 331 ? -9.982 -8.693 -8.421 1.00 95.19 331 MET A CA 1
ATOM 2608 C C . MET A 1 331 ? -9.163 -7.553 -9.030 1.00 95.19 331 MET A C 1
ATOM 2610 O O . MET A 1 331 ? -9.678 -6.475 -9.337 1.00 95.19 331 MET A O 1
ATOM 2614 N N . THR A 1 332 ? -7.864 -7.789 -9.148 1.00 92.75 332 THR A N 1
ATOM 2615 C CA . THR A 1 332 ? -6.878 -6.844 -9.685 1.00 92.75 332 THR A CA 1
ATOM 2616 C C . THR A 1 332 ? -6.345 -7.342 -11.016 1.00 92.75 332 THR A C 1
ATOM 2618 O O . THR A 1 332 ? -6.514 -8.519 -11.343 1.00 92.75 332 THR A O 1
ATOM 2621 N N . ASP A 1 333 ? -5.667 -6.476 -11.763 1.00 88.75 333 ASP A N 1
ATOM 2622 C CA . ASP A 1 333 ? -4.917 -6.940 -12.924 1.00 88.75 333 ASP A CA 1
ATOM 2623 C C . ASP A 1 333 ? -3.833 -7.936 -12.461 1.00 88.75 333 ASP A C 1
ATOM 2625 O O . ASP A 1 333 ? -3.283 -7.824 -11.358 1.00 88.75 333 ASP A O 1
ATOM 2629 N N . GLN A 1 334 ? -3.560 -8.967 -13.271 1.00 85.44 334 GLN A N 1
ATOM 2630 C CA . GLN A 1 334 ? -2.589 -10.020 -12.941 1.00 85.44 334 GLN A CA 1
ATOM 2631 C C . GLN A 1 334 ? -1.152 -9.540 -13.211 1.00 85.44 334 GLN A C 1
ATOM 2633 O O . GLN A 1 334 ? -0.383 -10.163 -13.944 1.00 85.44 334 GLN A O 1
ATOM 2638 N N . ASP A 1 335 ? -0.804 -8.401 -12.618 1.00 87.31 335 ASP A N 1
ATOM 2639 C CA . ASP A 1 335 ? 0.499 -7.761 -12.701 1.00 87.31 335 ASP A CA 1
ATOM 2640 C C . ASP A 1 335 ? 1.080 -7.467 -11.301 1.00 87.31 335 ASP A C 1
ATOM 2642 O O . ASP A 1 335 ? 0.564 -7.866 -10.243 1.00 87.31 335 ASP A O 1
ATOM 2646 N N . HIS A 1 336 ? 2.230 -6.796 -11.281 1.00 88.88 336 HIS A N 1
ATOM 2647 C CA . HIS A 1 336 ? 2.898 -6.447 -10.035 1.00 88.88 336 HIS A CA 1
ATOM 2648 C C . HIS A 1 336 ? 2.137 -5.385 -9.224 1.00 88.88 336 HIS A C 1
ATOM 2650 O O . HIS A 1 336 ? 2.152 -5.436 -7.995 1.00 88.88 336 HIS A O 1
ATOM 2656 N N . ASP A 1 337 ? 1.484 -4.415 -9.863 1.00 90.00 337 ASP A N 1
ATOM 2657 C CA . ASP A 1 337 ? 0.772 -3.348 -9.156 1.00 90.00 337 ASP A CA 1
ATOM 2658 C C . ASP A 1 337 ? -0.547 -3.854 -8.551 1.00 90.00 337 ASP A C 1
ATOM 2660 O O . ASP A 1 337 ? -0.843 -3.529 -7.395 1.00 90.00 337 ASP A O 1
ATOM 2664 N N . GLY A 1 338 ? -1.247 -4.759 -9.235 1.00 92.06 338 GLY A N 1
ATOM 2665 C CA . GLY A 1 338 ? -2.375 -5.508 -8.693 1.00 92.06 338 GLY A CA 1
ATOM 2666 C C . GLY A 1 338 ? -1.979 -6.326 -7.461 1.00 92.06 338 GLY A C 1
ATOM 2667 O O . GLY A 1 338 ? -2.647 -6.278 -6.423 1.00 92.06 338 GLY A O 1
ATOM 2668 N N . SER A 1 339 ? -0.804 -6.969 -7.495 1.00 93.94 339 SER A N 1
ATOM 2669 C CA . SER A 1 339 ? -0.228 -7.660 -6.326 1.00 93.94 339 SER A CA 1
ATOM 2670 C C . SER A 1 339 ? -0.026 -6.733 -5.123 1.00 93.94 339 SER A C 1
ATOM 2672 O O . SER A 1 339 ? -0.293 -7.110 -3.977 1.00 93.94 339 SER A O 1
ATOM 2674 N N . HIS A 1 340 ? 0.385 -5.488 -5.360 1.00 95.06 340 HIS A N 1
ATOM 2675 C CA . HIS A 1 340 ? 0.510 -4.492 -4.301 1.00 95.06 340 HIS A CA 1
ATOM 2676 C C . HIS A 1 340 ? -0.846 -4.040 -3.749 1.00 95.06 340 HIS A C 1
ATOM 2678 O O . HIS A 1 340 ? -0.987 -3.931 -2.529 1.00 95.06 340 HIS A O 1
ATOM 2684 N N . ILE A 1 341 ? -1.853 -3.825 -4.604 1.00 95.19 341 ILE A N 1
ATOM 2685 C CA . ILE A 1 341 ? -3.220 -3.485 -4.175 1.00 95.19 341 ILE A CA 1
ATOM 2686 C C . ILE A 1 341 ? -3.800 -4.604 -3.306 1.00 95.19 341 ILE A C 1
ATOM 2688 O O . ILE A 1 341 ? -4.288 -4.321 -2.208 1.00 95.19 341 ILE A O 1
ATOM 2692 N N . LYS A 1 342 ? -3.661 -5.870 -3.727 1.00 95.69 342 LYS A N 1
ATOM 2693 C CA . LYS A 1 342 ? -4.026 -7.043 -2.914 1.00 95.69 342 LYS A CA 1
ATOM 2694 C C . LYS A 1 342 ? -3.387 -6.975 -1.530 1.00 95.69 342 LYS A C 1
ATOM 2696 O O . LYS A 1 342 ? -4.076 -7.054 -0.510 1.00 95.69 342 LYS A O 1
ATOM 2701 N N . GLY A 1 343 ? -2.076 -6.742 -1.486 1.00 96.88 343 GLY A N 1
ATOM 2702 C CA . GLY A 1 343 ? -1.335 -6.615 -0.238 1.00 96.88 343 GLY A CA 1
ATOM 2703 C C . GLY A 1 343 ? -1.818 -5.457 0.643 1.00 96.88 343 GLY A C 1
ATOM 2704 O O . GLY A 1 343 ? -1.939 -5.628 1.855 1.00 96.88 343 GLY A O 1
ATOM 2705 N N . LEU A 1 344 ? -2.157 -4.303 0.062 1.00 96.88 344 LEU A N 1
ATOM 2706 C CA . LEU A 1 344 ? -2.677 -3.143 0.791 1.00 96.88 344 LEU A CA 1
ATOM 2707 C C . LEU A 1 344 ? -4.067 -3.394 1.390 1.00 96.88 344 LEU A C 1
ATOM 2709 O O . LEU A 1 344 ? -4.309 -2.996 2.531 1.00 96.88 344 LEU A O 1
ATOM 2713 N N . VAL A 1 345 ? -4.957 -4.085 0.671 1.00 96.94 345 VAL A N 1
ATOM 2714 C CA . VAL A 1 345 ? -6.281 -4.479 1.184 1.00 96.94 345 VAL A CA 1
ATOM 2715 C C . VAL A 1 345 ? -6.137 -5.488 2.326 1.00 96.94 345 VAL A C 1
ATOM 2717 O O . VAL A 1 345 ? -6.729 -5.301 3.391 1.00 96.94 345 VAL A O 1
ATOM 2720 N N . ILE A 1 346 ? -5.293 -6.513 2.165 1.00 97.44 346 ILE A N 1
ATOM 2721 C CA . ILE A 1 346 ? -4.991 -7.481 3.233 1.00 97.44 346 ILE A CA 1
ATOM 2722 C C . ILE A 1 346 ? -4.409 -6.760 4.453 1.00 97.44 346 ILE A C 1
ATOM 2724 O O . ILE A 1 346 ? -4.827 -6.992 5.587 1.00 97.44 346 ILE A O 1
ATOM 2728 N N . ASN A 1 347 ? -3.476 -5.835 4.232 1.00 97.25 347 ASN A N 1
ATOM 2729 C CA . ASN A 1 347 ? -2.871 -5.026 5.279 1.00 97.25 347 ASN A CA 1
ATOM 2730 C C . ASN A 1 347 ? -3.899 -4.154 6.020 1.00 97.25 347 ASN A C 1
ATOM 2732 O O . ASN A 1 347 ? -3.824 -4.035 7.246 1.00 97.25 347 ASN A O 1
ATOM 2736 N N . PHE A 1 348 ? -4.862 -3.585 5.290 1.00 96.00 348 PHE A N 1
ATOM 2737 C CA . PHE A 1 348 ? -5.969 -2.806 5.837 1.00 96.00 348 PHE A CA 1
ATOM 2738 C C . PHE A 1 348 ? -6.848 -3.628 6.782 1.00 96.00 348 PHE A C 1
ATOM 2740 O O . PHE A 1 348 ? -7.127 -3.187 7.900 1.00 96.00 348 PHE A O 1
ATOM 2747 N N . ILE A 1 349 ? -7.214 -4.849 6.391 1.00 96.75 349 ILE A N 1
ATOM 2748 C CA . ILE A 1 349 ? -7.956 -5.754 7.275 1.00 96.75 349 ILE A CA 1
ATOM 2749 C C . ILE A 1 349 ? -7.076 -6.210 8.446 1.00 96.75 349 ILE A C 1
ATOM 2751 O O . ILE A 1 349 ? -7.528 -6.188 9.588 1.00 96.75 349 ILE A O 1
ATOM 2755 N N . HIS A 1 350 ? -5.799 -6.531 8.211 1.00 95.94 350 HIS A N 1
ATOM 2756 C CA . HIS A 1 350 ? -4.882 -7.004 9.253 1.00 95.94 350 HIS A CA 1
ATOM 2757 C C . HIS A 1 350 ? -4.670 -5.987 10.387 1.00 95.94 350 HIS A C 1
ATOM 2759 O O . HIS A 1 350 ? -4.529 -6.383 11.542 1.00 95.94 350 HIS A O 1
ATOM 2765 N N . ILE A 1 351 ? -4.605 -4.682 10.094 1.00 92.19 351 ILE A N 1
ATOM 2766 C CA . ILE A 1 351 ? -4.367 -3.665 11.133 1.00 92.19 351 ILE A CA 1
ATOM 2767 C C . ILE A 1 351 ? -5.607 -3.411 12.000 1.00 92.19 351 ILE A C 1
ATOM 2769 O O . ILE A 1 351 ? -5.471 -3.257 13.212 1.00 92.19 351 ILE A O 1
ATOM 2773 N N . PHE A 1 352 ? -6.804 -3.362 11.407 1.00 92.31 352 PHE A N 1
ATOM 2774 C CA . PHE A 1 352 ? -8.021 -2.965 12.124 1.00 92.31 352 PHE A CA 1
ATOM 2775 C C . PHE A 1 352 ? -8.835 -4.157 12.632 1.00 92.31 352 PHE A C 1
ATOM 2777 O O . PHE A 1 352 ? -9.411 -4.078 13.718 1.00 92.31 352 PHE A O 1
ATOM 2784 N N . TRP A 1 353 ? -8.863 -5.257 11.875 1.00 95.25 353 TRP A N 1
ATOM 2785 C CA . TRP A 1 353 ? -9.664 -6.453 12.149 1.00 95.25 353 TRP A CA 1
ATOM 2786 C C . TRP A 1 353 ? -8.882 -7.741 11.849 1.00 95.25 353 TRP A C 1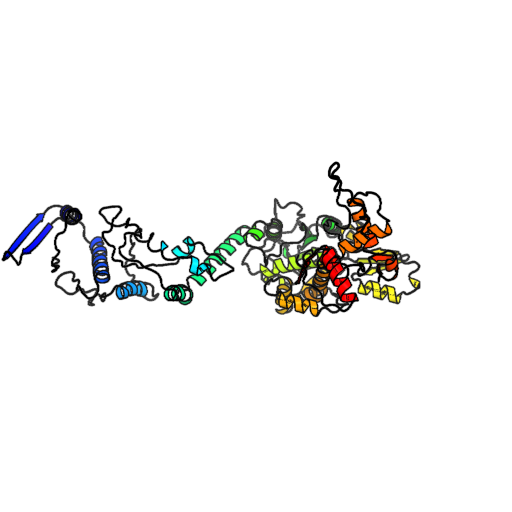
ATOM 2788 O O . TRP A 1 353 ? -9.324 -8.554 11.035 1.00 95.25 353 TRP A O 1
ATOM 2798 N N . PRO A 1 354 ? -7.738 -7.983 12.519 1.00 94.69 354 PRO A N 1
ATOM 2799 C CA . PRO A 1 354 ? -6.921 -9.176 12.278 1.00 94.69 354 PRO A CA 1
ATOM 2800 C C . PRO A 1 354 ? -7.709 -10.479 12.449 1.00 94.69 354 PRO A C 1
ATOM 2802 O O . PRO A 1 354 ? -7.438 -11.455 11.758 1.00 94.69 354 PRO A O 1
ATOM 2805 N N . SER A 1 355 ? -8.727 -10.492 13.317 1.00 95.31 355 SER A N 1
ATOM 2806 C CA . SER A 1 355 ? -9.552 -11.680 13.535 1.00 95.31 355 SER A CA 1
ATOM 2807 C C . SER A 1 355 ? -10.364 -12.097 12.305 1.00 95.31 355 SER A C 1
ATOM 2809 O O . SER A 1 355 ? -10.665 -13.274 12.177 1.00 95.31 355 SER A O 1
ATOM 2811 N N . LEU A 1 356 ? -10.661 -11.186 11.369 1.00 96.19 356 LEU A N 1
ATOM 2812 C CA . LEU A 1 356 ? -11.314 -11.546 10.106 1.00 96.19 356 LEU A CA 1
ATOM 2813 C C . LEU A 1 356 ? -10.395 -12.338 9.175 1.00 96.19 356 LEU A C 1
ATOM 2815 O O . LEU A 1 356 ? -10.887 -13.144 8.396 1.00 96.19 356 LEU A O 1
ATOM 2819 N N . LEU A 1 357 ? -9.072 -12.165 9.273 1.00 96.25 357 LEU A N 1
ATOM 2820 C CA . LEU A 1 357 ? -8.126 -12.963 8.486 1.00 96.25 357 LEU A CA 1
ATOM 2821 C C . LEU A 1 357 ? -8.046 -14.418 8.968 1.00 96.25 357 LEU A C 1
ATOM 2823 O O . LEU A 1 357 ? -7.654 -15.286 8.192 1.00 96.25 357 LEU A O 1
ATOM 2827 N N . LEU A 1 358 ? -8.444 -14.676 10.221 1.00 94.75 358 LEU A N 1
ATOM 2828 C CA . LEU A 1 358 ? -8.583 -16.021 10.788 1.00 94.75 358 LEU A CA 1
ATOM 2829 C C . LEU A 1 358 ? -9.858 -16.719 10.298 1.00 94.75 358 LEU A C 1
ATOM 2831 O O . LEU A 1 358 ? -9.926 -17.948 10.299 1.00 94.75 358 LEU A O 1
ATOM 2835 N N . VAL A 1 359 ? -10.877 -15.953 9.892 1.00 94.00 359 VAL A N 1
ATOM 2836 C CA . VAL A 1 359 ? -12.126 -16.520 9.384 1.00 94.00 359 VAL A CA 1
ATOM 2837 C C . VAL A 1 359 ? -11.878 -17.082 7.990 1.00 94.00 359 VAL A C 1
ATOM 2839 O O . VAL A 1 359 ? -11.561 -16.362 7.039 1.00 94.00 359 VAL A O 1
ATOM 2842 N N . ARG A 1 360 ? -12.025 -18.403 7.866 1.00 89.25 360 ARG A N 1
ATOM 2843 C CA . ARG A 1 360 ? -11.778 -19.116 6.613 1.00 89.25 360 ARG A CA 1
ATOM 2844 C C . ARG A 1 360 ? -12.647 -18.551 5.491 1.00 89.25 360 ARG A C 1
ATOM 2846 O O . ARG A 1 360 ? -13.836 -18.306 5.677 1.00 89.25 360 ARG A O 1
ATOM 2853 N N . SER A 1 361 ? -12.046 -18.390 4.315 1.00 91.12 361 SER A N 1
ATOM 2854 C CA . SER A 1 361 ? -12.721 -17.895 3.111 1.00 91.12 361 SER A CA 1
ATOM 2855 C C . SER A 1 361 ? -13.201 -16.446 3.182 1.00 91.12 361 SER A C 1
ATOM 2857 O O . SER A 1 361 ? -13.883 -16.019 2.253 1.00 91.12 361 SER A O 1
ATOM 2859 N N . PHE A 1 362 ? -12.854 -15.670 4.220 1.00 97.12 362 PHE A N 1
ATOM 2860 C CA . PHE A 1 362 ? -13.202 -14.250 4.250 1.00 97.12 362 PHE A CA 1
ATOM 2861 C C . PHE A 1 362 ? -12.491 -13.485 3.131 1.00 97.12 362 PHE A C 1
ATOM 2863 O O . PHE A 1 362 ? -13.162 -12.836 2.340 1.00 97.12 362 PHE A O 1
ATOM 2870 N N . ILE A 1 363 ? -11.163 -13.602 3.011 1.00 97.75 363 ILE A N 1
ATOM 2871 C CA . ILE A 1 363 ? -10.415 -13.025 1.885 1.00 97.75 363 ILE A CA 1
ATOM 2872 C C . ILE A 1 363 ? -10.303 -14.054 0.758 1.00 97.75 363 ILE A C 1
ATOM 2874 O O . ILE A 1 363 ? -9.811 -15.171 0.953 1.00 97.75 363 ILE A O 1
ATOM 2878 N N . LYS A 1 364 ? -10.743 -13.650 -0.430 1.00 97.44 364 LYS A N 1
ATOM 2879 C CA . LYS A 1 364 ? -10.620 -14.388 -1.684 1.00 97.44 364 LYS A CA 1
ATOM 2880 C C . LYS A 1 364 ? -9.877 -13.535 -2.704 1.00 97.44 364 LYS A C 1
ATOM 2882 O O . LYS A 1 364 ? -9.879 -12.308 -2.631 1.00 97.44 364 LYS A O 1
ATOM 2887 N N . GLU A 1 365 ? -9.297 -14.190 -3.686 1.00 95.69 365 GLU A N 1
ATOM 2888 C CA . GLU A 1 365 ? -8.731 -13.565 -4.871 1.00 95.69 365 GLU A CA 1
ATOM 2889 C C . GLU A 1 365 ? -9.377 -14.172 -6.107 1.00 95.69 365 GLU A C 1
ATOM 2891 O O . GLU A 1 365 ? -9.708 -15.357 -6.117 1.00 95.69 365 GLU A O 1
ATOM 2896 N N . PHE A 1 366 ? -9.567 -13.344 -7.126 1.00 94.62 366 PHE A N 1
ATOM 2897 C CA . PHE A 1 366 ? -9.953 -13.784 -8.454 1.00 94.62 366 PHE A CA 1
ATOM 2898 C C . PHE A 1 366 ? -8.755 -13.620 -9.389 1.00 94.62 366 PHE A C 1
ATOM 2900 O O . PHE A 1 366 ? -8.326 -12.493 -9.631 1.00 94.62 366 PHE A O 1
ATOM 2907 N N . ILE A 1 367 ? -8.230 -14.733 -9.900 1.00 92.12 367 ILE A N 1
ATOM 2908 C CA . ILE A 1 367 ? -7.113 -14.745 -10.848 1.00 92.12 367 ILE A CA 1
ATOM 2909 C C . ILE A 1 367 ? -7.617 -14.861 -12.283 1.00 92.12 367 ILE A C 1
ATOM 2911 O O . ILE A 1 367 ? -8.658 -15.461 -12.550 1.00 92.12 367 ILE A O 1
ATOM 2915 N N . THR A 1 368 ? -6.843 -14.336 -13.226 1.00 90.62 368 THR A N 1
ATOM 2916 C CA . THR A 1 368 ? -7.094 -14.486 -14.664 1.00 90.62 368 THR A CA 1
ATOM 2917 C C . THR A 1 368 ? -5.856 -15.002 -15.382 1.00 90.62 368 THR A C 1
ATOM 2919 O O . THR A 1 368 ? -4.739 -14.736 -14.929 1.00 90.62 368 THR A O 1
ATOM 2922 N N . PRO A 1 369 ? -6.012 -15.711 -16.512 1.00 89.44 369 PRO A N 1
ATOM 2923 C CA . PRO A 1 369 ? -4.868 -16.098 -17.322 1.00 89.44 369 PRO A CA 1
ATOM 2924 C C . PRO A 1 369 ? -4.142 -14.858 -17.858 1.00 89.44 369 PRO A C 1
ATOM 2926 O O . PRO A 1 369 ? -4.766 -13.848 -18.176 1.00 89.44 369 PRO A O 1
ATOM 2929 N N . ILE A 1 370 ? -2.822 -14.950 -17.990 1.00 88.12 370 ILE A N 1
ATOM 2930 C CA . ILE A 1 370 ? -1.966 -13.883 -18.529 1.00 88.12 370 ILE A CA 1
ATOM 2931 C C . ILE A 1 370 ? -1.603 -14.116 -19.997 1.00 88.12 370 ILE A C 1
ATOM 2933 O O . ILE A 1 370 ? -1.360 -13.167 -20.741 1.00 88.12 370 ILE A O 1
ATOM 2937 N N . VAL A 1 371 ? -1.585 -15.380 -20.432 1.00 88.62 371 VAL A N 1
ATOM 2938 C CA . VAL A 1 371 ? -1.270 -15.768 -21.808 1.00 88.62 371 VAL A CA 1
ATOM 2939 C C . VAL A 1 371 ? -2.251 -16.831 -22.277 1.00 88.62 371 VAL A C 1
ATOM 2941 O O . VAL A 1 371 ? -2.517 -17.810 -21.579 1.00 88.62 371 VAL A O 1
ATOM 2944 N N . LYS A 1 372 ? -2.747 -16.658 -23.499 1.00 89.94 372 LYS A N 1
ATOM 2945 C CA . LYS A 1 372 ? -3.582 -17.619 -24.210 1.00 89.94 372 LYS A CA 1
ATOM 2946 C C . LYS A 1 372 ? -2.888 -18.059 -25.487 1.00 89.94 372 LYS A C 1
ATOM 2948 O O . LYS A 1 372 ? -2.585 -17.249 -26.359 1.00 89.94 372 LYS A O 1
ATOM 2953 N N . ALA A 1 373 ? -2.671 -19.361 -25.620 1.00 90.88 373 ALA A N 1
ATOM 2954 C CA . ALA A 1 373 ? -2.154 -19.972 -26.834 1.00 90.88 373 ALA A CA 1
ATOM 2955 C C . ALA A 1 373 ? -3.278 -20.729 -27.548 1.00 90.88 373 ALA A C 1
ATOM 2957 O O . ALA A 1 373 ? -3.895 -21.626 -26.980 1.00 90.88 373 ALA A O 1
ATOM 2958 N N . THR A 1 374 ? -3.539 -20.386 -28.809 1.00 90.62 374 THR A N 1
ATOM 2959 C CA . THR A 1 374 ? -4.600 -21.002 -29.620 1.00 90.62 374 THR A CA 1
ATOM 2960 C C . THR A 1 374 ? -4.023 -21.685 -30.857 1.00 90.62 374 THR A C 1
ATOM 2962 O O . THR A 1 374 ? -3.277 -21.063 -31.613 1.00 90.62 374 THR A O 1
ATOM 2965 N N . LYS A 1 375 ? -4.403 -22.942 -31.109 1.00 90.31 375 LYS A N 1
ATOM 2966 C CA . LYS A 1 375 ? -4.078 -23.682 -32.340 1.00 90.31 375 LYS A CA 1
ATOM 2967 C C . LYS A 1 375 ? -5.274 -24.525 -32.777 1.00 90.31 375 LYS A C 1
ATOM 2969 O O . LYS A 1 375 ? -5.596 -25.538 -32.162 1.00 90.31 375 LYS A O 1
ATOM 2974 N N . GLY A 1 376 ? -5.931 -24.114 -33.862 1.00 87.50 376 GLY A N 1
ATOM 2975 C CA . GLY A 1 376 ? -7.170 -24.750 -34.316 1.00 87.50 376 GLY A CA 1
ATOM 2976 C C . GLY A 1 376 ? -8.269 -24.628 -33.257 1.00 87.50 376 GLY A C 1
ATOM 2977 O O . GLY A 1 376 ? -8.649 -23.516 -32.905 1.00 87.50 376 GLY A O 1
ATOM 2978 N N . GLN A 1 377 ? -8.754 -25.764 -32.746 1.00 85.50 377 GLN A N 1
ATOM 2979 C CA . GLN A 1 377 ? -9.733 -25.821 -31.649 1.00 85.50 377 GLN A CA 1
ATOM 2980 C C . GLN A 1 377 ? -9.091 -25.891 -30.255 1.00 85.50 377 GLN A C 1
ATOM 2982 O O . GLN A 1 377 ? -9.785 -25.738 -29.255 1.00 85.50 377 GLN A O 1
ATOM 2987 N N . THR A 1 378 ? -7.780 -26.127 -30.162 1.00 88.62 378 THR A N 1
ATOM 2988 C CA . THR A 1 378 ? -7.089 -26.236 -28.876 1.00 88.62 378 THR A CA 1
ATOM 2989 C C . THR A 1 378 ? -6.745 -24.847 -28.350 1.00 88.62 378 THR A C 1
ATOM 2991 O O . THR A 1 378 ? -6.050 -24.079 -29.021 1.00 88.62 378 THR A O 1
ATOM 2994 N N . VAL A 1 379 ? -7.208 -24.548 -27.137 1.00 89.50 379 VAL A N 1
ATOM 2995 C CA . VAL A 1 379 ? -6.893 -23.326 -26.393 1.00 89.50 379 VAL A CA 1
ATOM 2996 C C . VAL A 1 379 ? -6.181 -23.730 -25.107 1.00 89.50 379 VAL A C 1
ATOM 2998 O O . VAL A 1 379 ? -6.678 -24.570 -24.364 1.00 89.50 379 VAL A O 1
ATOM 3001 N N . LEU A 1 380 ? -5.009 -23.151 -24.867 1.00 89.94 380 LEU A N 1
ATOM 3002 C CA . LEU A 1 380 ? -4.238 -23.315 -23.640 1.00 89.94 380 LEU A CA 1
ATOM 3003 C C . LEU A 1 380 ? -4.149 -21.966 -22.936 1.00 89.94 380 LEU A C 1
ATOM 3005 O O . LEU A 1 380 ? -3.798 -20.963 -23.558 1.00 89.94 380 LEU A O 1
ATOM 3009 N N . LEU A 1 381 ? -4.471 -21.960 -21.647 1.00 90.00 381 LEU A N 1
ATOM 3010 C CA . LEU A 1 381 ? -4.424 -20.785 -20.788 1.00 90.00 381 LEU A CA 1
ATOM 3011 C C . LEU A 1 381 ? -3.288 -20.952 -19.783 1.00 90.00 381 LEU A C 1
ATOM 3013 O O . LEU A 1 381 ? -3.155 -22.005 -19.160 1.00 90.00 381 LEU A O 1
ATOM 3017 N N . PHE A 1 382 ? -2.476 -19.913 -19.632 1.00 89.31 382 PHE A N 1
ATOM 3018 C CA . PHE A 1 382 ? -1.368 -19.870 -18.685 1.00 89.31 382 PHE A CA 1
ATOM 3019 C C . PHE A 1 382 ? -1.598 -18.734 -17.697 1.00 89.31 382 PHE A C 1
ATOM 3021 O O . PHE A 1 382 ? -1.909 -17.612 -18.103 1.00 89.31 382 PHE A O 1
ATOM 3028 N N . TYR A 1 383 ? -1.426 -19.020 -16.408 1.00 86.81 383 TYR A N 1
ATOM 3029 C CA . TYR A 1 383 ? -1.647 -18.062 -15.320 1.00 86.81 383 TYR A CA 1
ATOM 3030 C C . TYR A 1 383 ? -0.345 -17.437 -14.822 1.00 86.81 383 TYR A C 1
ATOM 3032 O O . TYR A 1 383 ? -0.363 -16.395 -14.175 1.00 86.81 383 TYR A O 1
ATOM 3040 N N . THR A 1 384 ? 0.795 -18.042 -15.158 1.00 83.06 384 THR A N 1
ATOM 3041 C CA . THR A 1 384 ? 2.117 -17.531 -14.797 1.00 83.06 384 THR A CA 1
ATOM 3042 C C . THR A 1 384 ? 3.074 -17.563 -15.990 1.00 83.06 384 THR A C 1
ATOM 3044 O O . THR A 1 384 ? 2.974 -18.418 -16.876 1.00 83.06 384 THR A O 1
ATOM 3047 N N . ILE A 1 385 ? 4.026 -16.622 -16.023 1.00 82.69 385 ILE A N 1
ATOM 3048 C CA . ILE A 1 385 ? 5.039 -16.558 -17.089 1.00 82.69 385 ILE A CA 1
ATOM 3049 C C . ILE A 1 385 ? 5.919 -17.820 -17.094 1.00 82.69 385 ILE A C 1
ATOM 3051 O O . ILE A 1 385 ? 6.108 -18.382 -18.172 1.00 82.69 385 ILE A O 1
ATOM 3055 N N . PRO A 1 386 ? 6.388 -18.348 -15.941 1.00 82.56 386 PRO A N 1
ATOM 3056 C CA . PRO A 1 386 ? 7.163 -19.588 -15.916 1.00 82.56 386 PRO A CA 1
ATOM 3057 C C . PRO A 1 386 ? 6.438 -20.792 -16.532 1.00 82.56 386 PRO A C 1
ATOM 3059 O O . PRO A 1 386 ? 7.071 -21.604 -17.211 1.00 82.56 386 PRO A O 1
ATOM 3062 N N . GLU A 1 387 ? 5.120 -20.917 -16.339 1.00 84.44 387 GLU A N 1
ATOM 3063 C CA . GLU A 1 387 ? 4.323 -21.978 -16.969 1.00 84.44 387 GLU A CA 1
ATOM 3064 C C . GLU A 1 387 ? 4.290 -21.831 -18.491 1.00 84.44 387 GLU A C 1
ATOM 3066 O O . GLU A 1 387 ? 4.552 -22.802 -19.208 1.00 84.44 387 GLU A O 1
ATOM 3071 N N . TYR A 1 388 ? 4.022 -20.616 -18.981 1.00 87.19 388 TYR A N 1
ATOM 3072 C CA . TYR A 1 388 ? 4.035 -20.316 -20.411 1.00 87.19 388 TYR A CA 1
ATOM 3073 C C . TYR A 1 388 ? 5.414 -20.568 -21.027 1.00 87.19 388 TYR A C 1
ATOM 3075 O O . TYR A 1 388 ? 5.512 -21.222 -22.062 1.00 87.19 388 TYR A O 1
ATOM 3083 N N . GLU A 1 389 ? 6.493 -20.112 -20.390 1.00 84.75 389 GLU A N 1
ATOM 3084 C CA . GLU A 1 389 ? 7.854 -20.324 -20.882 1.00 84.75 389 GLU A CA 1
ATOM 3085 C C . GLU A 1 389 ? 8.250 -21.799 -20.901 1.00 84.75 389 GLU A C 1
ATOM 3087 O O . GLU A 1 389 ? 8.894 -22.254 -21.848 1.00 84.75 389 GLU A O 1
ATOM 3092 N N . SER A 1 390 ? 7.867 -22.559 -19.874 1.00 86.69 390 SER A N 1
ATOM 3093 C CA . SER A 1 390 ? 8.141 -23.996 -19.802 1.00 86.69 390 SER A CA 1
ATOM 3094 C C . SER A 1 390 ? 7.426 -24.745 -20.924 1.00 86.69 390 SER A C 1
ATOM 3096 O O . SER A 1 390 ? 8.032 -25.575 -21.603 1.00 86.69 390 SER A O 1
ATOM 3098 N N . TRP A 1 391 ? 6.160 -24.401 -21.179 1.00 89.31 391 TRP A N 1
ATOM 3099 C CA . TRP A 1 391 ? 5.407 -24.918 -22.319 1.00 89.31 391 TRP A CA 1
ATOM 3100 C C . TRP A 1 391 ? 6.014 -24.479 -23.657 1.00 89.31 391 TRP A C 1
ATOM 3102 O O . TRP A 1 391 ? 6.207 -25.283 -24.564 1.00 89.31 391 TRP A O 1
ATOM 3112 N N . ARG A 1 392 ? 6.394 -23.209 -23.782 1.00 85.56 392 ARG A N 1
ATOM 3113 C CA . ARG A 1 392 ? 7.023 -22.670 -24.988 1.00 85.56 392 ARG A CA 1
ATOM 3114 C C . ARG A 1 392 ? 8.319 -23.410 -25.322 1.00 85.56 392 ARG A C 1
ATOM 3116 O O . ARG A 1 392 ? 8.543 -23.753 -26.482 1.00 85.56 392 ARG A O 1
ATOM 3123 N N . LYS A 1 393 ? 9.151 -23.684 -24.312 1.00 85.81 393 LYS A N 1
ATOM 3124 C CA . LYS A 1 393 ? 10.394 -24.460 -24.443 1.00 85.81 393 LYS A CA 1
ATOM 3125 C C . LYS A 1 393 ? 10.114 -25.914 -24.826 1.00 85.81 393 LYS A C 1
ATOM 3127 O O . LYS A 1 393 ? 10.821 -26.443 -25.679 1.00 85.81 393 LYS A O 1
ATOM 3132 N N . SER A 1 394 ? 9.080 -26.543 -24.259 1.00 86.31 394 SER A N 1
ATOM 3133 C CA . SER A 1 394 ? 8.734 -27.937 -24.576 1.00 86.31 394 SER A CA 1
ATOM 3134 C C . SER A 1 394 ? 8.180 -28.114 -25.994 1.00 86.31 394 SER A C 1
ATOM 3136 O O . SER A 1 394 ? 8.421 -29.143 -26.621 1.00 86.31 394 SER A O 1
ATOM 3138 N N . VAL A 1 395 ? 7.492 -27.103 -26.533 1.00 82.00 395 VAL A N 1
ATOM 3139 C CA . VAL A 1 395 ? 6.952 -27.119 -27.904 1.00 82.00 395 VAL A CA 1
ATOM 3140 C C . VAL A 1 395 ? 8.027 -26.815 -28.963 1.00 82.00 395 VAL A C 1
ATOM 3142 O O . VAL A 1 395 ? 7.862 -27.205 -30.123 1.00 82.00 395 VAL A O 1
ATOM 3145 N N . GLY A 1 396 ? 9.143 -26.172 -28.601 1.00 73.56 396 GLY A N 1
ATOM 3146 C CA . GLY A 1 396 ? 10.299 -25.950 -29.482 1.00 73.56 396 GLY A CA 1
ATOM 3147 C C . GLY A 1 396 ? 9.946 -25.314 -30.840 1.00 73.56 396 GLY A C 1
ATOM 3148 O O . GLY A 1 396 ? 9.129 -24.399 -30.929 1.00 73.56 396 GLY A O 1
ATOM 3149 N N . ASN A 1 397 ? 10.522 -25.831 -31.934 1.00 65.00 397 ASN A N 1
ATOM 3150 C CA . ASN A 1 397 ? 10.297 -25.333 -33.307 1.00 65.00 397 ASN A CA 1
ATOM 3151 C C . ASN A 1 397 ? 8.861 -25.543 -33.843 1.00 65.00 397 ASN A C 1
ATOM 3153 O O . ASN A 1 397 ? 8.504 -25.002 -34.893 1.00 65.00 397 ASN A O 1
ATOM 3157 N N . THR A 1 398 ? 8.011 -26.281 -33.125 1.00 60.53 398 THR A N 1
ATOM 3158 C CA . THR A 1 398 ? 6.589 -26.495 -33.453 1.00 60.53 398 THR A CA 1
ATOM 3159 C C . THR A 1 398 ? 5.688 -25.312 -33.073 1.00 60.53 398 THR A C 1
ATOM 3161 O O . THR A 1 398 ? 4.465 -25.398 -33.214 1.00 60.53 398 THR A O 1
ATOM 3164 N N . GLN A 1 399 ? 6.273 -24.187 -32.633 1.00 59.56 399 GLN A N 1
ATOM 3165 C CA . GLN A 1 399 ? 5.577 -22.911 -32.421 1.00 59.56 399 GLN A CA 1
ATOM 3166 C C . GLN A 1 399 ? 4.834 -22.407 -33.667 1.00 59.56 399 GLN A C 1
ATOM 3168 O O . GLN A 1 399 ? 3.831 -21.704 -33.534 1.00 59.56 399 GLN A O 1
ATOM 3173 N N . ARG A 1 400 ? 5.288 -22.767 -34.879 1.00 64.06 400 ARG A N 1
ATOM 3174 C CA . ARG A 1 400 ? 4.626 -22.381 -36.135 1.00 64.06 400 ARG A CA 1
ATOM 3175 C C . ARG A 1 400 ? 3.185 -22.914 -36.151 1.00 64.06 400 ARG A C 1
ATOM 3177 O O . ARG A 1 400 ? 2.955 -24.113 -36.295 1.00 64.06 400 ARG A O 1
ATOM 3184 N N . GLY A 1 401 ? 2.219 -22.011 -35.977 1.00 76.50 401 GLY A N 1
ATOM 3185 C CA . GLY A 1 401 ? 0.780 -22.303 -35.981 1.00 76.50 401 GLY A CA 1
ATOM 3186 C C . GLY A 1 401 ?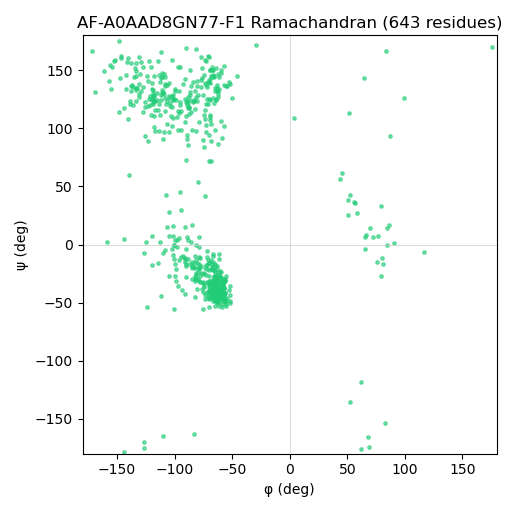 0.042 -22.024 -34.667 1.00 76.50 401 GLY A C 1
ATOM 3187 O O . GLY A 1 401 ? -1.182 -22.124 -34.657 1.00 76.50 401 GLY A O 1
ATOM 3188 N N . TRP A 1 402 ? 0.740 -21.665 -33.583 1.00 85.69 402 TRP A N 1
ATOM 3189 C CA . TRP A 1 402 ? 0.100 -21.152 -32.367 1.00 85.69 402 TRP A CA 1
ATOM 3190 C C . TRP A 1 402 ? -0.073 -19.634 -32.453 1.00 85.69 402 TRP A C 1
ATOM 3192 O O . TRP A 1 402 ? 0.890 -18.907 -32.691 1.00 85.69 402 TRP A O 1
ATOM 3202 N N . ARG A 1 403 ? -1.298 -19.151 -32.236 1.00 86.06 403 ARG A N 1
ATOM 3203 C CA . ARG A 1 403 ? -1.579 -17.733 -31.995 1.00 86.06 403 ARG A CA 1
ATOM 3204 C C . ARG A 1 403 ? -1.432 -17.470 -30.501 1.00 86.06 403 ARG A C 1
ATOM 3206 O O . ARG A 1 403 ? -2.157 -18.083 -29.719 1.00 86.06 403 ARG A O 1
ATOM 3213 N N . ILE A 1 404 ? -0.494 -16.605 -30.126 1.00 86.94 404 ILE A N 1
ATOM 3214 C CA . ILE A 1 404 ? -0.253 -16.218 -28.733 1.00 86.94 404 ILE A CA 1
ATOM 3215 C C . ILE A 1 404 ? -0.891 -14.851 -28.487 1.00 86.94 404 ILE A C 1
ATOM 3217 O O . ILE A 1 404 ? -0.624 -13.896 -29.214 1.00 86.94 404 ILE A O 1
ATOM 3221 N N . GLU A 1 405 ? -1.753 -14.780 -27.482 1.00 84.75 405 GLU A N 1
ATOM 3222 C CA . GLU A 1 405 ? -2.432 -13.570 -27.028 1.00 84.75 405 GLU A CA 1
ATOM 3223 C C . GLU A 1 405 ? -2.019 -13.300 -25.581 1.00 84.75 405 GLU A C 1
ATOM 3225 O O . GLU A 1 405 ? -2.101 -14.190 -24.735 1.00 84.75 405 GLU A O 1
ATOM 3230 N N . HIS A 1 406 ? -1.562 -12.081 -25.302 1.00 82.88 406 HIS A N 1
ATOM 3231 C CA . HIS A 1 406 ? -1.169 -11.648 -23.963 1.00 82.88 406 HIS A CA 1
ATOM 3232 C C . HIS A 1 406 ? -2.254 -10.739 -23.392 1.00 82.88 406 HIS A C 1
ATOM 3234 O O . HIS A 1 406 ? -2.619 -9.736 -24.015 1.00 82.88 406 HIS A O 1
ATOM 3240 N N . TYR A 1 407 ? -2.743 -11.071 -22.202 1.00 82.75 407 TYR A N 1
ATOM 3241 C CA . TYR A 1 407 ? -3.704 -10.251 -21.479 1.00 82.75 407 TYR A CA 1
ATOM 3242 C C . TYR A 1 407 ? -2.944 -9.197 -20.676 1.00 82.75 407 TYR A C 1
ATOM 3244 O O . TYR A 1 407 ? -2.190 -9.525 -19.766 1.00 82.75 407 TYR A O 1
ATOM 3252 N N . LYS A 1 408 ? -3.116 -7.917 -21.029 1.00 71.25 408 LYS A N 1
ATOM 3253 C CA . LYS A 1 408 ? -2.416 -6.809 -20.347 1.00 71.25 408 LYS A CA 1
ATOM 3254 C C . LYS A 1 408 ? -3.098 -6.375 -19.049 1.00 71.25 408 LYS A C 1
ATOM 3256 O O . LYS A 1 408 ? -2.474 -5.711 -18.239 1.00 71.25 408 LYS A O 1
ATOM 3261 N N . GLY A 1 409 ? -4.376 -6.702 -18.897 1.00 77.75 409 GLY A N 1
ATOM 3262 C CA . GLY A 1 409 ? -5.207 -6.339 -17.754 1.00 77.75 409 GLY A CA 1
ATOM 3263 C C . GLY A 1 409 ? -6.648 -6.788 -17.975 1.00 77.75 409 GLY A C 1
ATOM 3264 O O . GLY A 1 409 ? -7.028 -7.169 -19.088 1.00 77.75 409 GLY A O 1
ATOM 3265 N N . LEU A 1 410 ? -7.478 -6.717 -16.944 1.00 80.75 410 LEU A N 1
ATOM 3266 C CA . LEU A 1 410 ? -8.857 -7.212 -16.948 1.00 80.75 410 LEU A CA 1
ATOM 3267 C C . LEU A 1 410 ? -9.736 -6.524 -18.002 1.00 80.75 410 LEU A C 1
ATOM 3269 O O . LEU A 1 410 ? -10.664 -7.126 -18.536 1.00 80.75 410 LEU A O 1
ATOM 3273 N N . GLY A 1 411 ? -9.404 -5.285 -18.375 1.00 77.00 411 GLY A N 1
ATOM 3274 C CA . GLY A 1 411 ? -10.082 -4.554 -19.451 1.00 77.00 411 GLY A CA 1
ATOM 3275 C C . GLY A 1 411 ? -9.800 -5.058 -20.868 1.00 77.00 411 GLY A C 1
ATOM 3276 O O . GLY A 1 411 ? -10.457 -4.609 -21.804 1.00 77.00 411 GLY A O 1
ATOM 3277 N N . THR A 1 412 ? -8.816 -5.945 -21.051 1.00 78.88 412 THR A N 1
ATOM 3278 C CA . THR A 1 412 ? -8.467 -6.496 -22.375 1.00 78.88 412 THR A CA 1
ATOM 3279 C C . THR A 1 412 ? -9.276 -7.726 -22.762 1.00 78.88 412 THR A C 1
ATOM 3281 O O . THR A 1 412 ? -9.323 -8.060 -23.944 1.00 78.88 412 THR A O 1
ATOM 3284 N N . PHE A 1 413 ? -9.936 -8.366 -21.797 1.00 84.50 413 PHE A N 1
ATOM 3285 C CA . PHE A 1 413 ? -10.810 -9.505 -22.050 1.00 84.50 413 PHE A CA 1
ATOM 3286 C C . PHE A 1 413 ? -12.062 -9.067 -22.797 1.00 84.50 413 PHE A C 1
ATOM 3288 O O . PHE A 1 413 ? -12.686 -8.048 -22.474 1.00 84.50 413 PHE A O 1
ATOM 3295 N N . ASP A 1 414 ? -12.479 -9.874 -23.769 1.00 86.06 414 ASP A N 1
ATOM 3296 C CA . ASP A 1 414 ? -13.786 -9.663 -24.366 1.00 86.06 414 ASP A CA 1
ATOM 3297 C C . ASP A 1 414 ? -14.913 -10.053 -23.383 1.00 86.06 414 ASP A C 1
ATOM 3299 O O . ASP A 1 414 ? -14.723 -10.760 -22.387 1.00 86.06 414 ASP A O 1
ATOM 3303 N N . ARG A 1 415 ? -16.136 -9.575 -23.645 1.00 86.69 415 ARG A N 1
ATOM 3304 C CA . ARG A 1 415 ? -17.278 -9.839 -22.751 1.00 86.69 415 ARG A CA 1
ATOM 3305 C C . ARG A 1 415 ? -17.630 -11.324 -22.642 1.00 86.69 415 ARG A C 1
ATOM 3307 O O . ARG A 1 415 ? -18.236 -11.709 -21.647 1.00 86.69 415 ARG A O 1
ATOM 3314 N N . ASN A 1 416 ? -17.352 -12.135 -23.657 1.00 88.94 416 ASN A N 1
ATOM 3315 C CA . ASN A 1 416 ? -17.666 -13.561 -23.653 1.00 88.94 416 ASN A CA 1
ATOM 3316 C C . ASN A 1 416 ? -16.617 -14.356 -22.874 1.00 88.94 416 ASN A C 1
ATOM 3318 O O . ASN A 1 416 ? -16.999 -15.252 -22.127 1.00 88.94 416 ASN A O 1
ATOM 3322 N N . GLU A 1 417 ? -15.340 -13.996 -22.988 1.00 89.25 417 GLU A N 1
ATOM 3323 C CA . GLU A 1 417 ? -14.248 -14.533 -22.174 1.00 89.25 417 GLU A CA 1
ATOM 3324 C C . GLU A 1 417 ? -14.476 -14.221 -20.696 1.00 89.25 417 GLU A C 1
ATOM 3326 O O . GLU A 1 417 ? -14.470 -15.136 -19.876 1.00 89.25 417 GLU A O 1
ATOM 3331 N N . ALA A 1 418 ? -14.812 -12.966 -20.367 1.00 89.56 418 ALA A N 1
ATOM 3332 C CA . ALA A 1 418 ? -15.160 -12.576 -19.001 1.00 89.56 418 ALA A CA 1
ATOM 3333 C C . ALA A 1 418 ? -16.318 -13.421 -18.449 1.00 89.56 418 ALA A C 1
ATOM 3335 O O . ALA A 1 418 ? -16.243 -13.972 -17.354 1.00 89.56 418 ALA A O 1
ATOM 3336 N N . LYS A 1 419 ? -17.387 -13.601 -19.234 1.00 92.50 419 LYS A N 1
ATOM 3337 C CA . LYS A 1 419 ? -18.495 -14.494 -18.864 1.00 92.50 419 LYS A CA 1
ATOM 3338 C C . LYS A 1 419 ? -18.045 -15.946 -18.696 1.00 92.50 419 LYS A C 1
ATOM 3340 O O . LYS A 1 419 ? -18.581 -16.624 -17.828 1.00 92.50 419 LYS A O 1
ATOM 3345 N N . GLY A 1 420 ? -17.107 -16.419 -19.517 1.00 90.94 420 GLY A N 1
ATOM 3346 C CA . GLY A 1 420 ? -16.507 -17.751 -19.423 1.00 90.94 420 GLY A CA 1
ATOM 3347 C C . GLY A 1 420 ? -15.836 -17.976 -18.072 1.00 90.94 420 GLY A C 1
ATOM 3348 O O . GLY A 1 420 ? -16.207 -18.909 -17.368 1.00 90.94 420 GLY A O 1
ATOM 3349 N N . CYS A 1 421 ? -14.967 -17.054 -17.651 1.00 90.94 421 CYS A N 1
ATOM 3350 C CA . CYS A 1 421 ? -14.283 -17.132 -16.357 1.00 90.94 421 CYS A CA 1
ATOM 3351 C C . CYS A 1 421 ? -15.256 -17.220 -15.171 1.00 90.94 421 CYS A C 1
ATOM 3353 O O . CYS A 1 421 ? -15.019 -17.956 -14.220 1.00 90.94 421 CYS A O 1
ATOM 3355 N N . PHE A 1 422 ? -16.389 -16.515 -15.232 1.00 93.06 422 PHE A N 1
ATOM 3356 C CA . PHE A 1 422 ? -17.408 -16.565 -14.179 1.00 93.06 422 PHE A CA 1
ATOM 3357 C C . PHE A 1 422 ? -18.310 -17.808 -14.231 1.00 93.06 422 PHE A C 1
ATOM 3359 O O . PHE A 1 422 ? -18.910 -18.149 -13.214 1.00 93.06 422 PHE A O 1
ATOM 3366 N N . LYS A 1 423 ? -18.419 -18.504 -15.373 1.00 92.81 423 LYS A N 1
ATOM 3367 C CA . LYS A 1 423 ? -19.073 -19.827 -15.421 1.00 92.81 423 LYS A CA 1
ATOM 3368 C C . LYS A 1 423 ? -18.258 -20.867 -14.657 1.00 92.81 423 LYS A C 1
ATOM 3370 O O . LYS A 1 423 ? -18.835 -21.707 -13.979 1.00 92.81 423 LYS A O 1
ATOM 3375 N N . GLU A 1 424 ? -16.937 -20.764 -14.744 1.00 90.12 424 GLU A N 1
ATOM 3376 C CA . GLU A 1 424 ? -15.958 -21.637 -14.088 1.00 90.12 424 GLU A CA 1
ATOM 3377 C C . GLU A 1 424 ? -15.268 -20.889 -12.935 1.00 90.12 424 GLU A C 1
ATOM 3379 O O . GLU A 1 424 ? -14.051 -20.945 -12.748 1.00 90.12 424 GLU A O 1
ATOM 3384 N N . ILE A 1 425 ? -16.058 -20.141 -12.153 1.00 90.69 425 ILE A N 1
ATOM 3385 C CA . ILE A 1 425 ? -15.545 -19.245 -11.106 1.00 90.69 425 ILE A CA 1
ATOM 3386 C C . ILE A 1 425 ? -14.694 -19.982 -10.065 1.00 90.69 425 ILE A C 1
ATOM 3388 O O . ILE A 1 425 ? -13.742 -19.415 -9.540 1.00 90.69 425 ILE A O 1
ATOM 3392 N N . GLU A 1 426 ? -14.991 -21.251 -9.791 1.00 89.31 426 GLU A N 1
ATOM 3393 C CA . GLU A 1 426 ? -14.252 -22.065 -8.820 1.00 89.31 426 GLU A CA 1
ATOM 3394 C C . GLU A 1 426 ? -12.786 -22.294 -9.219 1.00 89.31 426 GLU A C 1
ATOM 3396 O O . GLU A 1 426 ? -11.929 -22.398 -8.344 1.00 89.31 426 GLU A O 1
ATOM 3401 N N . GLU A 1 427 ? -12.468 -22.304 -10.518 1.00 88.81 427 GLU A N 1
ATOM 3402 C CA . GLU A 1 427 ? -11.087 -22.450 -11.000 1.00 88.81 427 GLU A CA 1
ATOM 3403 C C . GLU A 1 427 ? -10.274 -21.157 -10.825 1.00 88.81 427 GLU A C 1
ATOM 3405 O O . GLU A 1 427 ? -9.068 -21.186 -10.545 1.00 88.81 427 GLU A O 1
ATOM 3410 N N . HIS A 1 428 ? -10.969 -20.021 -10.930 1.00 92.19 428 HIS A N 1
ATOM 3411 C CA . HIS A 1 428 ? -10.412 -18.671 -10.891 1.00 92.19 428 HIS A CA 1
ATOM 3412 C C . HIS A 1 428 ? -10.348 -18.101 -9.468 1.00 92.19 428 HIS A C 1
ATOM 3414 O O . HIS A 1 428 ? -9.637 -17.130 -9.222 1.00 92.19 428 HIS A O 1
ATOM 3420 N N . VAL A 1 429 ? -11.074 -18.686 -8.512 1.00 94.56 429 VAL A N 1
ATOM 3421 C CA . VAL A 1 429 ? -11.129 -18.188 -7.136 1.00 94.56 429 VAL A CA 1
ATOM 3422 C C . VAL A 1 429 ? -10.141 -18.912 -6.238 1.00 94.56 429 VAL A C 1
ATOM 3424 O O . VAL A 1 429 ? -10.204 -20.126 -6.040 1.00 94.56 429 VAL A O 1
ATOM 3427 N N . LYS A 1 430 ? -9.261 -18.129 -5.616 1.00 94.88 430 LYS A N 1
ATOM 3428 C CA . LYS A 1 430 ? -8.312 -18.587 -4.602 1.00 94.88 430 LYS A CA 1
ATOM 3429 C C . LYS A 1 430 ? -8.716 -18.070 -3.232 1.00 94.88 430 LYS A C 1
ATOM 3431 O O . LYS A 1 430 ? -9.241 -16.966 -3.095 1.00 94.88 430 LYS A O 1
ATOM 3436 N N . ILE A 1 431 ? -8.496 -18.875 -2.201 1.00 96.38 431 ILE A N 1
ATOM 3437 C CA . ILE A 1 431 ? -8.876 -18.557 -0.824 1.00 96.38 431 ILE A CA 1
ATOM 3438 C C . ILE A 1 431 ? -7.620 -18.347 0.009 1.00 96.38 431 ILE A C 1
ATOM 3440 O O . ILE A 1 431 ? -6.753 -19.221 0.066 1.00 96.38 431 ILE A O 1
ATOM 3444 N N . PHE A 1 432 ? -7.558 -17.224 0.720 1.00 96.56 432 PHE A N 1
ATOM 3445 C CA . PHE A 1 432 ? -6.488 -16.994 1.677 1.00 96.56 432 PHE A CA 1
ATOM 3446 C C . PHE A 1 432 ? -6.726 -17.774 2.969 1.00 96.56 432 PHE A C 1
ATOM 3448 O O . PHE A 1 432 ? -7.830 -17.793 3.520 1.00 96.56 432 PHE A O 1
ATOM 3455 N N . LEU A 1 433 ? -5.664 -18.404 3.463 1.00 94.69 433 LEU A N 1
ATOM 3456 C CA . LEU A 1 433 ? -5.670 -19.195 4.683 1.00 94.69 433 LEU A CA 1
ATOM 3457 C C . LEU A 1 433 ? -4.638 -18.651 5.669 1.00 94.69 433 LEU A C 1
ATOM 3459 O O . LEU A 1 433 ? -3.450 -18.557 5.357 1.00 94.69 433 LEU A O 1
ATOM 3463 N N . TRP A 1 434 ? -5.100 -18.346 6.879 1.00 94.06 434 TRP A N 1
ATOM 3464 C CA . TRP A 1 434 ? -4.228 -18.133 8.026 1.00 94.06 434 TRP A CA 1
ATOM 3465 C C . TRP A 1 434 ? -3.894 -19.479 8.658 1.00 94.06 434 TRP A C 1
ATOM 3467 O O . TRP A 1 434 ? -4.801 -20.220 9.039 1.00 94.06 434 TRP A O 1
ATOM 3477 N N . VAL A 1 435 ? -2.608 -19.805 8.755 1.00 90.00 435 VAL A N 1
ATOM 3478 C CA . VAL A 1 435 ? -2.150 -21.090 9.300 1.00 90.00 435 VAL A CA 1
ATOM 3479 C C . VAL A 1 435 ? -1.444 -20.882 10.631 1.00 90.00 435 VAL A C 1
ATOM 3481 O O . VAL A 1 435 ? -1.689 -21.634 11.571 1.00 90.00 435 VAL A O 1
ATOM 3484 N N . VAL A 1 436 ? -0.581 -19.870 10.715 1.00 91.12 436 VAL A N 1
ATOM 3485 C CA . VAL A 1 436 ? 0.290 -19.629 11.871 1.00 91.12 436 VAL A CA 1
ATOM 3486 C C . VAL A 1 436 ? 0.521 -18.133 12.089 1.00 91.12 436 VAL A C 1
ATOM 3488 O O . VAL A 1 436 ? 0.319 -17.327 11.185 1.00 91.12 436 VAL A O 1
ATOM 3491 N N . ASP A 1 437 ? 0.969 -17.734 13.278 1.00 90.56 437 ASP A N 1
ATOM 3492 C CA . ASP A 1 437 ? 1.178 -16.316 13.608 1.00 90.56 437 ASP A CA 1
ATOM 3493 C C . ASP A 1 437 ? 2.255 -15.638 12.736 1.00 90.56 437 ASP A C 1
ATOM 3495 O O . ASP A 1 437 ? 2.229 -14.417 12.544 1.00 90.56 437 ASP A O 1
ATOM 3499 N N . GLU A 1 438 ? 3.159 -16.413 12.125 1.00 92.62 438 GLU A N 1
ATOM 3500 C CA . GLU A 1 438 ? 4.128 -15.919 11.143 1.00 92.62 438 GLU A CA 1
ATOM 3501 C C . GLU A 1 438 ? 3.468 -15.305 9.896 1.00 92.62 438 GLU A C 1
ATOM 3503 O O . GLU A 1 438 ? 4.092 -14.467 9.242 1.00 92.62 438 GLU A O 1
ATOM 3508 N N . ASP A 1 439 ? 2.219 -15.665 9.571 1.00 93.00 439 ASP A N 1
ATOM 3509 C CA . ASP A 1 439 ? 1.436 -15.016 8.510 1.00 93.00 439 ASP A CA 1
ATOM 3510 C C . ASP A 1 439 ? 1.257 -13.516 8.808 1.00 93.00 439 ASP A C 1
ATOM 3512 O O . ASP A 1 439 ? 1.490 -12.655 7.952 1.00 93.00 439 ASP A O 1
ATOM 3516 N N . GLY A 1 440 ? 0.937 -13.182 10.060 1.00 93.56 440 GLY A N 1
ATOM 3517 C CA . GLY A 1 440 ? 0.816 -11.802 10.525 1.00 93.56 440 GLY A CA 1
ATOM 3518 C C . GLY A 1 440 ? 2.144 -11.053 10.517 1.00 93.56 440 GLY A C 1
ATOM 3519 O O . GLY A 1 440 ? 2.204 -9.886 10.114 1.00 93.56 440 GLY A O 1
ATOM 3520 N N . GLU A 1 441 ? 3.227 -11.710 10.934 1.00 94.81 441 GLU A N 1
ATOM 3521 C CA . GLU A 1 441 ? 4.564 -11.111 10.912 1.00 94.81 441 GLU A CA 1
ATOM 3522 C C . GLU A 1 441 ? 5.064 -10.841 9.489 1.00 94.81 441 GLU A C 1
ATOM 3524 O O . GLU A 1 441 ? 5.672 -9.791 9.260 1.00 94.81 441 GLU A O 1
ATOM 3529 N N . ALA A 1 442 ? 4.738 -11.704 8.521 1.00 96.19 442 ALA A N 1
ATOM 3530 C CA . ALA A 1 442 ? 5.033 -11.477 7.107 1.00 96.19 442 ALA A CA 1
ATOM 3531 C C . ALA A 1 442 ? 4.292 -10.243 6.559 1.00 96.19 442 ALA A C 1
ATOM 3533 O O . ALA A 1 442 ? 4.889 -9.403 5.883 1.00 96.19 442 ALA A O 1
ATOM 3534 N N . ILE A 1 443 ? 3.017 -10.052 6.919 1.00 96.38 443 ILE A N 1
ATOM 3535 C CA . ILE A 1 443 ? 2.276 -8.836 6.541 1.00 96.38 443 ILE A CA 1
ATOM 3536 C C . ILE A 1 443 ? 2.921 -7.594 7.183 1.00 96.38 443 ILE A C 1
ATOM 3538 O O . ILE A 1 443 ? 3.084 -6.560 6.532 1.00 96.38 443 ILE A O 1
ATOM 3542 N N . LYS A 1 444 ? 3.330 -7.662 8.459 1.00 95.19 444 LYS A N 1
ATOM 3543 C CA . LYS A 1 444 ? 4.019 -6.538 9.122 1.00 95.19 444 LYS A CA 1
ATOM 3544 C C . LYS A 1 444 ? 5.363 -6.220 8.465 1.00 95.19 444 LYS A C 1
ATOM 3546 O O . LYS A 1 444 ? 5.668 -5.041 8.301 1.00 95.19 444 LYS A O 1
ATOM 3551 N N . LEU A 1 445 ? 6.143 -7.232 8.085 1.00 95.38 445 LEU A N 1
ATOM 3552 C CA . LEU A 1 445 ? 7.417 -7.079 7.371 1.00 95.38 445 LEU A CA 1
ATOM 3553 C C . LEU A 1 445 ? 7.247 -6.245 6.091 1.00 95.38 445 LEU A C 1
ATOM 3555 O O . LEU A 1 445 ? 7.999 -5.294 5.855 1.00 95.38 445 LEU A O 1
ATOM 3559 N N . ALA A 1 446 ? 6.211 -6.555 5.311 1.00 94.94 446 ALA A N 1
ATOM 3560 C CA . ALA A 1 446 ? 5.942 -5.889 4.043 1.00 94.94 446 ALA A CA 1
ATOM 3561 C C . ALA A 1 446 ? 5.465 -4.433 4.196 1.00 94.94 446 ALA A C 1
ATOM 3563 O O . ALA A 1 446 ? 5.856 -3.580 3.401 1.00 94.94 446 ALA A O 1
ATOM 3564 N N . PHE A 1 447 ? 4.658 -4.115 5.219 1.00 94.94 447 PHE A N 1
ATOM 3565 C CA . PHE A 1 447 ? 3.953 -2.822 5.284 1.00 94.94 447 PHE A CA 1
ATOM 3566 C C . PHE A 1 447 ? 4.366 -1.881 6.424 1.00 94.94 447 PHE A C 1
ATOM 3568 O O . PHE A 1 447 ? 4.059 -0.693 6.334 1.00 94.94 447 PHE A O 1
ATOM 3575 N N . SER A 1 448 ? 5.068 -2.360 7.459 1.00 92.75 448 SER A N 1
ATOM 3576 C CA . SER A 1 448 ? 5.480 -1.545 8.617 1.00 92.75 448 SER A CA 1
ATOM 3577 C C . SER A 1 448 ? 6.756 -0.742 8.354 1.00 92.75 448 SER A C 1
ATOM 3579 O O . SER A 1 448 ? 7.769 -1.317 7.943 1.00 92.75 448 SER A O 1
ATOM 3581 N N . LYS A 1 449 ? 6.771 0.559 8.675 1.00 87.19 449 LYS A N 1
ATOM 3582 C CA . LYS A 1 449 ? 7.992 1.394 8.643 1.00 87.19 449 LYS A CA 1
ATOM 3583 C C . LYS A 1 449 ? 9.031 1.001 9.688 1.00 87.19 449 LYS A C 1
ATOM 3585 O O . LYS A 1 449 ? 10.207 1.293 9.507 1.00 87.19 449 LYS A O 1
ATOM 3590 N N . THR A 1 450 ? 8.644 0.324 10.765 1.00 89.88 450 THR A N 1
ATOM 3591 C CA . THR A 1 450 ? 9.614 -0.128 11.778 1.00 89.88 450 THR A CA 1
ATOM 3592 C C . THR A 1 450 ? 10.493 -1.280 11.288 1.00 89.88 450 THR A C 1
ATOM 3594 O O . THR A 1 450 ? 11.559 -1.505 11.848 1.00 89.88 450 THR A O 1
ATOM 3597 N N . LYS A 1 451 ? 10.079 -1.979 10.221 1.00 92.12 451 LYS A N 1
ATOM 3598 C CA . LYS A 1 451 ? 10.748 -3.172 9.681 1.00 92.12 451 LYS A CA 1
ATOM 3599 C C . LYS A 1 451 ? 11.535 -2.903 8.393 1.00 92.12 451 LYS A C 1
ATOM 3601 O O . LYS A 1 451 ? 11.690 -3.797 7.570 1.00 92.12 451 LYS A O 1
ATOM 3606 N N . ILE A 1 452 ? 12.028 -1.678 8.184 1.00 91.88 452 ILE A N 1
ATOM 3607 C CA . ILE A 1 452 ? 12.758 -1.315 6.952 1.00 91.88 452 ILE A CA 1
ATOM 3608 C C . ILE A 1 452 ? 13.996 -2.198 6.744 1.00 91.88 452 ILE A C 1
ATOM 3610 O O . ILE A 1 452 ? 14.180 -2.723 5.649 1.00 91.88 452 ILE A O 1
ATOM 3614 N N . GLU A 1 453 ? 14.819 -2.408 7.774 1.00 93.81 453 GLU A N 1
ATOM 3615 C CA . GLU A 1 453 ? 16.033 -3.230 7.643 1.00 93.81 453 GLU A CA 1
ATOM 3616 C C . GLU A 1 453 ? 15.713 -4.716 7.420 1.00 93.81 453 GLU A C 1
ATOM 3618 O O . GLU A 1 453 ? 16.323 -5.355 6.562 1.00 93.81 453 GLU A O 1
ATOM 3623 N N . GLU A 1 454 ? 14.697 -5.254 8.105 1.00 95.06 454 GLU A N 1
ATOM 3624 C CA . GLU A 1 454 ? 14.194 -6.610 7.841 1.00 95.06 454 GLU A CA 1
ATOM 3625 C C . GLU A 1 454 ? 13.696 -6.735 6.393 1.00 95.06 454 GLU A C 1
ATOM 3627 O O . GLU A 1 454 ? 14.018 -7.707 5.714 1.00 95.06 454 GLU A O 1
ATOM 3632 N N . ARG A 1 455 ? 12.976 -5.727 5.883 1.00 95.06 455 ARG A N 1
ATOM 3633 C CA . ARG A 1 455 ? 12.469 -5.704 4.505 1.00 95.06 455 ARG A CA 1
ATOM 3634 C C . ARG A 1 455 ? 13.596 -5.644 3.477 1.00 95.06 455 ARG A C 1
ATOM 3636 O O . ARG A 1 455 ? 13.521 -6.323 2.460 1.00 95.06 455 ARG A O 1
ATOM 3643 N N . LYS A 1 456 ? 14.660 -4.875 3.734 1.00 95.19 456 LYS A N 1
ATOM 3644 C CA . LYS A 1 456 ? 15.855 -4.869 2.873 1.00 95.19 456 LYS A CA 1
ATOM 3645 C C . LYS A 1 456 ? 16.508 -6.247 2.825 1.00 95.19 456 LYS A C 1
ATOM 3647 O O . LYS A 1 456 ? 16.865 -6.701 1.743 1.00 95.19 456 LYS A O 1
ATOM 3652 N N . ASN A 1 457 ? 16.657 -6.913 3.970 1.00 95.75 457 ASN A N 1
ATOM 3653 C CA . ASN A 1 457 ? 17.228 -8.261 4.026 1.00 95.75 457 ASN A CA 1
ATOM 3654 C C . ASN A 1 457 ? 16.338 -9.294 3.331 1.00 95.75 457 ASN A C 1
ATOM 3656 O O . ASN A 1 457 ? 16.847 -10.118 2.582 1.00 95.75 457 ASN A O 1
ATOM 3660 N N . TRP A 1 458 ? 15.024 -9.193 3.507 1.00 95.62 458 TRP A N 1
ATOM 3661 C CA . TRP A 1 458 ? 14.038 -10.007 2.802 1.00 95.62 458 TRP A CA 1
ATOM 3662 C C . TRP A 1 458 ? 14.153 -9.870 1.278 1.00 95.62 458 TRP A C 1
ATOM 3664 O O . TRP A 1 458 ? 14.235 -10.871 0.576 1.00 95.62 458 TRP A O 1
ATOM 3674 N N . ILE A 1 459 ? 14.273 -8.640 0.770 1.00 95.38 459 ILE A N 1
ATOM 3675 C CA . ILE A 1 459 ? 14.488 -8.376 -0.661 1.00 95.38 459 ILE A CA 1
ATOM 3676 C C . ILE A 1 459 ? 15.841 -8.925 -1.142 1.00 95.38 459 ILE A C 1
ATOM 3678 O O . ILE A 1 459 ? 15.924 -9.460 -2.241 1.00 95.38 459 ILE A O 1
ATOM 3682 N N . ARG A 1 460 ? 16.906 -8.832 -0.333 1.00 94.62 460 ARG A N 1
ATOM 3683 C CA . ARG A 1 460 ? 18.231 -9.395 -0.675 1.00 94.62 460 ARG A CA 1
ATOM 3684 C C . ARG A 1 460 ? 18.235 -10.921 -0.775 1.00 94.62 460 ARG A C 1
ATOM 3686 O O . ARG A 1 460 ? 19.086 -11.464 -1.464 1.00 94.62 460 ARG A O 1
ATOM 3693 N N . GLN A 1 461 ? 17.331 -11.589 -0.065 1.00 94.06 461 GLN A N 1
ATOM 3694 C CA . GLN A 1 461 ? 17.173 -13.045 -0.082 1.00 94.06 461 GLN A CA 1
ATOM 3695 C C . GLN A 1 461 ? 16.274 -13.530 -1.227 1.00 94.06 461 GLN A C 1
ATOM 3697 O O . GLN A 1 461 ? 16.013 -14.724 -1.323 1.00 94.06 461 GLN A O 1
ATOM 3702 N N . PHE A 1 462 ? 15.779 -12.627 -2.081 1.00 93.81 462 PHE A N 1
ATOM 3703 C CA . PHE A 1 462 ? 14.986 -13.003 -3.245 1.00 93.81 462 PHE A CA 1
ATOM 3704 C C . PHE A 1 462 ? 15.802 -13.866 -4.216 1.00 93.81 462 PHE A C 1
ATOM 3706 O O . PHE A 1 462 ? 16.864 -13.456 -4.685 1.00 93.81 462 PHE A O 1
ATOM 3713 N N . GLU A 1 463 ? 15.256 -15.027 -4.571 1.00 91.00 463 GLU A N 1
ATOM 3714 C CA . GLU A 1 463 ? 15.822 -15.912 -5.586 1.00 91.00 463 GLU A CA 1
ATOM 3715 C C . GLU A 1 463 ? 15.050 -15.760 -6.910 1.00 91.00 463 GLU A C 1
ATOM 3717 O O . GLU A 1 463 ? 13.822 -15.933 -6.931 1.00 91.00 463 GLU A O 1
ATOM 3722 N N . PRO A 1 464 ? 15.727 -15.446 -8.033 1.00 87.81 464 PRO A N 1
ATOM 3723 C CA . PRO A 1 464 ? 15.095 -15.413 -9.348 1.00 87.81 464 PRO A CA 1
ATOM 3724 C C . PRO A 1 464 ? 14.395 -16.735 -9.676 1.00 87.81 464 PRO A C 1
ATOM 3726 O O . PRO A 1 464 ? 14.936 -17.812 -9.446 1.00 87.81 464 PRO A O 1
ATOM 3729 N N . GLY A 1 465 ? 13.187 -16.650 -10.232 1.00 84.12 465 GLY A N 1
ATOM 3730 C CA . GLY A 1 465 ? 12.335 -17.820 -10.467 1.00 84.12 465 GLY A CA 1
ATOM 3731 C C . GLY A 1 465 ? 11.400 -18.154 -9.304 1.00 84.12 465 GLY A C 1
ATOM 3732 O O . GLY A 1 465 ? 10.621 -19.092 -9.418 1.00 84.12 465 GLY A O 1
ATOM 3733 N N . THR A 1 466 ? 11.412 -17.381 -8.215 1.00 87.38 466 THR A N 1
ATOM 3734 C CA . THR A 1 466 ? 10.355 -17.445 -7.198 1.00 87.38 466 THR A CA 1
ATOM 3735 C C . THR A 1 466 ? 9.018 -17.005 -7.804 1.00 87.38 466 THR A C 1
ATOM 3737 O O . THR A 1 466 ? 8.912 -15.902 -8.337 1.00 87.38 466 THR A O 1
ATOM 3740 N N . PHE A 1 467 ? 7.986 -17.842 -7.697 1.00 87.31 467 PHE A N 1
ATOM 3741 C CA . PHE A 1 467 ? 6.610 -17.503 -8.069 1.00 87.31 467 PHE A CA 1
ATOM 3742 C C . PHE A 1 467 ? 5.609 -18.208 -7.150 1.00 87.31 467 PHE A C 1
ATOM 3744 O O . PHE A 1 467 ? 5.935 -19.194 -6.479 1.00 87.31 467 PHE A O 1
ATOM 3751 N N . LEU A 1 468 ? 4.381 -17.692 -7.108 1.00 88.75 468 LEU A N 1
ATOM 3752 C CA . LEU A 1 468 ? 3.270 -18.341 -6.424 1.00 88.75 468 LEU A CA 1
ATOM 3753 C C . LEU A 1 468 ? 2.593 -19.339 -7.371 1.00 88.75 468 LEU A C 1
ATOM 3755 O O . LEU A 1 468 ? 2.176 -18.973 -8.468 1.00 88.75 468 LEU A O 1
ATOM 3759 N N . ASP A 1 469 ? 2.490 -20.598 -6.947 1.00 84.00 469 ASP A N 1
ATOM 3760 C CA . ASP A 1 469 ? 1.805 -21.645 -7.707 1.00 84.00 469 ASP A CA 1
ATOM 3761 C C . ASP A 1 469 ? 0.289 -21.397 -7.724 1.00 84.00 469 ASP A C 1
ATOM 3763 O O . ASP A 1 469 ? -0.404 -21.607 -6.727 1.00 84.00 469 ASP A O 1
ATOM 3767 N N . GLN A 1 470 ? -0.219 -20.971 -8.882 1.00 83.50 470 GLN A N 1
ATOM 3768 C CA . GLN A 1 470 ? -1.625 -20.623 -9.088 1.00 83.50 470 GLN A CA 1
ATOM 3769 C C . GLN A 1 470 ? -2.541 -21.844 -9.272 1.00 83.50 470 GLN A C 1
ATOM 3771 O O . GLN A 1 470 ? -3.761 -21.698 -9.376 1.00 83.50 470 GLN A O 1
ATOM 3776 N N . LYS A 1 471 ? -2.007 -23.073 -9.284 1.00 81.94 471 LYS A N 1
ATOM 3777 C CA . LYS A 1 471 ? -2.836 -24.292 -9.353 1.00 81.94 471 LYS A CA 1
ATOM 3778 C C . LYS A 1 471 ? -3.517 -24.599 -8.026 1.00 81.94 471 LYS A C 1
ATOM 3780 O O . LYS A 1 471 ? -4.569 -25.233 -7.998 1.00 81.94 471 LYS A O 1
ATOM 3785 N N . GLN A 1 472 ? -2.938 -24.145 -6.921 1.00 85.88 472 GLN A N 1
ATOM 3786 C CA . GLN A 1 472 ? -3.486 -24.375 -5.590 1.00 85.88 472 GLN A CA 1
ATOM 3787 C C . GLN A 1 472 ? -4.722 -23.499 -5.377 1.00 85.88 472 GLN A C 1
ATOM 3789 O O . GLN A 1 472 ? -4.746 -22.343 -5.779 1.00 85.88 472 GLN A O 1
ATOM 3794 N N . CYS A 1 473 ? -5.767 -24.041 -4.746 1.00 88.94 473 CYS A N 1
ATOM 3795 C CA . CYS A 1 473 ? -6.966 -23.269 -4.388 1.00 88.94 473 CYS A CA 1
ATOM 3796 C C . CYS A 1 473 ? -6.751 -22.429 -3.113 1.00 88.94 473 CYS A C 1
ATOM 3798 O O . CYS A 1 473 ? -7.422 -21.421 -2.903 1.00 88.94 473 CYS A O 1
ATOM 3800 N N . LEU A 1 474 ? -5.806 -22.834 -2.258 1.00 94.00 474 LEU A N 1
ATOM 3801 C CA . LEU A 1 474 ? -5.520 -22.187 -0.980 1.00 94.00 474 LEU A CA 1
ATOM 3802 C C . LEU A 1 474 ? -4.174 -21.467 -1.036 1.00 94.00 474 LEU A C 1
ATOM 3804 O O . LEU A 1 474 ? -3.164 -22.081 -1.370 1.00 94.00 474 LEU A O 1
ATOM 3808 N N . ILE A 1 475 ? -4.157 -20.199 -0.637 1.00 94.81 475 ILE A N 1
ATOM 3809 C CA . ILE A 1 475 ? -2.956 -19.363 -0.575 1.00 94.81 475 ILE A CA 1
ATOM 3810 C C . ILE A 1 475 ? -2.695 -19.002 0.885 1.00 94.81 475 ILE A C 1
ATOM 3812 O O . ILE A 1 475 ? -3.553 -18.438 1.563 1.00 94.81 475 ILE A O 1
ATOM 3816 N N . LYS A 1 476 ? -1.501 -19.302 1.398 1.00 95.50 476 LYS A N 1
ATOM 3817 C CA . LYS A 1 476 ? -1.096 -18.813 2.724 1.00 95.50 476 LYS A CA 1
ATOM 3818 C C . LYS A 1 476 ? -0.691 -17.350 2.617 1.00 95.50 476 LYS A C 1
ATOM 3820 O O . LYS A 1 476 ? -0.002 -16.980 1.665 1.00 95.50 476 LYS A O 1
ATOM 3825 N N . TYR A 1 477 ? -1.029 -16.528 3.608 1.00 96.44 477 TYR A N 1
ATOM 3826 C CA . TYR A 1 477 ? -0.624 -15.116 3.602 1.00 96.44 477 TYR A CA 1
ATOM 3827 C C . TYR A 1 477 ? 0.900 -14.967 3.509 1.00 96.44 477 TYR A C 1
ATOM 3829 O O . TYR A 1 477 ? 1.390 -14.167 2.717 1.00 96.44 477 TYR A O 1
ATOM 3837 N N . LYS A 1 478 ? 1.666 -15.781 4.242 1.00 95.88 478 LYS A N 1
ATOM 3838 C CA . LYS A 1 478 ? 3.131 -15.804 4.150 1.00 95.88 478 LYS A CA 1
ATOM 3839 C C . LYS A 1 478 ? 3.637 -16.162 2.749 1.00 95.88 478 LYS A C 1
ATOM 3841 O O . LYS A 1 478 ? 4.631 -15.582 2.312 1.00 95.88 478 LYS A O 1
ATOM 3846 N N . ASP A 1 479 ? 2.994 -17.104 2.060 1.00 95.44 479 ASP A N 1
ATOM 3847 C CA . ASP A 1 479 ? 3.372 -17.480 0.693 1.00 95.44 479 ASP A CA 1
ATOM 3848 C C . ASP A 1 479 ? 3.070 -16.342 -0.283 1.00 95.44 479 ASP A C 1
ATOM 3850 O O . ASP A 1 479 ? 3.943 -15.982 -1.064 1.00 95.44 479 ASP A O 1
ATOM 3854 N N . PHE A 1 480 ? 1.904 -15.702 -0.176 1.00 96.12 480 PHE A N 1
ATOM 3855 C CA . PHE A 1 480 ? 1.581 -14.505 -0.957 1.00 96.12 480 PHE A CA 1
ATOM 3856 C C . PHE A 1 480 ? 2.630 -13.399 -0.776 1.00 96.12 480 PHE A C 1
ATOM 3858 O O . PHE A 1 480 ? 3.155 -12.872 -1.757 1.00 96.12 480 PHE A O 1
ATOM 3865 N N . ILE A 1 481 ? 3.000 -13.082 0.473 1.00 97.00 481 ILE A N 1
ATOM 3866 C CA . ILE A 1 481 ? 4.024 -12.066 0.741 1.00 97.00 481 ILE A CA 1
ATOM 3867 C C . ILE A 1 481 ? 5.347 -12.466 0.073 1.00 97.00 481 ILE A C 1
ATOM 3869 O O . ILE A 1 481 ? 5.889 -11.700 -0.719 1.00 97.00 481 ILE A O 1
ATOM 3873 N N . ASN A 1 482 ? 5.843 -13.675 0.343 1.00 95.94 482 ASN A N 1
ATOM 3874 C CA . ASN A 1 482 ? 7.190 -14.095 -0.054 1.00 95.94 482 ASN A CA 1
ATOM 3875 C C . ASN A 1 482 ? 7.331 -14.557 -1.507 1.00 95.94 482 ASN A C 1
ATOM 3877 O O . ASN A 1 482 ? 8.460 -14.678 -1.968 1.00 95.94 482 ASN A O 1
ATOM 3881 N N . LYS A 1 483 ? 6.234 -14.852 -2.212 1.00 93.81 483 LYS A N 1
ATOM 3882 C CA . LYS A 1 483 ? 6.275 -15.403 -3.577 1.00 93.81 483 LYS A CA 1
ATOM 3883 C C . LYS A 1 483 ? 5.603 -14.528 -4.625 1.00 93.81 483 LYS A C 1
ATOM 3885 O O . LYS A 1 483 ? 5.881 -14.706 -5.805 1.00 93.81 483 LYS A O 1
ATOM 3890 N N . GLU A 1 484 ? 4.759 -13.584 -4.215 1.00 93.88 484 GLU A N 1
ATOM 3891 C CA . GLU A 1 484 ? 4.045 -12.699 -5.137 1.00 93.88 484 GLU A CA 1
ATOM 3892 C C . GLU A 1 484 ? 4.295 -11.216 -4.829 1.00 93.88 484 GLU A C 1
ATOM 3894 O O . GLU A 1 484 ? 4.790 -10.486 -5.687 1.00 93.88 484 GLU A O 1
ATOM 3899 N N . LEU A 1 485 ? 4.070 -10.759 -3.591 1.00 96.31 485 LEU A N 1
ATOM 3900 C CA . LEU A 1 485 ? 4.303 -9.353 -3.227 1.00 96.31 485 LEU A CA 1
ATOM 3901 C C . LEU A 1 485 ? 5.791 -8.957 -3.301 1.00 96.31 485 LEU A C 1
ATOM 3903 O O . LEU A 1 485 ? 6.126 -7.796 -3.562 1.00 96.31 485 LEU A O 1
ATOM 3907 N N . ILE A 1 486 ? 6.706 -9.911 -3.100 1.00 95.75 486 ILE A N 1
ATOM 3908 C CA . ILE A 1 486 ? 8.140 -9.670 -3.299 1.00 95.75 486 ILE A CA 1
ATOM 3909 C C . ILE A 1 486 ? 8.453 -9.271 -4.746 1.00 95.75 486 ILE A C 1
ATOM 3911 O O . ILE A 1 486 ? 9.281 -8.389 -4.962 1.00 95.75 486 ILE A O 1
ATOM 3915 N N . LEU A 1 487 ? 7.742 -9.835 -5.731 1.00 93.38 487 LEU A N 1
ATOM 3916 C CA . LEU A 1 487 ? 7.939 -9.524 -7.149 1.00 93.38 487 LEU A CA 1
ATOM 3917 C C . LEU A 1 487 ? 7.577 -8.068 -7.434 1.00 93.38 487 LEU A C 1
ATOM 3919 O O . LEU A 1 487 ? 8.320 -7.374 -8.125 1.00 93.38 487 LEU A O 1
ATOM 3923 N N . PHE A 1 488 ? 6.506 -7.568 -6.810 1.00 94.50 488 PHE A N 1
ATOM 3924 C CA . PHE A 1 488 ? 6.202 -6.140 -6.825 1.00 94.50 488 PHE A CA 1
ATOM 3925 C C . PHE A 1 488 ? 7.334 -5.304 -6.230 1.00 94.50 488 PHE A C 1
ATOM 3927 O O . PHE A 1 488 ? 7.726 -4.307 -6.828 1.00 94.50 488 PHE A O 1
ATOM 3934 N N . SER A 1 489 ? 7.876 -5.711 -5.081 1.00 94.94 489 SER A N 1
ATOM 3935 C CA . SER A 1 489 ? 8.943 -4.966 -4.400 1.00 94.94 489 SER A CA 1
ATOM 3936 C C . SER A 1 489 ? 10.204 -4.864 -5.268 1.00 94.94 489 SER A C 1
ATOM 3938 O O . SER A 1 489 ? 10.816 -3.800 -5.350 1.00 94.94 489 SER A O 1
ATOM 3940 N N . ILE A 1 490 ? 10.565 -5.948 -5.962 1.00 93.38 490 ILE A N 1
ATOM 3941 C CA . ILE A 1 490 ? 11.677 -5.981 -6.922 1.00 93.38 490 ILE A CA 1
ATOM 3942 C C . ILE A 1 490 ? 11.375 -5.097 -8.140 1.00 93.38 490 ILE A C 1
ATOM 3944 O O . ILE A 1 490 ? 12.197 -4.256 -8.505 1.00 93.38 490 ILE A O 1
ATOM 3948 N N . ALA A 1 491 ? 10.189 -5.233 -8.738 1.00 91.56 491 ALA A N 1
ATOM 3949 C CA . ALA A 1 491 ? 9.787 -4.443 -9.900 1.00 91.56 491 ALA A CA 1
ATOM 3950 C C . ALA A 1 491 ? 9.691 -2.941 -9.582 1.00 91.56 491 ALA A C 1
ATOM 3952 O O . ALA A 1 491 ? 10.022 -2.097 -10.411 1.00 91.56 491 ALA A O 1
ATOM 3953 N N . ASP A 1 492 ? 9.241 -2.574 -8.384 1.00 93.38 492 ASP A N 1
ATOM 3954 C CA . ASP A 1 492 ? 9.235 -1.194 -7.901 1.00 93.38 492 ASP A CA 1
ATOM 3955 C C . ASP A 1 492 ? 10.663 -0.644 -7.774 1.00 93.38 492 ASP A C 1
ATOM 3957 O O . ASP A 1 492 ? 10.946 0.445 -8.268 1.00 93.38 492 ASP A O 1
ATOM 3961 N N . LEU A 1 493 ? 11.609 -1.415 -7.227 1.00 92.38 493 LEU A N 1
ATOM 3962 C CA . LEU A 1 493 ? 13.018 -1.005 -7.184 1.00 92.38 493 LEU A CA 1
ATOM 3963 C C . LEU A 1 493 ? 13.609 -0.788 -8.581 1.00 92.38 493 LEU A C 1
ATOM 3965 O O . LEU A 1 493 ? 14.252 0.235 -8.810 1.00 92.38 493 LEU A O 1
ATOM 3969 N N . GLN A 1 494 ? 13.350 -1.698 -9.522 1.00 90.25 494 GLN A N 1
ATOM 3970 C CA . GLN A 1 494 ? 13.813 -1.585 -10.912 1.00 90.25 494 GLN A CA 1
ATOM 3971 C C . GLN A 1 494 ? 13.235 -0.357 -11.637 1.00 90.25 494 GLN A C 1
ATOM 3973 O O . GLN A 1 494 ? 13.892 0.243 -12.492 1.00 90.25 494 GLN A O 1
ATOM 3978 N N . ARG A 1 495 ? 11.998 0.031 -11.305 1.00 89.31 495 ARG A N 1
ATOM 3979 C CA . ARG A 1 495 ? 11.320 1.199 -11.888 1.00 89.31 495 ARG A CA 1
ATOM 3980 C C . ARG A 1 495 ? 11.722 2.511 -11.219 1.00 89.31 495 ARG A C 1
ATOM 3982 O O . ARG A 1 495 ? 11.753 3.545 -11.888 1.00 89.31 495 ARG A O 1
ATOM 3989 N N . SER A 1 496 ? 12.038 2.478 -9.929 1.00 91.25 496 SER A N 1
ATOM 3990 C CA . SER A 1 496 ? 12.215 3.675 -9.105 1.00 91.25 496 SER A CA 1
ATOM 3991 C C . SER A 1 496 ? 13.674 4.089 -8.922 1.00 91.25 496 SER A C 1
ATOM 3993 O O . SER A 1 496 ? 13.938 5.292 -8.825 1.00 91.25 496 SER A O 1
ATOM 3995 N N . ILE A 1 497 ? 14.615 3.140 -8.906 1.00 92.06 497 ILE A N 1
ATOM 3996 C CA . ILE A 1 497 ? 16.052 3.386 -8.725 1.00 92.06 497 ILE A CA 1
ATOM 3997 C C . ILE A 1 497 ? 16.761 3.320 -10.090 1.00 92.06 497 ILE A C 1
ATOM 3999 O O . ILE A 1 497 ? 16.562 2.359 -10.833 1.00 92.06 497 ILE A O 1
ATOM 4003 N N . PRO A 1 498 ? 17.567 4.329 -10.468 1.00 91.75 498 PRO A N 1
ATOM 4004 C CA . PRO A 1 498 ? 18.279 4.316 -11.744 1.00 91.75 498 PRO A CA 1
ATOM 4005 C C . PRO A 1 498 ? 19.457 3.338 -11.739 1.00 91.75 498 PRO A C 1
ATOM 4007 O O . PRO A 1 498 ? 20.016 3.018 -10.688 1.00 91.75 498 PRO A O 1
ATOM 4010 N N . SER A 1 499 ? 19.894 2.927 -12.931 1.00 91.75 499 SER A N 1
ATOM 4011 C CA . SER A 1 499 ? 21.176 2.230 -13.071 1.00 91.75 499 SER A CA 1
ATOM 4012 C C . SER A 1 499 ? 22.334 3.198 -12.828 1.00 91.75 499 SER A C 1
ATOM 4014 O O . SER A 1 499 ? 22.304 4.344 -13.273 1.00 91.75 499 SER A O 1
ATOM 4016 N N . MET A 1 500 ? 23.388 2.727 -12.163 1.00 91.38 500 MET A N 1
ATOM 4017 C CA . MET A 1 500 ? 24.624 3.494 -11.975 1.00 91.38 500 MET A CA 1
ATOM 4018 C C . MET A 1 500 ? 25.338 3.785 -13.308 1.00 91.38 500 MET A C 1
ATOM 4020 O O . MET A 1 500 ? 26.069 4.766 -13.403 1.00 91.38 500 MET A O 1
ATOM 4024 N N . VAL A 1 501 ? 25.131 2.943 -14.327 1.00 91.69 501 VAL A N 1
ATOM 4025 C CA . VAL A 1 501 ? 25.856 3.017 -15.605 1.00 91.69 501 VAL A CA 1
ATOM 4026 C C . VAL A 1 501 ? 25.351 4.179 -16.460 1.00 91.69 501 VAL A C 1
ATOM 4028 O O . VAL A 1 501 ? 26.127 5.050 -16.847 1.00 91.69 501 VAL A O 1
ATOM 4031 N N . ASP A 1 502 ? 24.043 4.224 -16.727 1.00 92.25 502 ASP A N 1
ATOM 4032 C CA . ASP A 1 502 ? 23.432 5.272 -17.551 1.00 92.25 502 ASP A CA 1
ATOM 4033 C C . ASP A 1 502 ? 22.738 6.371 -16.746 1.00 92.25 502 ASP A C 1
ATOM 4035 O O . ASP A 1 502 ? 22.410 7.407 -17.314 1.00 92.25 502 ASP A O 1
ATOM 4039 N N . GLY A 1 503 ? 22.508 6.183 -15.446 1.00 89.81 503 GLY A N 1
ATOM 4040 C CA . GLY A 1 503 ? 21.738 7.119 -14.629 1.00 89.81 503 GLY A CA 1
ATOM 4041 C C . GLY A 1 503 ? 20.250 7.159 -14.955 1.00 89.81 503 GLY A C 1
ATOM 4042 O O . GLY A 1 503 ? 19.569 8.090 -14.532 1.00 89.81 503 GLY A O 1
ATOM 4043 N N . LEU A 1 504 ? 19.736 6.182 -15.708 1.00 90.12 504 LEU A N 1
ATOM 4044 C CA . LEU A 1 504 ? 18.351 6.144 -16.158 1.00 90.12 504 LEU A CA 1
ATOM 4045 C C . LEU A 1 504 ? 17.536 5.123 -15.362 1.00 90.12 504 LEU A C 1
ATOM 4047 O O . LEU A 1 504 ? 17.970 3.995 -15.105 1.00 90.12 504 LEU A O 1
ATOM 4051 N N . LYS A 1 505 ? 16.304 5.499 -15.017 1.00 90.44 505 LYS A N 1
ATOM 4052 C CA . LYS A 1 505 ? 15.259 4.543 -14.612 1.00 90.44 505 LYS A CA 1
ATOM 4053 C C . LYS A 1 505 ? 14.682 3.830 -15.837 1.00 90.44 505 LYS A C 1
ATOM 4055 O O . LYS A 1 505 ? 14.768 4.345 -16.956 1.00 90.44 505 LYS A O 1
ATOM 4060 N N . LEU A 1 506 ? 14.016 2.695 -15.622 1.00 88.50 506 LEU A N 1
ATOM 4061 C CA . LEU A 1 506 ? 13.453 1.871 -16.700 1.00 88.50 506 LEU A CA 1
ATOM 4062 C C . LEU A 1 506 ? 12.576 2.674 -17.681 1.00 88.50 506 LEU A C 1
ATOM 4064 O O . LEU A 1 506 ? 12.796 2.631 -18.889 1.00 88.50 506 LEU A O 1
ATOM 4068 N N . GLY A 1 507 ? 11.642 3.487 -17.175 1.00 84.25 507 GLY A N 1
ATOM 4069 C CA . GLY A 1 507 ? 10.778 4.317 -18.026 1.00 84.25 507 GLY A CA 1
ATOM 4070 C C . GLY A 1 507 ? 11.548 5.335 -18.879 1.00 84.25 507 GLY A C 1
ATOM 4071 O O . GLY A 1 507 ? 11.213 5.560 -20.041 1.00 84.25 507 GLY A O 1
ATOM 4072 N N . GLN A 1 508 ? 12.633 5.902 -18.345 1.00 85.81 508 GLN A N 1
ATOM 4073 C CA . GLN A 1 508 ? 13.470 6.863 -19.072 1.00 85.81 508 GLN A CA 1
ATOM 4074 C C . GLN A 1 508 ? 14.227 6.173 -20.208 1.00 85.81 508 GLN A C 1
ATOM 4076 O O . GLN A 1 508 ? 14.340 6.718 -21.308 1.00 85.81 508 GLN A O 1
ATOM 4081 N N . ARG A 1 509 ? 14.698 4.949 -19.950 1.00 89.94 509 ARG A N 1
ATOM 4082 C CA . ARG A 1 509 ? 15.407 4.116 -20.920 1.00 89.94 509 ARG A CA 1
ATOM 4083 C C . ARG A 1 509 ? 14.517 3.706 -22.088 1.00 89.94 509 ARG A C 1
ATOM 4085 O O . ARG A 1 509 ? 14.930 3.862 -23.235 1.00 89.94 509 ARG A O 1
ATOM 4092 N N . LYS A 1 510 ? 13.275 3.298 -21.807 1.00 87.00 510 LYS A N 1
ATOM 4093 C CA . LYS A 1 510 ? 12.249 2.992 -22.821 1.00 87.00 510 LYS A CA 1
ATOM 4094 C C . LYS A 1 510 ? 11.985 4.167 -23.753 1.00 87.00 510 LYS A C 1
ATOM 4096 O O . LYS A 1 510 ? 11.958 4.020 -24.975 1.00 87.00 510 LYS A O 1
ATOM 4101 N N . ILE A 1 511 ? 11.829 5.361 -23.182 1.00 83.69 511 ILE A N 1
ATOM 4102 C CA . ILE A 1 511 ? 11.606 6.572 -23.974 1.00 83.69 511 ILE A CA 1
ATOM 4103 C C . ILE A 1 511 ? 12.831 6.890 -24.839 1.00 83.69 511 ILE A C 1
ATOM 4105 O O . ILE A 1 511 ? 12.678 7.254 -26.009 1.00 83.69 511 ILE A O 1
ATOM 4109 N N . LEU A 1 512 ? 14.039 6.757 -24.286 1.00 86.31 512 LEU A N 1
ATOM 4110 C CA . LEU A 1 512 ? 15.275 7.006 -25.022 1.00 86.31 512 LEU A CA 1
ATOM 4111 C C . LEU A 1 512 ? 15.447 6.018 -26.184 1.00 86.31 512 LEU A C 1
ATOM 4113 O O . LEU A 1 512 ? 15.710 6.449 -27.304 1.00 86.31 512 LEU A O 1
ATOM 4117 N N . PHE A 1 513 ? 15.190 4.730 -25.945 1.00 89.00 513 PHE A N 1
ATOM 4118 C CA . PHE A 1 513 ? 15.177 3.681 -26.966 1.00 89.00 513 PHE A CA 1
ATOM 4119 C C . PHE A 1 513 ? 14.214 4.008 -28.112 1.00 89.00 513 PHE A C 1
ATOM 4121 O O . PHE A 1 513 ? 14.636 4.118 -29.262 1.00 89.00 513 PHE A O 1
ATOM 4128 N N . CYS A 1 514 ? 12.952 4.319 -27.802 1.00 85.19 514 CYS A N 1
ATOM 4129 C CA . CYS A 1 514 ? 11.973 4.723 -28.815 1.00 85.19 514 CYS A CA 1
ATOM 4130 C C . CYS A 1 514 ? 12.400 5.973 -29.592 1.00 85.19 514 CYS A C 1
ATOM 4132 O O . CYS A 1 514 ? 12.112 6.114 -30.782 1.00 85.19 514 CYS A O 1
ATOM 4134 N N . SER A 1 515 ? 13.063 6.910 -28.912 1.00 84.25 515 SER A N 1
ATOM 4135 C CA . SER A 1 515 ? 13.545 8.145 -29.530 1.00 84.25 515 SER A CA 1
ATOM 4136 C C . SER A 1 515 ? 14.683 7.890 -30.515 1.00 84.25 515 SER A C 1
ATOM 4138 O O . SER A 1 515 ? 14.775 8.575 -31.539 1.00 84.25 515 SER A O 1
ATOM 4140 N N . PHE A 1 516 ? 15.526 6.903 -30.215 1.00 87.69 516 PHE A N 1
ATOM 4141 C CA . PHE A 1 516 ? 16.612 6.437 -31.065 1.00 87.69 516 PHE A CA 1
ATOM 4142 C C . PHE A 1 516 ? 16.110 5.637 -32.262 1.00 87.69 516 PHE A C 1
ATOM 4144 O O . PHE A 1 516 ? 16.511 5.955 -33.380 1.00 87.69 516 PHE A O 1
ATOM 4151 N N . GLU A 1 517 ? 15.193 4.690 -32.063 1.00 86.00 517 GLU A N 1
ATOM 4152 C CA . GLU A 1 517 ? 14.607 3.912 -33.162 1.00 86.00 517 GLU A CA 1
ATOM 4153 C C . GLU A 1 517 ? 13.879 4.802 -34.173 1.00 86.00 517 GLU A C 1
ATOM 4155 O O . GLU A 1 517 ? 14.053 4.673 -35.384 1.00 86.00 517 GLU A O 1
ATOM 4160 N N . LYS A 1 518 ? 13.100 5.774 -33.682 1.00 81.00 518 LYS A N 1
ATOM 4161 C CA . LYS A 1 518 ? 12.334 6.690 -34.539 1.00 81.00 518 LYS A CA 1
ATOM 4162 C C . LYS A 1 518 ? 13.151 7.854 -35.097 1.00 81.00 518 LYS A C 1
ATOM 4164 O O . LYS A 1 518 ? 12.582 8.680 -35.807 1.00 81.00 518 LYS A O 1
ATOM 4169 N N . ASN A 1 519 ? 14.445 7.953 -34.768 1.00 81.44 519 ASN A N 1
ATOM 4170 C CA . ASN A 1 519 ? 15.317 9.078 -35.122 1.00 81.44 519 ASN A CA 1
ATOM 4171 C C . ASN A 1 519 ? 14.626 10.440 -34.910 1.00 81.44 519 ASN A C 1
ATOM 4173 O O . ASN A 1 519 ? 14.496 11.229 -35.848 1.00 81.44 519 ASN A O 1
ATOM 4177 N N . LEU A 1 520 ? 14.138 10.705 -33.690 1.00 76.19 520 LEU A N 1
ATOM 4178 C CA . LEU A 1 520 ? 13.298 11.872 -33.368 1.00 76.19 520 LEU A CA 1
ATOM 4179 C C . LEU A 1 520 ? 14.040 13.220 -33.444 1.00 76.19 520 LEU A C 1
ATOM 4181 O O . LEU A 1 520 ? 14.289 13.875 -32.434 1.00 76.19 520 LEU A O 1
ATOM 4185 N N . THR A 1 521 ? 14.354 13.670 -34.653 1.00 72.25 521 THR A N 1
ATOM 4186 C CA . THR A 1 521 ? 14.973 14.973 -34.941 1.00 72.25 521 THR A CA 1
ATOM 4187 C C . THR A 1 521 ? 13.931 16.093 -35.038 1.00 72.25 521 THR A C 1
ATOM 4189 O O . THR A 1 521 ? 14.200 17.248 -34.692 1.00 72.25 521 THR A O 1
ATOM 4192 N N . THR A 1 522 ? 12.709 15.754 -35.456 1.00 74.81 522 THR A N 1
ATOM 4193 C CA . THR A 1 522 ? 11.571 16.674 -35.580 1.00 74.81 522 THR A CA 1
ATOM 4194 C C . THR A 1 522 ? 10.671 16.655 -34.346 1.00 74.81 522 THR A C 1
ATOM 4196 O O . THR A 1 522 ? 10.546 15.638 -33.666 1.00 74.81 522 THR A O 1
ATOM 4199 N N . LYS A 1 523 ? 9.984 17.774 -34.079 1.00 75.56 523 LYS A N 1
ATOM 4200 C CA . LYS A 1 523 ? 9.037 17.886 -32.959 1.00 75.56 523 LYS A CA 1
ATOM 4201 C C . LYS A 1 523 ? 7.878 16.897 -33.111 1.00 75.56 523 LYS A C 1
ATOM 4203 O O . LYS A 1 523 ? 7.245 16.834 -34.161 1.00 75.56 523 LYS A O 1
ATOM 4208 N N . ILE A 1 524 ? 7.539 16.203 -32.031 1.00 77.25 524 ILE A N 1
ATOM 4209 C CA . ILE A 1 524 ? 6.408 15.271 -31.953 1.00 77.25 524 ILE A CA 1
ATOM 4210 C C . ILE A 1 524 ? 5.620 15.504 -30.660 1.00 77.25 524 ILE A C 1
ATOM 4212 O O . ILE A 1 524 ? 6.165 15.976 -29.663 1.00 77.25 524 ILE A O 1
ATOM 4216 N N . LYS A 1 525 ? 4.319 15.198 -30.675 1.00 78.25 525 LYS A N 1
ATOM 4217 C CA . LYS A 1 525 ? 3.465 15.264 -29.481 1.00 78.25 525 LYS A CA 1
ATOM 4218 C C . LYS A 1 525 ? 3.948 14.266 -28.427 1.00 78.25 525 LYS A C 1
ATOM 4220 O O . LYS A 1 525 ? 4.163 13.099 -28.750 1.00 78.25 525 LYS A O 1
ATOM 4225 N N . VAL A 1 526 ? 4.027 14.698 -27.170 1.00 74.56 526 VAL A N 1
ATOM 4226 C CA . VAL A 1 526 ? 4.446 13.846 -26.042 1.00 74.56 526 VAL A CA 1
ATOM 4227 C C . VAL A 1 526 ? 3.561 12.602 -25.924 1.00 74.56 526 VAL A C 1
ATOM 4229 O O . VAL A 1 526 ? 4.082 11.497 -25.807 1.00 74.56 526 VAL A O 1
ATOM 4232 N N . SER A 1 527 ? 2.241 12.745 -26.087 1.00 74.00 527 SER A N 1
ATOM 4233 C CA . SER A 1 527 ? 1.300 11.614 -26.059 1.00 74.00 527 SER A CA 1
ATOM 4234 C C . SER A 1 527 ? 1.599 10.538 -27.107 1.00 74.00 527 SER A C 1
ATOM 4236 O O . SER A 1 527 ? 1.388 9.359 -26.847 1.00 74.00 527 SER A O 1
ATOM 4238 N N . ARG A 1 528 ? 2.141 10.913 -28.276 1.00 76.19 528 ARG A N 1
ATOM 4239 C CA . ARG A 1 528 ? 2.523 9.952 -29.322 1.00 76.19 528 ARG A CA 1
ATOM 4240 C C . ARG A 1 528 ? 3.793 9.178 -28.981 1.00 76.19 528 ARG A C 1
ATOM 4242 O O . ARG A 1 528 ? 3.882 8.016 -29.358 1.00 76.19 528 ARG A O 1
ATOM 4249 N N . ILE A 1 529 ? 4.766 9.795 -28.305 1.00 73.62 529 ILE A N 1
ATOM 4250 C CA . ILE A 1 529 ? 5.966 9.071 -27.850 1.00 73.62 529 ILE A CA 1
ATOM 4251 C C . ILE A 1 529 ? 5.634 8.172 -26.670 1.00 73.62 529 ILE A C 1
ATOM 4253 O O . ILE A 1 529 ? 6.074 7.032 -26.663 1.00 73.62 529 ILE A O 1
ATOM 4257 N N . LEU A 1 530 ? 4.853 8.657 -25.702 1.00 68.88 530 LEU A N 1
ATOM 4258 C CA . LEU A 1 530 ? 4.431 7.837 -24.567 1.00 68.88 530 LEU A CA 1
ATOM 4259 C C . LEU A 1 530 ? 3.658 6.613 -25.051 1.00 68.88 530 LEU A C 1
ATOM 4261 O O . LEU A 1 530 ? 3.995 5.498 -24.674 1.00 68.88 530 LEU A O 1
ATOM 4265 N N . LEU A 1 531 ? 2.708 6.806 -25.974 1.00 68.25 531 LEU A N 1
ATOM 4266 C CA . LEU A 1 531 ? 2.013 5.690 -26.606 1.00 68.25 531 LEU A CA 1
ATOM 4267 C C . LEU A 1 531 ? 2.994 4.753 -27.317 1.00 68.25 531 LEU A C 1
ATOM 4269 O O . LEU A 1 531 ? 2.894 3.551 -27.132 1.00 68.25 531 LEU A O 1
ATOM 4273 N N . ALA A 1 532 ? 3.959 5.287 -28.074 1.00 67.50 532 ALA A N 1
ATOM 4274 C CA . ALA A 1 532 ? 4.963 4.474 -28.755 1.00 67.50 532 ALA A CA 1
ATOM 4275 C C . ALA A 1 532 ? 5.783 3.611 -27.786 1.00 67.50 532 ALA A C 1
ATOM 4277 O O . ALA A 1 532 ? 5.922 2.423 -28.043 1.00 67.50 532 ALA A O 1
ATOM 4278 N N . ALA A 1 533 ? 6.255 4.193 -26.679 1.00 63.84 533 ALA A N 1
ATOM 4279 C CA . ALA A 1 533 ? 7.025 3.499 -25.650 1.00 63.84 533 ALA A CA 1
ATOM 4280 C C . ALA A 1 533 ? 6.204 2.430 -24.921 1.00 63.84 533 ALA A C 1
ATOM 4282 O O . ALA A 1 533 ? 6.720 1.355 -24.632 1.00 63.84 533 ALA A O 1
ATOM 4283 N N . ILE A 1 534 ? 4.916 2.697 -24.680 1.00 61.47 534 ILE A N 1
ATOM 4284 C CA . ILE A 1 534 ? 3.971 1.725 -24.111 1.00 61.47 534 ILE A CA 1
ATOM 4285 C C . ILE A 1 534 ? 3.640 0.614 -25.120 1.00 61.47 534 ILE A C 1
ATOM 4287 O O . ILE A 1 534 ? 3.383 -0.517 -24.730 1.00 61.47 534 ILE A O 1
ATOM 4291 N N . THR A 1 535 ? 3.607 0.905 -26.423 1.00 57.75 535 THR A N 1
ATOM 4292 C CA . THR A 1 535 ? 3.298 -0.106 -27.450 1.00 57.75 535 THR A CA 1
ATOM 4293 C C . THR A 1 535 ? 4.498 -0.954 -27.850 1.00 57.75 535 THR A C 1
ATOM 4295 O O . THR A 1 535 ? 4.298 -2.096 -28.242 1.00 57.75 535 THR A O 1
ATOM 4298 N N . SER A 1 536 ? 5.717 -0.413 -27.768 1.00 53.28 536 SER A N 1
ATOM 4299 C CA . SER A 1 536 ? 6.952 -1.130 -28.102 1.00 53.28 536 SER A CA 1
ATOM 4300 C C . SER A 1 536 ? 7.462 -2.012 -26.963 1.00 53.28 536 SER A C 1
ATOM 4302 O O . SER A 1 536 ? 8.392 -2.772 -27.180 1.00 53.28 536 SER A O 1
ATOM 4304 N N . THR A 1 537 ? 6.889 -1.902 -25.758 1.00 47.88 537 THR A N 1
ATOM 4305 C CA . THR A 1 537 ? 7.191 -2.798 -24.635 1.00 47.88 537 THR A CA 1
ATOM 4306 C C . THR A 1 537 ? 5.917 -3.345 -24.023 1.00 47.88 537 THR A C 1
ATOM 4308 O O . THR A 1 537 ? 4.975 -2.608 -23.743 1.00 47.88 537 THR A O 1
ATOM 4311 N N . PHE A 1 538 ? 5.870 -4.649 -23.801 1.00 42.94 538 PHE A N 1
ATOM 4312 C CA . PHE A 1 538 ? 4.651 -5.378 -23.493 1.00 42.94 538 PHE A CA 1
ATOM 4313 C C . PHE A 1 538 ? 4.395 -5.559 -21.992 1.00 42.94 538 PHE A C 1
ATOM 4315 O O . PHE A 1 538 ? 3.729 -6.521 -21.653 1.00 42.94 538 PHE A O 1
ATOM 4322 N N . SER A 1 539 ? 4.813 -4.674 -21.069 1.00 36.81 539 SER A N 1
ATOM 4323 C CA . SER A 1 539 ? 4.533 -4.956 -19.635 1.00 36.81 539 SER A CA 1
ATOM 4324 C C . SER A 1 539 ? 4.531 -3.827 -18.593 1.00 36.81 539 SER A C 1
ATOM 4326 O O . SER A 1 539 ? 4.310 -4.140 -17.429 1.00 36.81 539 SER A O 1
ATOM 4328 N N . TYR A 1 540 ? 4.738 -2.533 -18.898 1.00 36.84 540 TYR A N 1
ATOM 4329 C CA . TYR A 1 540 ? 4.820 -1.539 -17.801 1.00 36.84 540 TYR A CA 1
ATOM 4330 C C . TYR A 1 540 ? 4.182 -0.175 -18.101 1.00 36.84 540 TYR A C 1
ATOM 4332 O O . TYR A 1 540 ? 4.482 0.406 -19.150 1.00 36.84 540 TYR A O 1
ATOM 4340 N N . PRO A 1 541 ? 3.376 0.390 -17.175 1.00 32.94 541 PRO A N 1
ATOM 4341 C CA . PRO A 1 541 ? 2.937 1.775 -17.265 1.00 32.94 541 PRO A CA 1
ATOM 4342 C C . PRO A 1 541 ? 4.143 2.715 -17.135 1.00 32.94 541 PRO A C 1
ATOM 4344 O O . PRO A 1 541 ? 5.005 2.560 -16.268 1.00 32.94 541 PRO A O 1
ATOM 4347 N N . VAL A 1 542 ? 4.222 3.688 -18.040 1.00 37.28 542 VAL A N 1
ATOM 4348 C CA . VAL A 1 542 ? 5.262 4.721 -18.036 1.00 37.28 542 VAL A CA 1
ATOM 4349 C C . VAL A 1 542 ? 4.749 5.880 -17.183 1.00 37.28 542 VAL A C 1
ATOM 4351 O O . VAL A 1 542 ? 4.062 6.764 -17.692 1.00 37.28 542 VAL A O 1
ATOM 4354 N N . ASP A 1 543 ? 5.040 5.861 -15.883 1.00 30.00 543 ASP A N 1
ATOM 4355 C CA . ASP A 1 543 ? 4.644 6.951 -14.987 1.00 30.00 543 ASP A CA 1
ATOM 4356 C C . ASP A 1 543 ? 5.491 8.215 -15.207 1.00 30.00 543 ASP A C 1
ATOM 4358 O O . ASP A 1 543 ? 6.709 8.156 -15.391 1.00 30.00 543 ASP A O 1
ATOM 4362 N N . ASN A 1 544 ? 4.789 9.356 -15.205 1.00 30.36 544 ASN A N 1
ATOM 4363 C CA . ASN A 1 544 ? 5.238 10.754 -15.242 1.00 30.36 544 ASN A CA 1
ATOM 4364 C C . ASN A 1 544 ? 6.747 10.994 -15.374 1.00 30.36 544 ASN A C 1
ATOM 4366 O O . ASN A 1 544 ? 7.499 10.893 -14.403 1.00 30.36 544 ASN A O 1
ATOM 4370 N N . MET A 1 545 ? 7.174 11.470 -16.547 1.00 36.00 545 MET A N 1
ATOM 4371 C CA . MET A 1 545 ? 8.567 11.844 -16.744 1.00 36.00 545 MET A CA 1
ATOM 4372 C C . MET A 1 545 ? 8.744 13.133 -17.544 1.00 36.00 545 MET A C 1
ATOM 4374 O O . MET A 1 545 ? 8.321 13.252 -18.695 1.00 36.00 545 MET A O 1
ATOM 4378 N N . VAL A 1 546 ? 9.445 14.086 -16.927 1.00 32.28 546 VAL A N 1
ATOM 4379 C CA . VAL A 1 546 ? 10.052 15.230 -17.609 1.00 32.28 546 VAL A CA 1
ATOM 4380 C C . VAL A 1 546 ? 11.386 14.752 -18.193 1.00 32.28 546 VAL A C 1
ATOM 4382 O O . VAL A 1 546 ? 12.274 14.312 -17.466 1.00 32.28 546 VAL A O 1
ATOM 4385 N N . LEU A 1 547 ? 11.508 14.774 -19.520 1.00 40.69 547 LEU A N 1
ATOM 4386 C CA . LEU A 1 547 ? 12.715 14.373 -20.250 1.00 40.69 547 LEU A CA 1
ATOM 4387 C C . LEU A 1 547 ? 13.660 15.568 -20.386 1.00 40.69 547 LEU A C 1
ATOM 4389 O O . LEU A 1 547 ? 13.316 16.532 -21.062 1.00 40.69 547 LEU A O 1
ATOM 4393 N N . TYR A 1 548 ? 14.860 15.475 -19.808 1.00 42.78 548 TYR A N 1
ATOM 4394 C CA . TYR A 1 548 ? 15.915 16.488 -19.940 1.00 42.78 548 TYR A CA 1
ATOM 4395 C C . TYR A 1 548 ? 17.073 16.180 -20.923 1.00 42.78 548 TYR A C 1
ATOM 4397 O O . TYR A 1 548 ? 17.842 17.103 -21.181 1.00 42.78 548 TYR A O 1
ATOM 4405 N N . PRO A 1 549 ? 17.206 15.011 -21.604 1.00 39.78 549 PRO A N 1
ATOM 4406 C CA . PRO A 1 549 ? 18.062 14.924 -22.798 1.00 39.78 549 PRO A CA 1
ATOM 4407 C C . PRO A 1 549 ? 17.306 15.357 -24.071 1.00 39.78 549 PRO A C 1
ATOM 4409 O O . PRO A 1 549 ? 17.691 15.057 -25.200 1.00 39.78 549 PRO A O 1
ATOM 4412 N N . VAL A 1 550 ? 16.185 16.044 -23.896 1.00 41.34 550 VAL A N 1
ATOM 4413 C CA . VAL A 1 550 ? 15.334 16.617 -24.926 1.00 41.34 550 VAL A CA 1
ATOM 4414 C C . VAL A 1 550 ? 15.321 18.109 -24.634 1.00 41.34 550 VAL A C 1
ATOM 4416 O O . VAL A 1 550 ? 15.020 18.494 -23.510 1.00 41.34 550 VAL A O 1
ATOM 4419 N N . GLU A 1 551 ? 15.661 18.964 -25.599 1.00 37.22 551 GLU A N 1
ATOM 4420 C CA . GLU A 1 551 ? 15.502 20.410 -25.414 1.00 37.22 551 GLU A CA 1
ATOM 4421 C C . GLU A 1 551 ? 14.040 20.729 -25.077 1.00 37.22 551 GLU A C 1
ATOM 4423 O O . GLU A 1 551 ? 13.163 20.765 -25.946 1.00 37.22 551 GLU A O 1
ATOM 4428 N N . GLY A 1 552 ? 13.786 20.966 -23.792 1.00 40.91 552 GLY A N 1
ATOM 4429 C CA . GLY A 1 552 ? 12.516 21.399 -23.244 1.00 40.91 552 GLY A CA 1
ATOM 4430 C C . GLY A 1 552 ? 12.207 22.835 -23.642 1.00 40.91 552 GLY A C 1
ATOM 4431 O O . GLY A 1 552 ? 12.191 23.728 -22.806 1.00 40.91 552 GLY A O 1
ATOM 4432 N N . LYS A 1 553 ? 11.879 23.072 -24.913 1.00 39.44 553 LYS A N 1
ATOM 4433 C CA . LYS A 1 553 ? 10.853 24.072 -25.215 1.00 39.44 553 LYS A CA 1
ATOM 4434 C C . LYS A 1 553 ? 9.521 23.348 -25.199 1.00 39.44 553 LYS A C 1
ATOM 4436 O O . LYS A 1 553 ? 9.024 22.918 -26.239 1.00 39.44 553 LYS A O 1
ATOM 4441 N N . ILE A 1 554 ? 8.945 23.237 -24.002 1.00 44.28 554 ILE A N 1
ATOM 4442 C CA . ILE A 1 554 ? 7.504 23.055 -23.849 1.00 44.28 554 ILE A CA 1
ATOM 4443 C C . ILE A 1 554 ? 6.857 24.272 -24.519 1.00 44.28 554 ILE A C 1
ATOM 4445 O O . ILE A 1 554 ? 6.724 25.340 -23.931 1.00 44.28 554 ILE A O 1
ATOM 4449 N N . MET A 1 555 ? 6.540 24.149 -25.805 1.00 41.59 555 MET A N 1
ATOM 4450 C CA . MET A 1 555 ? 5.707 25.126 -26.491 1.00 41.59 555 MET A CA 1
ATOM 4451 C C . MET A 1 555 ? 4.271 24.724 -26.207 1.00 41.59 555 MET A C 1
ATOM 4453 O O . MET A 1 555 ? 3.748 23.792 -26.815 1.00 41.59 555 MET A O 1
ATOM 4457 N N . GLN A 1 556 ? 3.670 25.388 -25.226 1.00 42.22 556 GLN A N 1
ATOM 4458 C CA . GLN A 1 556 ? 2.275 25.193 -24.886 1.00 42.22 556 GLN A CA 1
ATOM 4459 C C . GLN A 1 556 ? 1.423 25.837 -25.984 1.00 42.22 556 GLN A C 1
ATOM 4461 O O . GLN A 1 556 ? 1.280 27.054 -26.051 1.00 42.22 556 GLN A O 1
ATOM 4466 N N . ALA A 1 557 ? 0.867 25.012 -26.865 1.00 38.91 557 ALA A N 1
ATOM 4467 C CA . ALA A 1 557 ? -0.241 25.405 -27.723 1.00 38.91 557 ALA A CA 1
ATOM 4468 C C . ALA A 1 557 ? -1.455 24.586 -27.277 1.00 38.91 557 ALA A C 1
ATOM 4470 O O . ALA A 1 557 ? -1.459 23.364 -27.417 1.00 38.91 557 ALA A O 1
ATOM 4471 N N . GLN A 1 558 ? -2.452 25.249 -26.679 1.00 48.91 558 GLN A N 1
ATOM 4472 C CA . GLN A 1 558 ? -3.738 24.638 -26.305 1.00 48.91 558 GLN A CA 1
ATOM 4473 C C . GLN A 1 558 ? -3.624 23.387 -25.397 1.00 48.91 558 GLN A C 1
ATOM 4475 O O . GLN A 1 558 ? -4.370 22.428 -25.558 1.00 48.91 558 GLN A O 1
ATOM 4480 N N . GLY A 1 559 ? -2.670 23.362 -24.456 1.00 58.75 559 GLY A N 1
ATOM 4481 C CA . GLY A 1 559 ? -2.502 22.238 -23.514 1.00 58.75 559 GLY A CA 1
ATOM 4482 C C . GLY A 1 559 ? -1.833 20.981 -24.093 1.00 58.75 559 GLY A C 1
ATOM 4483 O O . GLY A 1 559 ? -1.752 19.965 -23.407 1.00 58.75 559 GLY A O 1
ATOM 4484 N N . ILE A 1 560 ? -1.321 21.035 -25.329 1.00 63.94 560 ILE A N 1
ATOM 4485 C CA . ILE A 1 560 ? -0.606 19.925 -25.976 1.00 63.94 560 ILE A CA 1
ATOM 4486 C C . ILE A 1 560 ? 0.905 20.163 -25.895 1.00 63.94 560 ILE A C 1
ATOM 4488 O O . ILE A 1 560 ? 1.411 21.186 -26.357 1.00 63.94 560 ILE A O 1
ATOM 4492 N N . PHE A 1 561 ? 1.632 19.185 -25.355 1.00 71.06 561 PHE A N 1
ATOM 4493 C CA . PHE A 1 561 ? 3.088 19.225 -25.211 1.00 71.06 561 PHE A CA 1
ATOM 4494 C C . PHE A 1 561 ? 3.786 18.576 -26.412 1.00 71.06 561 PHE A C 1
ATOM 4496 O O . PHE A 1 561 ? 3.386 17.503 -26.876 1.00 71.06 561 PHE A O 1
ATOM 4503 N N . TYR A 1 562 ? 4.863 19.206 -26.884 1.00 69.50 562 TYR A N 1
ATOM 4504 C CA . TYR A 1 562 ? 5.728 18.701 -27.952 1.00 69.50 562 TYR A CA 1
ATOM 4505 C C . TYR A 1 562 ? 7.161 18.527 -27.453 1.00 69.50 562 TYR A C 1
ATOM 4507 O O . TYR A 1 562 ? 7.593 19.225 -26.541 1.00 69.50 562 TYR A O 1
ATOM 4515 N N . THR A 1 563 ? 7.896 17.602 -28.067 1.00 72.88 563 THR A N 1
ATOM 4516 C CA . THR A 1 563 ? 9.235 17.191 -27.633 1.00 72.88 563 THR A CA 1
ATOM 4517 C C . THR A 1 563 ? 10.075 16.700 -28.829 1.00 72.88 563 THR A C 1
ATOM 4519 O O . THR A 1 563 ? 9.507 16.381 -29.879 1.00 72.88 563 THR A O 1
ATOM 4522 N N . ARG A 1 564 ? 11.413 16.697 -28.719 1.00 73.94 564 ARG A N 1
ATOM 4523 C CA . ARG A 1 564 ? 12.377 16.208 -29.737 1.00 73.94 564 ARG A CA 1
ATOM 4524 C C . ARG A 1 564 ? 13.702 15.766 -29.106 1.00 73.94 564 ARG A C 1
ATOM 4526 O O . ARG A 1 564 ? 14.110 16.342 -28.107 1.00 73.94 564 ARG A O 1
ATOM 4533 N N . LEU A 1 565 ? 14.437 14.837 -29.702 1.00 75.88 565 LEU A N 1
ATOM 4534 C CA . LEU A 1 565 ? 15.752 14.458 -29.175 1.00 75.88 565 LEU A CA 1
ATOM 4535 C C . LEU A 1 565 ? 16.726 15.654 -29.222 1.00 75.88 565 LEU A C 1
ATOM 4537 O O . LEU A 1 565 ? 16.810 16.336 -30.245 1.00 75.88 565 LEU A O 1
ATOM 4541 N N . SER A 1 566 ? 17.446 15.933 -28.127 1.00 75.81 566 SER A N 1
ATOM 4542 C CA . SER A 1 566 ? 18.481 16.977 -28.139 1.00 75.81 566 SER A CA 1
ATOM 4543 C C . SER A 1 566 ? 19.644 16.574 -29.045 1.00 75.81 566 SER A C 1
ATOM 4545 O O . SER A 1 566 ? 20.015 15.400 -29.119 1.00 75.81 566 SER A O 1
ATOM 4547 N N . LEU A 1 567 ? 20.254 17.561 -29.706 1.00 75.31 567 LEU A N 1
ATOM 4548 C CA . LEU A 1 567 ? 21.392 17.342 -30.604 1.00 75.31 567 LEU A CA 1
ATOM 4549 C C . LEU A 1 567 ? 22.597 16.735 -29.874 1.00 75.31 567 LEU A C 1
ATOM 4551 O O . LEU A 1 567 ? 23.339 15.957 -30.465 1.00 75.31 567 LEU A O 1
ATOM 4555 N N . ILE A 1 568 ? 22.766 17.037 -28.582 1.00 80.06 568 ILE A N 1
ATOM 4556 C CA . ILE A 1 568 ? 23.869 16.498 -27.775 1.00 80.06 568 ILE A CA 1
ATOM 4557 C C . ILE A 1 568 ? 23.672 15.021 -27.407 1.00 80.06 568 ILE A C 1
ATOM 4559 O O . ILE A 1 568 ? 24.635 14.327 -27.090 1.00 80.06 568 ILE A O 1
ATOM 4563 N N . THR A 1 569 ? 22.442 14.504 -27.461 1.00 83.50 569 THR A N 1
ATOM 4564 C CA . THR A 1 569 ? 22.116 13.186 -26.900 1.00 83.50 569 THR A CA 1
ATOM 4565 C C . THR A 1 569 ? 22.823 12.051 -27.630 1.00 83.50 569 THR A C 1
ATOM 4567 O O . THR A 1 569 ? 23.315 11.140 -26.975 1.00 83.50 569 THR A O 1
ATOM 4570 N N . ARG A 1 570 ? 22.972 12.118 -28.960 1.00 86.25 570 ARG A N 1
ATOM 4571 C CA . ARG A 1 570 ? 23.750 11.118 -29.721 1.00 86.25 570 ARG A CA 1
ATOM 4572 C C . ARG A 1 570 ? 25.269 11.298 -29.630 1.00 86.25 570 ARG A C 1
ATOM 4574 O O . ARG A 1 570 ? 26.000 10.386 -30.001 1.00 86.25 570 ARG A O 1
ATOM 4581 N N . SER A 1 571 ? 25.736 12.426 -29.097 1.00 86.38 571 SER A N 1
ATOM 4582 C CA . SER A 1 571 ? 27.138 12.605 -28.696 1.00 86.38 571 SER A CA 1
ATOM 4583 C C . SER A 1 571 ? 27.411 12.020 -27.309 1.00 86.38 571 SER A C 1
ATOM 4585 O O . SER A 1 571 ? 28.541 11.636 -27.029 1.00 86.38 571 SER A O 1
ATOM 4587 N N . LEU A 1 572 ? 26.386 11.949 -26.448 1.00 87.31 572 LEU A N 1
ATOM 4588 C CA . LEU A 1 572 ? 26.467 11.316 -25.130 1.00 87.31 572 LEU A CA 1
ATOM 4589 C C . LEU A 1 572 ? 26.299 9.795 -25.209 1.00 87.31 572 LEU A C 1
ATOM 4591 O O . LEU A 1 572 ? 27.072 9.067 -24.598 1.00 87.31 572 LEU A O 1
ATOM 4595 N N . PHE A 1 573 ? 25.308 9.336 -25.972 1.00 90.75 573 PHE A N 1
ATOM 4596 C CA . PHE A 1 573 ? 24.996 7.929 -26.220 1.00 90.75 573 PHE A CA 1
ATOM 4597 C C . PHE A 1 573 ? 25.340 7.603 -27.673 1.00 90.75 573 PHE A C 1
ATOM 4599 O O . PHE A 1 573 ? 24.540 7.823 -28.593 1.00 90.75 573 PHE A O 1
ATOM 4606 N N . LEU A 1 574 ? 26.580 7.167 -27.884 1.00 91.50 574 LEU A N 1
ATOM 4607 C CA . LEU A 1 574 ? 27.159 7.034 -29.212 1.00 91.50 574 LEU A CA 1
ATOM 4608 C C . LEU A 1 574 ? 26.454 5.936 -30.005 1.00 91.50 574 LEU A C 1
ATOM 4610 O O . LEU A 1 574 ? 26.424 4.783 -29.599 1.00 91.50 574 LEU A O 1
ATOM 4614 N N . LYS A 1 575 ? 25.978 6.275 -31.208 1.00 90.88 575 LYS A N 1
ATOM 4615 C CA . LYS A 1 575 ? 25.317 5.313 -32.108 1.00 90.88 575 LYS A CA 1
ATOM 4616 C C . LYS A 1 575 ? 26.204 4.112 -32.464 1.00 90.88 575 LYS A C 1
ATOM 4618 O O . LYS A 1 575 ? 25.698 3.030 -32.732 1.00 90.88 575 LYS A O 1
ATOM 4623 N N . LYS A 1 576 ? 27.526 4.303 -32.488 1.00 92.88 576 LYS A N 1
ATOM 4624 C CA . LYS A 1 576 ? 28.485 3.217 -32.730 1.00 92.88 576 LYS A CA 1
ATOM 4625 C C . LYS A 1 576 ? 28.573 2.222 -31.571 1.00 92.88 576 LYS A C 1
ATOM 4627 O O . LYS A 1 576 ? 29.097 1.149 -31.792 1.00 92.88 576 LYS A O 1
ATOM 4632 N N . ASP A 1 577 ? 28.071 2.554 -30.387 1.00 92.75 577 ASP A N 1
ATOM 4633 C CA . ASP A 1 577 ? 28.081 1.639 -29.247 1.00 92.75 577 ASP A CA 1
ATOM 4634 C C . ASP A 1 577 ? 26.757 0.862 -29.154 1.00 92.75 577 ASP A C 1
ATOM 4636 O O . ASP A 1 577 ? 26.696 -0.121 -28.427 1.00 92.75 577 ASP A O 1
ATOM 4640 N N . ASP A 1 578 ? 25.725 1.243 -29.930 1.00 92.50 578 ASP A N 1
ATOM 4641 C CA . ASP A 1 578 ? 24.398 0.608 -29.914 1.00 92.50 578 ASP A CA 1
ATOM 4642 C C . ASP A 1 578 ? 24.518 -0.924 -30.086 1.00 92.50 578 ASP A C 1
ATOM 4644 O O . ASP A 1 578 ? 23.916 -1.668 -29.326 1.00 92.50 578 ASP A O 1
ATOM 4648 N N . PHE A 1 579 ? 25.366 -1.426 -30.997 1.00 92.31 579 PHE A N 1
ATOM 4649 C CA . PHE A 1 579 ? 25.521 -2.874 -31.233 1.00 92.31 579 PHE A CA 1
ATOM 4650 C C . PHE A 1 579 ? 26.237 -3.646 -30.109 1.00 92.31 579 PHE A C 1
ATOM 4652 O O . PHE A 1 579 ? 26.238 -4.874 -30.128 1.00 92.31 579 PHE A O 1
ATOM 4659 N N . LEU A 1 580 ? 26.882 -2.945 -29.171 1.00 93.75 580 LEU A N 1
ATOM 4660 C CA . LEU A 1 580 ? 27.559 -3.540 -28.014 1.00 93.75 580 LEU A CA 1
ATOM 4661 C C . LEU A 1 580 ? 26.612 -3.718 -26.821 1.00 93.75 580 LEU A C 1
ATOM 4663 O O . LEU A 1 580 ? 26.985 -4.359 -25.839 1.00 93.75 580 LEU A O 1
ATOM 4667 N N . LEU A 1 581 ? 25.426 -3.105 -26.870 1.00 93.81 581 LEU A N 1
ATOM 4668 C CA . LEU A 1 581 ? 24.476 -3.120 -25.768 1.00 93.81 581 LEU A CA 1
ATOM 4669 C C . LEU A 1 581 ? 23.753 -4.465 -25.688 1.00 93.81 581 LEU A C 1
ATOM 4671 O O . LEU A 1 581 ? 23.398 -5.072 -26.698 1.00 93.81 581 LEU A O 1
ATOM 4675 N N . ASP A 1 582 ? 23.493 -4.895 -24.460 1.00 93.50 582 ASP A N 1
ATOM 4676 C CA . ASP A 1 582 ? 22.679 -6.071 -24.178 1.00 93.50 582 ASP A CA 1
ATOM 4677 C C . ASP A 1 582 ? 21.195 -5.689 -24.251 1.00 93.50 582 ASP A C 1
ATOM 4679 O O . ASP A 1 582 ? 20.652 -5.082 -23.323 1.00 93.50 582 ASP A O 1
ATOM 4683 N N . TYR A 1 583 ? 20.572 -5.956 -25.400 1.00 92.00 583 TYR A N 1
ATOM 4684 C CA . TYR A 1 583 ? 19.158 -5.682 -25.644 1.00 92.00 583 TYR A CA 1
ATOM 4685 C C . TYR A 1 583 ? 18.271 -6.751 -25.020 1.00 92.00 583 TYR A C 1
ATOM 4687 O O . TYR A 1 583 ? 18.439 -7.945 -25.275 1.00 92.00 583 TYR A O 1
ATOM 4695 N N . LEU A 1 584 ? 17.280 -6.311 -24.244 1.00 88.19 584 LEU A N 1
ATOM 4696 C CA . LEU A 1 584 ? 16.282 -7.219 -23.703 1.00 88.19 584 LEU A CA 1
ATOM 4697 C C . LEU A 1 584 ? 15.395 -7.740 -24.848 1.00 88.19 584 LEU A C 1
ATOM 4699 O O . LEU A 1 584 ? 15.180 -7.069 -25.861 1.00 88.19 584 LEU A O 1
ATOM 4703 N N . ASN A 1 585 ? 14.888 -8.961 -24.693 1.00 79.25 585 ASN A N 1
ATOM 4704 C CA . ASN A 1 585 ? 14.028 -9.610 -25.675 1.00 79.25 585 ASN A CA 1
ATOM 4705 C C . ASN A 1 585 ? 12.669 -9.905 -25.043 1.00 79.25 585 ASN A C 1
ATOM 4707 O O . ASN A 1 585 ? 12.592 -10.636 -24.056 1.00 79.25 585 ASN A O 1
ATOM 4711 N N . GLU A 1 586 ? 11.612 -9.356 -25.632 1.00 69.25 586 GLU A N 1
ATOM 4712 C CA . GLU A 1 586 ? 10.231 -9.593 -25.226 1.00 69.25 586 GLU A CA 1
ATOM 4713 C C . GLU A 1 586 ? 9.484 -10.191 -26.429 1.00 69.25 586 GLU A C 1
ATOM 4715 O O . GLU A 1 586 ? 9.333 -9.563 -27.476 1.00 69.25 586 GLU A O 1
ATOM 4720 N N . ASP A 1 587 ? 9.111 -11.470 -26.322 1.00 63.56 587 ASP A N 1
ATOM 4721 C CA . ASP A 1 587 ? 8.416 -12.241 -27.365 1.00 63.56 587 ASP A CA 1
ATOM 4722 C C . ASP A 1 587 ? 9.036 -12.202 -28.771 1.00 63.56 587 ASP A C 1
ATOM 4724 O O . ASP A 1 587 ? 8.354 -12.249 -29.796 1.00 63.56 587 ASP A O 1
ATOM 4728 N N . GLY A 1 588 ? 10.368 -12.214 -28.831 1.00 67.81 588 GLY A N 1
ATOM 4729 C CA . GLY A 1 588 ? 11.122 -12.219 -30.082 1.00 67.81 588 GLY A CA 1
ATOM 4730 C C . GLY A 1 588 ? 11.338 -10.827 -30.673 1.00 67.81 588 GLY A C 1
ATOM 4731 O O . GLY A 1 588 ? 11.996 -10.721 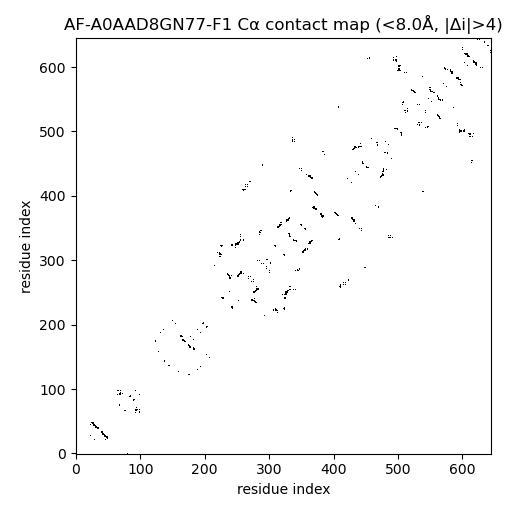-31.709 1.00 67.81 588 GLY A O 1
ATOM 4732 N N . GLN A 1 589 ? 10.826 -9.775 -30.030 1.00 75.50 589 GLN A N 1
ATOM 4733 C CA . GLN A 1 589 ? 11.141 -8.390 -30.358 1.00 75.50 589 GLN A CA 1
ATOM 4734 C C . GLN A 1 589 ? 12.257 -7.892 -29.441 1.00 75.50 589 GLN A C 1
ATOM 4736 O O . GLN A 1 589 ? 12.219 -8.080 -28.225 1.00 75.50 589 GLN A O 1
ATOM 4741 N N . MET A 1 590 ? 13.266 -7.260 -30.039 1.00 82.25 590 MET A N 1
ATOM 4742 C CA . MET A 1 590 ? 14.272 -6.534 -29.270 1.00 82.25 590 MET A CA 1
ATOM 4743 C C . MET A 1 590 ? 13.627 -5.266 -28.717 1.00 82.25 590 MET A C 1
ATOM 4745 O O . MET A 1 590 ? 13.069 -4.473 -29.477 1.00 82.25 590 ME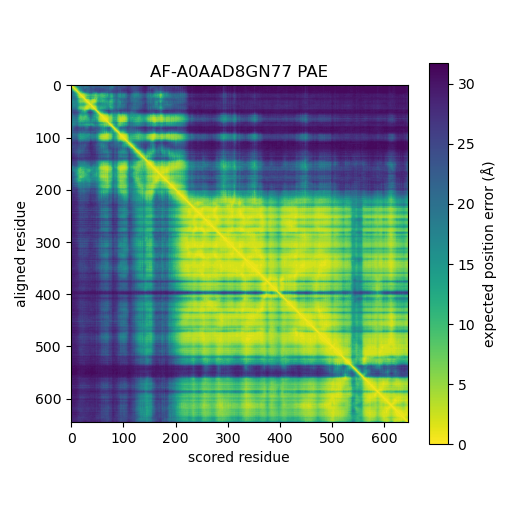T A O 1
ATOM 4749 N N . ILE A 1 591 ? 13.705 -5.099 -27.405 1.00 87.88 591 ILE A N 1
ATOM 4750 C CA . ILE A 1 591 ? 13.244 -3.906 -26.693 1.00 87.88 591 ILE A CA 1
ATOM 4751 C C . ILE A 1 591 ? 14.464 -3.136 -26.170 1.00 87.88 591 ILE A C 1
ATOM 4753 O O . ILE A 1 591 ? 15.572 -3.368 -26.641 1.00 87.88 591 ILE A O 1
ATOM 4757 N N . GLU A 1 592 ? 14.301 -2.188 -25.244 1.00 90.12 592 GLU A N 1
ATOM 4758 C CA . GLU A 1 592 ? 15.414 -1.387 -24.728 1.00 90.12 592 GLU A CA 1
ATOM 4759 C C . GLU A 1 592 ? 16.553 -2.234 -24.124 1.00 90.12 592 GLU A C 1
ATOM 4761 O O . GLU A 1 592 ? 16.324 -3.342 -23.632 1.00 90.12 592 GLU A O 1
ATOM 4766 N N . PRO A 1 593 ? 17.796 -1.716 -24.118 1.00 93.25 593 PRO A N 1
ATOM 4767 C CA . PRO A 1 593 ? 18.904 -2.416 -23.486 1.00 93.25 593 PRO A CA 1
ATOM 4768 C C . PRO A 1 593 ? 18.784 -2.421 -21.967 1.00 93.25 593 PRO A C 1
ATOM 4770 O O . PRO A 1 593 ? 18.113 -1.568 -21.385 1.00 93.25 593 PRO A O 1
ATOM 4773 N N . THR A 1 594 ? 19.496 -3.332 -21.308 1.00 91.81 594 THR A N 1
ATOM 4774 C CA . THR A 1 594 ? 19.555 -3.391 -19.840 1.00 91.81 594 THR A CA 1
ATOM 4775 C C . THR A 1 594 ? 20.038 -2.053 -19.256 1.00 91.81 594 THR A C 1
ATOM 4777 O O . THR A 1 594 ? 19.459 -1.521 -18.304 1.00 91.81 594 THR A O 1
ATOM 4780 N N . TRP A 1 595 ? 21.048 -1.451 -19.888 1.00 94.00 595 TRP A N 1
ATOM 4781 C CA . TRP A 1 595 ? 21.485 -0.068 -19.686 1.00 94.00 595 TRP A CA 1
ATOM 4782 C C . TRP A 1 595 ? 22.227 0.441 -20.921 1.00 94.00 595 TRP A C 1
ATOM 4784 O O . TRP A 1 595 ? 22.817 -0.332 -21.673 1.00 94.00 595 TRP A O 1
ATOM 4794 N N . TYR A 1 596 ? 22.220 1.758 -21.116 1.00 94.00 596 TYR A N 1
ATOM 4795 C CA . TYR A 1 596 ? 23.137 2.400 -22.058 1.00 94.00 596 TYR A CA 1
ATOM 4796 C C . TYR A 1 596 ? 24.516 2.616 -21.419 1.00 94.00 596 TYR A C 1
ATOM 4798 O O . TYR A 1 596 ? 24.675 2.516 -20.204 1.00 94.00 596 TYR A O 1
ATOM 4806 N N . VAL A 1 597 ? 25.513 2.967 -22.233 1.00 94.31 597 VAL A N 1
ATOM 4807 C CA . VAL A 1 597 ? 26.853 3.338 -21.758 1.00 94.31 597 VAL A CA 1
ATOM 4808 C C . VAL A 1 597 ? 27.184 4.742 -22.273 1.00 94.31 597 VAL A C 1
ATOM 4810 O O . VAL A 1 597 ? 27.680 4.889 -23.389 1.00 94.31 597 VAL A O 1
ATOM 4813 N N . PRO A 1 598 ? 26.835 5.806 -21.527 1.00 92.81 598 PRO A N 1
ATOM 4814 C CA . PRO A 1 598 ? 27.167 7.164 -21.935 1.00 92.81 598 PRO A CA 1
ATOM 4815 C C . PRO A 1 598 ? 28.677 7.425 -21.843 1.00 92.81 598 PRO A C 1
ATOM 4817 O O . PRO A 1 598 ? 29.364 6.900 -20.971 1.00 92.81 598 PRO A O 1
ATOM 4820 N N . VAL A 1 599 ? 29.190 8.317 -22.696 1.00 92.12 599 VAL A N 1
ATOM 4821 C CA . VAL A 1 599 ? 30.621 8.705 -22.732 1.00 92.12 599 VAL A CA 1
ATOM 4822 C C . VAL A 1 599 ? 31.127 9.381 -21.452 1.00 92.12 599 VAL A C 1
ATOM 4824 O O . VAL A 1 599 ? 32.332 9.476 -21.233 1.00 92.12 599 VAL A O 1
ATOM 4827 N N . ILE A 1 600 ? 30.215 9.889 -20.624 1.00 90.06 600 ILE A N 1
ATOM 4828 C CA . ILE A 1 600 ? 30.483 10.452 -19.298 1.00 90.06 600 ILE A CA 1
ATOM 4829 C C . ILE A 1 600 ? 29.467 9.888 -18.307 1.00 90.06 600 ILE A C 1
ATOM 4831 O O . ILE A 1 600 ? 28.362 9.529 -18.709 1.00 90.06 600 ILE A O 1
ATOM 4835 N N . ALA A 1 601 ? 29.811 9.870 -17.017 1.00 89.44 601 ALA A N 1
ATOM 4836 C CA . ALA A 1 601 ? 28.930 9.411 -15.941 1.00 89.44 601 ALA A CA 1
ATOM 4837 C C . ALA A 1 601 ? 27.658 10.278 -15.837 1.00 89.44 601 ALA A C 1
ATOM 4839 O O . ALA A 1 601 ? 27.600 11.255 -15.089 1.00 89.44 601 ALA A O 1
ATOM 4840 N N . PHE A 1 602 ? 26.629 9.928 -16.611 1.00 88.88 602 PHE A N 1
ATOM 4841 C CA . PHE A 1 602 ? 25.433 10.750 -16.801 1.00 88.88 602 PHE A CA 1
ATOM 4842 C C . PHE A 1 602 ? 24.602 10.897 -15.523 1.00 88.88 602 PHE A C 1
ATOM 4844 O O . PHE A 1 602 ? 24.016 11.955 -15.295 1.00 88.88 602 PHE A O 1
ATOM 4851 N N . VAL A 1 603 ? 24.626 9.885 -14.650 1.00 89.62 603 VAL A N 1
ATOM 4852 C CA . VAL A 1 603 ? 23.986 9.940 -13.326 1.00 89.62 603 VAL A CA 1
ATOM 4853 C C . VAL A 1 603 ? 24.522 11.087 -12.463 1.00 89.62 603 VAL A C 1
ATOM 4855 O O . VAL A 1 603 ? 23.761 11.685 -11.714 1.00 89.62 603 VAL A O 1
ATOM 4858 N N . LEU A 1 604 ? 25.806 11.441 -12.597 1.00 90.81 604 LEU A N 1
ATOM 4859 C CA . LEU A 1 604 ? 26.415 12.554 -11.861 1.00 90.81 604 LEU A CA 1
ATOM 4860 C C . LEU A 1 604 ? 26.120 13.905 -12.514 1.00 90.81 604 LEU A C 1
ATOM 4862 O O . LEU A 1 604 ? 26.105 14.920 -11.830 1.00 90.81 604 LEU A O 1
ATOM 4866 N N . VAL A 1 605 ? 25.868 13.926 -13.826 1.00 89.19 605 VAL A N 1
ATOM 4867 C CA . VAL A 1 605 ? 25.482 15.144 -14.554 1.00 89.19 605 VAL A CA 1
ATOM 4868 C C . VAL A 1 605 ? 24.070 15.569 -14.159 1.00 89.19 605 VAL A C 1
ATOM 4870 O O . VAL A 1 605 ? 23.836 16.708 -13.758 1.00 89.19 605 VAL A O 1
ATOM 4873 N N . ASN A 1 606 ? 23.119 14.645 -14.277 1.00 84.38 606 ASN A N 1
ATOM 4874 C CA . ASN A 1 606 ? 21.704 14.946 -14.087 1.00 84.38 606 ASN A CA 1
ATOM 4875 C C . ASN A 1 606 ? 21.205 14.714 -12.667 1.00 84.38 606 ASN A C 1
ATOM 4877 O O . ASN A 1 606 ? 20.072 15.096 -12.368 1.00 84.38 606 ASN A O 1
ATOM 4881 N N . GLY A 1 607 ? 22.021 14.086 -11.825 1.00 87.62 607 GLY A N 1
ATOM 4882 C CA . GLY A 1 607 ? 21.549 13.563 -10.563 1.00 87.62 607 GLY A CA 1
ATOM 4883 C C . GLY A 1 607 ? 20.476 12.494 -10.763 1.00 87.62 607 GLY A C 1
ATOM 4884 O O . GLY A 1 607 ? 20.126 12.082 -11.874 1.00 87.62 607 GLY A O 1
ATOM 4885 N N . SER A 1 608 ? 19.932 12.032 -9.649 1.00 89.00 608 SER A N 1
ATOM 4886 C CA . SER A 1 608 ? 18.745 11.197 -9.637 1.00 89.00 608 SER A CA 1
ATOM 4887 C C . SER A 1 608 ? 18.103 11.208 -8.262 1.00 89.00 608 SER A C 1
ATOM 4889 O O . SER A 1 608 ? 18.786 11.278 -7.245 1.00 89.00 608 SER A O 1
ATOM 4891 N N . GLU A 1 609 ? 16.788 11.068 -8.228 1.00 91.31 609 GLU A N 1
ATOM 4892 C CA . GLU A 1 609 ? 16.057 10.806 -6.997 1.00 91.31 609 GLU A CA 1
ATOM 4893 C C . GLU A 1 609 ? 15.085 9.661 -7.250 1.00 91.31 609 GLU A C 1
ATOM 4895 O O . GLU A 1 609 ? 14.404 9.616 -8.281 1.00 91.31 609 GLU A O 1
ATOM 4900 N N . GLY A 1 6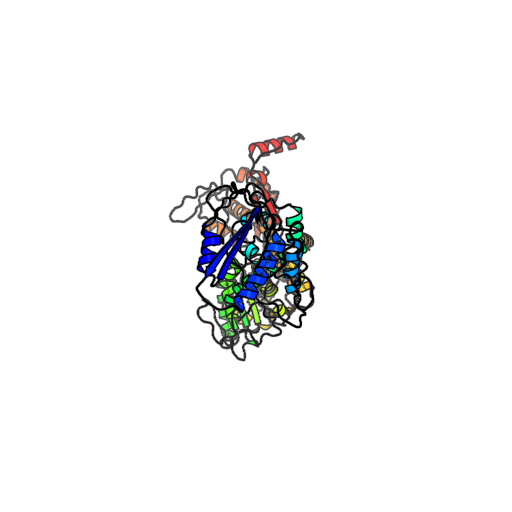10 ? 15.029 8.704 -6.333 1.00 89.56 610 GLY A N 1
ATOM 4901 C CA . GLY A 1 610 ? 14.174 7.535 -6.455 1.00 89.56 610 GLY A CA 1
ATOM 4902 C C . GLY A 1 610 ? 13.843 6.948 -5.099 1.00 89.56 610 GLY A C 1
ATOM 4903 O O . GLY A 1 610 ? 14.728 6.753 -4.272 1.00 89.56 610 GLY A O 1
ATOM 4904 N N . ILE A 1 611 ? 12.570 6.639 -4.882 1.00 90.50 611 ILE A N 1
ATOM 4905 C CA . ILE A 1 611 ? 12.100 5.934 -3.694 1.00 90.50 611 ILE A CA 1
ATOM 4906 C C . ILE A 1 611 ? 11.408 4.678 -4.193 1.00 90.50 611 ILE A C 1
ATOM 4908 O O . ILE A 1 611 ? 10.455 4.776 -4.958 1.00 90.50 611 ILE A O 1
ATOM 4912 N N . GLY A 1 612 ? 11.906 3.524 -3.772 1.00 91.25 612 GLY A N 1
ATOM 4913 C CA . GLY A 1 612 ? 11.266 2.240 -4.003 1.00 91.25 612 GLY A CA 1
ATOM 4914 C C . GLY A 1 612 ? 11.086 1.484 -2.691 1.00 91.25 612 GLY A C 1
ATOM 4915 O O . GLY A 1 612 ? 11.302 2.001 -1.589 1.00 91.25 612 GLY A O 1
ATOM 4916 N N . THR A 1 613 ? 10.698 0.223 -2.796 1.00 90.62 613 THR A N 1
ATOM 4917 C CA . THR A 1 613 ? 10.381 -0.593 -1.630 1.00 90.62 613 THR A CA 1
ATOM 4918 C C . THR A 1 613 ? 11.638 -0.902 -0.812 1.00 90.62 613 THR A C 1
ATOM 4920 O O . THR A 1 613 ? 12.510 -1.668 -1.211 1.00 90.62 613 THR A O 1
ATOM 4923 N N . GLY A 1 614 ? 11.732 -0.289 0.371 1.00 89.62 614 GLY A N 1
ATOM 4924 C CA . GLY A 1 614 ? 12.837 -0.485 1.318 1.00 89.62 614 GLY A CA 1
ATOM 4925 C C . GLY A 1 614 ? 14.115 0.299 0.998 1.00 89.62 614 GLY A C 1
ATOM 4926 O O . GLY A 1 614 ? 14.975 0.402 1.870 1.00 89.62 614 GLY A O 1
ATOM 4927 N N . TRP A 1 615 ? 14.232 0.899 -0.188 1.00 92.06 615 TRP A N 1
ATOM 4928 C CA . TRP A 1 615 ? 15.410 1.658 -0.611 1.00 92.06 615 TRP A CA 1
ATOM 4929 C C . TRP A 1 615 ? 15.033 3.034 -1.152 1.00 92.06 615 TRP A C 1
ATOM 4931 O O . TRP A 1 615 ? 14.010 3.213 -1.808 1.00 92.06 615 TRP A O 1
ATOM 4941 N N . SER A 1 616 ? 15.908 4.003 -0.920 1.00 93.00 616 SER A N 1
ATOM 4942 C CA . SER A 1 616 ? 15.847 5.326 -1.532 1.00 93.00 616 SER A CA 1
ATOM 4943 C C . SER A 1 616 ? 17.229 5.700 -2.050 1.00 93.00 616 SER A C 1
ATOM 4945 O O . SER A 1 616 ? 18.231 5.363 -1.418 1.00 93.00 616 SER A O 1
ATOM 4947 N N . SER A 1 617 ? 17.279 6.413 -3.167 1.00 93.56 617 SER A N 1
ATOM 4948 C CA . SER A 1 617 ? 18.500 6.941 -3.765 1.00 93.56 617 SER A CA 1
ATOM 4949 C C . SER A 1 617 ? 18.342 8.436 -4.008 1.00 93.56 617 SER A C 1
ATOM 4951 O O . SER A 1 617 ? 17.305 8.876 -4.509 1.00 93.56 617 SER A O 1
ATOM 4953 N N . TYR A 1 618 ? 19.377 9.192 -3.659 1.00 94.31 618 TYR A N 1
ATOM 4954 C CA . TYR A 1 618 ? 19.527 10.596 -4.008 1.00 94.31 618 TYR A CA 1
ATOM 4955 C C . TYR A 1 618 ? 20.964 10.820 -4.470 1.00 94.31 618 TYR A C 1
ATOM 4957 O O . TYR A 1 618 ? 21.912 10.573 -3.724 1.00 94.31 618 TYR A O 1
ATOM 4965 N N . VAL A 1 619 ? 21.109 11.270 -5.709 1.00 92.12 619 VAL A N 1
ATOM 4966 C CA . VAL A 1 619 ? 22.376 11.648 -6.326 1.00 92.12 619 VAL A CA 1
ATOM 4967 C C . VAL A 1 619 ? 22.218 13.093 -6.783 1.00 92.12 619 VAL A C 1
ATOM 4969 O O . VAL A 1 619 ? 21.324 13.360 -7.587 1.00 92.12 619 VAL A O 1
ATOM 4972 N N . PRO A 1 620 ? 23.030 14.033 -6.282 1.00 91.06 620 PRO A N 1
ATOM 4973 C CA . PRO A 1 620 ? 22.962 15.409 -6.736 1.00 91.06 620 PRO A CA 1
ATOM 4974 C C . PRO A 1 620 ? 23.533 15.563 -8.150 1.00 91.06 620 PRO A C 1
ATOM 4976 O O . PRO A 1 620 ? 24.339 14.755 -8.620 1.00 91.06 620 PRO A O 1
ATOM 4979 N N . ASN A 1 621 ? 23.123 16.635 -8.814 1.00 89.19 621 ASN A N 1
ATOM 4980 C CA . ASN A 1 621 ? 23.733 17.104 -10.051 1.00 89.19 621 ASN A CA 1
ATOM 4981 C C . ASN A 1 621 ? 25.152 17.609 -9.769 1.00 89.19 621 ASN A C 1
ATOM 4983 O O . ASN A 1 621 ? 25.430 18.045 -8.663 1.00 89.19 621 ASN A O 1
ATOM 4987 N N . ASN A 1 622 ? 26.034 17.546 -10.762 1.00 89.31 622 ASN A N 1
ATOM 4988 C CA . ASN A 1 622 ? 27.389 18.091 -10.698 1.00 89.31 622 ASN A CA 1
ATOM 4989 C C . ASN A 1 622 ? 27.743 18.735 -12.042 1.00 89.31 622 ASN A C 1
ATOM 4991 O O . ASN A 1 622 ? 27.167 18.418 -13.090 1.00 89.31 622 ASN A O 1
ATOM 4995 N N . ASN A 1 623 ? 28.753 19.603 -12.036 1.00 89.25 623 ASN A N 1
ATOM 4996 C CA . ASN A 1 623 ? 29.239 20.256 -13.244 1.00 89.25 623 ASN A CA 1
ATOM 4997 C C . ASN A 1 623 ? 29.872 19.242 -14.229 1.00 89.25 623 ASN A C 1
ATOM 4999 O O . ASN A 1 623 ? 30.886 18.615 -13.904 1.00 89.25 623 ASN A O 1
ATOM 5003 N N . PRO A 1 624 ? 29.380 19.124 -15.482 1.00 89.38 624 PRO A N 1
ATOM 5004 C CA . PRO A 1 624 ? 29.945 18.202 -16.472 1.00 89.38 624 PRO A CA 1
ATOM 5005 C C . PRO A 1 624 ? 31.441 18.399 -16.734 1.00 89.38 624 PRO A C 1
ATOM 5007 O O . PRO A 1 624 ? 32.140 17.440 -17.056 1.00 89.38 624 PRO A O 1
ATOM 5010 N N . LYS A 1 625 ? 31.955 19.630 -16.602 1.00 92.81 625 LYS A N 1
ATOM 5011 C CA . LYS A 1 625 ? 33.382 19.919 -16.809 1.00 92.81 625 LYS A CA 1
ATOM 5012 C C . LYS A 1 625 ? 34.259 19.260 -15.748 1.00 92.81 625 LYS A C 1
ATOM 5014 O O . LYS A 1 625 ? 35.344 18.791 -16.084 1.00 92.81 625 LYS A O 1
ATOM 5019 N N . GLU A 1 626 ? 33.789 19.205 -14.508 1.00 94.44 626 GLU A N 1
ATOM 5020 C CA . GLU A 1 626 ? 34.504 18.582 -13.392 1.00 94.44 626 GLU A CA 1
ATOM 5021 C C . GLU A 1 626 ? 34.483 17.061 -13.520 1.00 94.44 626 GLU A C 1
ATOM 5023 O O . GLU A 1 626 ? 35.530 16.425 -13.413 1.00 94.44 626 GLU A O 1
ATOM 5028 N N . ILE A 1 627 ? 33.334 16.492 -13.904 1.00 93.38 627 ILE A N 1
ATOM 5029 C CA . ILE A 1 627 ? 33.204 15.062 -14.220 1.00 93.38 627 ILE A CA 1
ATOM 5030 C C . ILE A 1 627 ? 34.183 14.672 -15.335 1.00 93.38 627 ILE A C 1
ATOM 5032 O O . ILE A 1 627 ? 34.950 13.722 -15.190 1.00 93.38 627 ILE A O 1
ATOM 5036 N N . ILE A 1 628 ? 34.212 15.426 -16.439 1.00 94.56 628 ILE A N 1
ATOM 5037 C CA . ILE A 1 628 ? 35.153 15.193 -17.548 1.00 94.56 628 ILE A CA 1
ATOM 5038 C C . ILE A 1 628 ? 36.605 15.363 -17.084 1.00 94.56 628 ILE A C 1
ATOM 5040 O O . ILE A 1 628 ? 37.477 14.601 -17.507 1.00 94.56 628 ILE A O 1
ATOM 5044 N N . GLY A 1 629 ? 36.876 16.351 -16.228 1.00 96.31 629 GLY A N 1
ATOM 5045 C CA . GLY A 1 629 ? 38.179 16.552 -15.602 1.00 96.31 629 GLY A CA 1
ATOM 5046 C C . GLY A 1 629 ? 38.636 15.298 -14.862 1.00 96.31 629 GLY A C 1
ATOM 5047 O O . GLY A 1 629 ? 39.711 14.780 -15.153 1.00 96.31 629 GLY A O 1
ATOM 5048 N N . ASN A 1 630 ? 37.785 14.754 -13.996 1.00 96.62 630 ASN A N 1
ATOM 5049 C CA . ASN A 1 630 ? 38.068 13.537 -13.240 1.00 96.62 630 ASN A CA 1
ATOM 5050 C C . ASN A 1 630 ? 38.179 12.285 -14.115 1.00 96.62 630 ASN A C 1
ATOM 5052 O O . ASN A 1 630 ? 39.070 11.476 -13.881 1.00 96.62 630 ASN A O 1
ATOM 5056 N N . ILE A 1 631 ? 37.369 12.142 -15.168 1.00 95.25 631 ILE A N 1
ATOM 5057 C CA . ILE A 1 631 ? 37.528 11.042 -16.137 1.00 95.25 631 ILE A CA 1
ATOM 5058 C C . ILE A 1 631 ? 38.913 11.104 -16.794 1.00 95.25 631 ILE A C 1
ATOM 5060 O O . ILE A 1 631 ? 39.600 10.091 -16.887 1.00 95.25 631 ILE A O 1
ATOM 5064 N N . ARG A 1 632 ? 39.367 12.292 -17.212 1.00 96.94 632 ARG A N 1
ATOM 5065 C CA . ARG A 1 632 ? 40.710 12.462 -17.795 1.00 96.94 632 ARG A CA 1
ATOM 5066 C C . ARG A 1 632 ? 41.823 12.166 -16.796 1.00 96.94 632 ARG A C 1
ATOM 5068 O O . ARG A 1 632 ? 42.841 11.627 -17.211 1.00 96.94 632 ARG A O 1
ATOM 5075 N N . ARG A 1 633 ? 41.636 12.511 -15.518 1.00 97.00 633 ARG A N 1
ATOM 5076 C CA . ARG A 1 633 ? 42.571 12.162 -14.439 1.00 97.00 633 ARG A CA 1
ATOM 5077 C C . ARG A 1 633 ? 42.668 10.651 -14.266 1.00 97.00 633 ARG A C 1
ATOM 5079 O O . ARG A 1 633 ? 43.768 10.122 -14.321 1.00 97.00 633 ARG A O 1
ATOM 5086 N N . LEU A 1 634 ? 41.530 9.958 -14.188 1.00 96.00 634 LEU A N 1
ATOM 5087 C CA . LEU A 1 634 ? 41.484 8.494 -14.092 1.00 96.00 634 LEU A CA 1
ATOM 5088 C C . LEU A 1 634 ? 42.173 7.813 -15.281 1.00 96.00 634 LEU A C 1
ATOM 5090 O O . LEU A 1 634 ? 42.953 6.891 -15.082 1.00 96.00 634 LEU A O 1
ATOM 5094 N N . LEU A 1 635 ? 41.955 8.305 -16.505 1.00 96.06 635 LEU A N 1
ATOM 5095 C CA . LEU A 1 635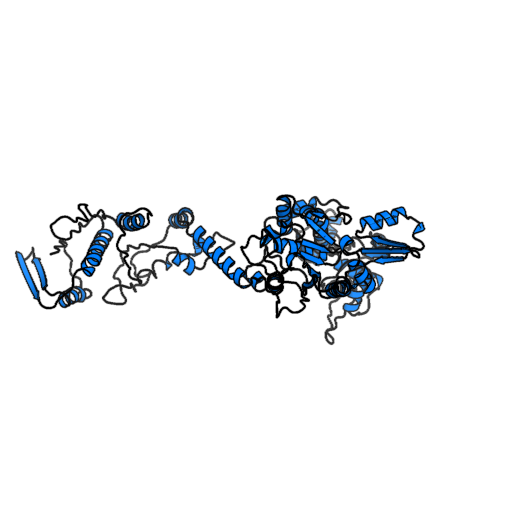 ? 42.629 7.796 -17.709 1.00 96.06 635 LEU A CA 1
ATOM 5096 C C . LEU A 1 635 ? 44.153 8.019 -17.711 1.00 96.06 635 LEU A C 1
ATOM 5098 O O . LEU A 1 635 ? 44.852 7.386 -18.495 1.00 96.06 635 LEU A O 1
ATOM 5102 N N . ARG A 1 636 ? 44.658 8.935 -16.878 1.00 97.56 636 ARG A N 1
ATOM 5103 C CA . ARG A 1 636 ? 46.089 9.222 -16.684 1.00 97.56 636 ARG A CA 1
ATOM 5104 C C . ARG A 1 636 ? 46.635 8.662 -15.370 1.00 97.56 636 ARG A C 1
ATOM 5106 O O . ARG A 1 636 ? 47.760 8.990 -15.015 1.00 97.56 636 ARG A O 1
ATOM 5113 N N . GLU A 1 637 ? 45.835 7.880 -14.642 1.00 96.50 637 GLU A N 1
ATOM 5114 C CA . GLU A 1 637 ? 46.173 7.355 -13.311 1.00 96.50 637 GLU A CA 1
ATOM 5115 C C . GLU A 1 637 ? 46.474 8.456 -12.268 1.00 96.50 637 GLU A C 1
ATOM 5117 O O . GLU A 1 637 ? 47.186 8.248 -11.288 1.00 96.50 637 GLU A O 1
ATOM 5122 N N . GLU A 1 638 ? 45.899 9.647 -12.452 1.00 97.12 638 GLU A N 1
ATOM 5123 C CA . GLU A 1 638 ? 45.976 10.758 -11.502 1.00 97.12 638 GLU A CA 1
ATOM 5124 C C . GLU A 1 638 ? 44.863 10.662 -10.435 1.00 97.12 638 GLU A C 1
ATOM 5126 O O . GLU A 1 638 ? 43.755 10.194 -10.729 1.00 97.12 638 GLU A O 1
ATOM 5131 N N . PRO A 1 639 ? 45.094 11.167 -9.206 1.00 95.69 639 PRO A N 1
ATOM 5132 C CA . PRO A 1 639 ? 44.062 11.203 -8.176 1.00 95.69 639 PRO A CA 1
ATOM 5133 C C . PRO A 1 639 ? 42.884 12.093 -8.593 1.00 95.69 639 PRO A C 1
ATOM 5135 O O . PRO A 1 639 ? 43.064 13.204 -9.101 1.00 95.69 639 PRO A O 1
ATOM 5138 N N . VAL A 1 640 ? 41.664 11.614 -8.342 1.00 95.69 640 VAL A N 1
ATOM 5139 C CA . VAL A 1 640 ? 40.432 12.379 -8.581 1.00 95.69 640 VAL A CA 1
ATOM 5140 C C . VAL A 1 640 ? 40.353 13.594 -7.659 1.00 95.69 640 VAL A C 1
ATOM 5142 O O . VAL A 1 640 ? 40.772 13.548 -6.503 1.00 95.69 640 VAL A O 1
ATOM 5145 N N . GLN A 1 641 ? 39.790 14.687 -8.167 1.00 95.25 641 GLN A N 1
ATOM 5146 C CA . GLN A 1 641 ? 39.478 15.864 -7.364 1.00 95.25 641 GLN A CA 1
ATOM 5147 C C . GLN A 1 641 ? 38.054 15.761 -6.802 1.00 95.25 641 GLN A C 1
ATOM 5149 O O . GLN A 1 641 ? 37.165 15.274 -7.509 1.00 95.25 641 GLN A O 1
ATOM 5154 N N . PRO A 1 642 ? 37.816 16.217 -5.558 1.00 94.00 642 PRO A N 1
ATOM 5155 C CA . PRO A 1 642 ? 36.463 16.377 -5.036 1.00 94.00 642 PRO A CA 1
ATOM 5156 C C . PRO A 1 642 ? 35.608 17.222 -5.989 1.00 94.00 642 PRO A C 1
ATOM 5158 O O . PRO A 1 642 ? 36.110 18.183 -6.572 1.00 94.00 642 PRO A O 1
ATOM 5161 N N . MET A 1 643 ? 34.348 16.828 -6.161 1.00 92.00 643 MET A N 1
ATOM 5162 C CA . MET A 1 643 ? 33.341 17.566 -6.929 1.00 92.00 643 MET A CA 1
ATOM 5163 C C . MET A 1 643 ? 32.280 18.063 -5.956 1.00 92.00 643 MET A C 1
ATOM 5165 O O . MET A 1 643 ? 31.903 17.318 -5.046 1.00 92.00 643 MET A O 1
ATOM 5169 N N . ASP A 1 644 ? 31.807 19.286 -6.169 1.00 87.31 644 ASP A N 1
ATOM 5170 C CA . ASP A 1 644 ? 30.739 19.888 -5.378 1.00 87.31 644 ASP A CA 1
ATOM 5171 C C . ASP A 1 644 ? 29.448 19.981 -6.223 1.00 87.31 644 ASP A C 1
ATOM 5173 O O . ASP A 1 644 ? 29.524 20.352 -7.400 1.00 87.31 644 ASP A O 1
ATOM 5177 N N . PRO A 1 645 ? 28.277 19.629 -5.650 1.00 79.88 645 PRO A N 1
ATOM 5178 C CA . PRO A 1 645 ? 26.973 19.711 -6.312 1.00 79.88 645 PRO A CA 1
ATOM 5179 C C . PRO A 1 645 ? 26.559 21.071 -6.887 1.00 79.88 645 PRO A C 1
ATOM 5181 O O . PRO A 1 645 ? 26.724 22.089 -6.173 1.00 79.88 645 PRO A O 1
#

InterPro domains:
  IPR001154 DNA topoisomerase II, eukaryotic-type [PR01158] (235-245)
  IPR001154 DNA topoisomerase II, eukaryotic-type [PR01158] (250-257)
  IPR001154 DNA topoisomerase II, eukaryotic-type [PR01158] (298-311)
  IPR001154 DNA topoisomerase II, eukaryotic-type [PR01158] (341-356)
  IPR001154 DNA topoisomerase II, eukaryotic-type [PR01158] (362-373)
  IPR001154 DNA topoisomerase II, eukaryotic-type [PR01158] (410-422)
  IPR001154 DNA topoisomerase II, eukaryotic-type [PR01158] (573-593)
  IPR001241 DNA topoisomerase, type IIA [SM00433] (1-464)
  IPR002205 DNA topoisomerase, type IIA, domain A [PF00521] (495-530)
  IPR002205 DNA topoisomerase, type IIA, domain A [PF00521] (562-640)
  IPR002205 DNA topoisomerase, type IIA, domain A [PS52040] (1-645)
  IPR006171 TOPRIM domain [PF01751] (251-350)
  IPR006171 TOPRIM domain [PS50880] (250-364)
  IPR013506 DNA topoisomerase, type IIA, subunit B, domain 2 [PF00204] (128-208)
  IPR013758 DNA topoisomerase, type IIA, domain A, alpha-beta [G3DSA:3.90.199.10] (492-548)
  IPR013758 DNA topoisomerase, type IIA, domain A, alpha-beta [G3DSA:3.90.199.10] (549-645)
  IPR013759 DNA topoisomerase, type IIA, subunit B, C-terminal [G3DSA:3.40.50.670] (236-491)
  IPR013760 DNA topoisomerase, type IIA-like domain superfamily [SSF56719] (227-645)
  IPR014721 Small ribosomal subunit protein uS5 domain 2-type fold, subgroup [G3DSA:3.30.230.10] (121-207)
  IPR018522 DNA topoisomerase, type IIA, conserved site [PS00177] (254-262)

Sequence (645 aa):
MMIIRRRLLVETERLVLGAKLANIYYVYFAIKIADVKRHHKYEQVFSSNMQNKDDDVAVMKKRVVDIAACLGKAVKVELNAAEVELNGQQVPVNSFTNYIDLYRMSTKKNREKPLCKIVDSRSVYARVIDAFDTSAVNKKNKDVLFAARSVKKQLWVFVNALIDNPTFDSQTKETLTTRKSGFGSKCELSEDFLKKVKIESGVVESLLGLESIKLSRNLKKTDGSKEDRVIGIPELEDAHYAGGPQSHECTLILTEGDSAKGFAMAGLSVVGRNYYGVFPLRGKSLNVREASVKQIIENAEIQNIKKILGLQHGKKYEDVSSLRYGHLMIMTDQDHDGSHIKGLVINFIHIFWPSLLLVRSFIKEFITPIVKATKGQTVLLFYTIPEYESWRKSVGNTQRGWRIEHYKGLGTFDRNEAKGCFKEIEEHVKIFLWVVDEDGEAIKLAFSKTKIEERKNWIRQFEPGTFLDQKQCLIKYKDFINKELILFSIADLQRSIPSMVDGLKLGQRKILFCSFEKNLTTKIKVSRILLAAITSTFSYPVDNMVLYPVEGKIMQAQGIFYTRLSLITRSLFLKKDDFLLDYLNEDGQMIEPTWYVPVIAFVLVNGSEGIGTGWSSYVPNNNPKEIIGNIRRLLREEPVQPMDP

Organism: NCBI:txid360622